Protein AF-0000000084995983 (afdb_homodimer)

Nearest PDB structures (foldseek):
  4rgh-assembly1_A  TM=9.251E-01  e=1.394E-15  Homo sapiens
  4z2z-assembly1_B  TM=8.831E-01  e=2.644E-15  Saccharomyces cerevisiae S288C
  5yq8-assembly2_D  TM=8.977E-01  e=4.695E-13  Leishmania major
  7d66-assembly2_I  TM=8.968E-01  e=2.781E-13  Toxoplasma gondii GT1
  8j0a-assembly1_B  TM=9.435E-01  e=1.650E-06  synthetic construct

pLDDT: mean 80.83, std 13.75, range [26.56, 97.81]

Organism: Candida dubliniensis (strain CD36 / ATCC MYA-646 / CBS 7987 / NCPF 3949 / NRRL Y-17841) (NCBI:txid573826)

Sequence (636 aa):
MQLTISLDHSGDIISVDVPESLSLEDFKAYLSAETGVDAGVQSLRFNGQELVENKPLSEFQIHDNDLLQMSKKQEPDERIEMIRQQVLADPNVREQVRSTQPSLFDALNDPARFRSLIMEQVSQEHQQTSSNQAELLRLQQDPDNPANQERILELIRQEAIEENMKLAWDISPESFTTVNMLYIKLKINGVDQVAMVDSGAAMTTISPSIAEEVGLARLIDKRYKGQAVGIGTQQIGGRIHSAPIEIGDTKIELPCSFYVVDTHVGILFGLDMLRRHRCTIDLERDVLVIGQHIEAKFLSESEIPRKSLGGNIFQRENMQLTISLDHSGDIISVDVPESLSLEDFKAYLSAETGVDAGVQSLRFNGQELVENKPLSEFQIHDNDLLQMSKKQEPDERIEMIRQQVLADPNVREQVRSTQPSLFDALNDPARFRSLIMEQVSQEHQQTSSNQAELLRLQQDPDNPANQERILELIRQEAIEENMKLAWDISPESFTTVNMLYIKLKINGVDQVAMVDSGAAMTTISPSIAEEVGLARLIDKRYKGQAVGIGTQQIGGRIHSAPIEIGDTKIELPCSFYVVDTHVGILFGLDMLRRHRCTIDLERDVLVIGQHIEAKFLSESEIPRKSLGGNIFQREN

Secondary structure (DSSP, 8-state):
-EEEEEETTT--EEEEE--TT-BHHHHHHHHHHHH---GGGEEEEETTEE--S--BGGGGT--TT-EEEEEE---HHHHHHHHHHHHHH-HHHHHHHHHH-HHHHHTTT-HHHHHHHHHHHHHHHHHHHHHHHHHHHHHTTSTT-HHHHHHHHHHHHHHHHHHHHHHHHHH-GGGGSPPPP-EEEEEETTEEEEEEE-TT-SS-EE-HHHHHHTT-GGG-BGGG-EEEESSSEEEEEEEEEEEEEEETT---EEEEEEEEE--SSSEEE-HHHHHHTT-EEETTTTEEEETTTEEEEPPPGGGS-GGG-----EE---/-EEEEEETTT--EEEEE--TT-BHHHHHHHHHHHH---GGGEEEEETTEE--S--BGGGGT--TT-EEEEEE---HHHHHHHHHHHHHH-HHHHHHHHHH-HHHHHTTT-HHHHHHHHHHHHHHHHHHHHHHHHHHHHHTTSTT-HHHHHHHHHHHHHHHHHHHHHHHHHH-GGGGSPPPP-EEEEEETTEEEEEEE-TT-SS-EE-HHHHHHTT-GGG-BGGG-EEEESSSEEEEEEEEEEEEEEETT---EEEEEEEEE--TTSEEE-HHHHHHTT-EEETTTTEEEETTTEEEEPPPGGGS-GGG-----EE---

Radius of gyration: 29.34 Å; Cα contacts (8 Å, |Δi|>4): 1192; chains: 2; bounding box: 55×96×78 Å

InterPro domains:
  IPR000626 Ubiquitin-like domain [PF00240] (5-74)
  IPR000626 Ubiquitin-like domain [PS50053] (1-77)
  IPR000626 Ubiquitin-like domain [SM00213] (3-73)
  IPR019103 Aspartic peptidase, DDI1-type [PF09668] (173-282)
  IPR019103 Aspartic peptidase, DDI1-type [cd05479] (166-290)
  IPR021109 Aspartic peptidase domain superfamily [G3DSA:2.40.70.10] (159-306)
  IPR021109 Aspartic peptidase domain superfamily [SSF50630] (174-283)
  IPR029071 Ubiquitin-like domain superfamily [SSF54236] (9-76)
  IPR033882 DNA damage inducible protein 1 ubiquitin-like domain [cd01796] (1-68)

Solvent-accessible surface area (backbone atoms only — not comparable to full-atom values): 32582 Å² total; per-residue (Å²): 71,44,33,35,35,39,29,47,82,75,51,44,73,47,75,45,80,44,64,52,74,40,32,40,61,57,45,34,47,52,45,18,73,74,69,67,48,55,45,87,29,52,39,42,24,48,90,87,38,73,66,76,71,78,41,35,40,48,78,72,72,56,53,71,69,34,57,33,38,37,26,68,53,53,55,69,63,55,42,43,50,50,48,42,48,46,34,69,71,26,68,61,30,34,50,48,32,37,71,79,32,45,73,51,42,75,18,53,87,33,66,69,52,29,44,50,48,50,48,45,49,49,48,46,48,48,48,47,49,49,51,50,47,52,47,45,56,60,37,57,73,48,57,84,40,66,69,38,44,54,51,48,50,51,51,50,35,51,50,50,27,51,52,32,42,51,49,21,52,65,56,42,54,68,76,68,49,73,57,82,67,46,29,34,53,28,27,35,78,83,37,82,45,58,30,36,48,18,48,59,32,57,57,23,31,29,11,62,69,54,31,48,74,46,67,45,52,70,36,49,33,57,85,55,40,27,27,40,33,61,89,30,80,42,61,28,63,9,30,33,49,51,42,60,29,23,51,42,91,44,92,49,69,42,84,39,52,29,35,29,29,83,52,67,50,42,21,38,43,8,31,42,54,37,50,62,44,27,22,27,46,29,46,69,78,43,29,39,30,41,53,94,80,43,69,31,60,48,49,51,78,88,70,48,61,75,78,46,60,68,58,64,43,71,46,60,76,126,70,44,33,35,35,38,29,45,83,75,50,43,75,47,77,46,80,45,64,51,74,38,32,40,61,56,45,35,46,52,45,16,73,73,69,66,48,56,44,88,29,52,38,41,24,48,92,87,38,71,66,77,71,78,41,34,39,50,78,73,71,56,53,71,70,36,59,33,38,36,28,69,53,55,55,69,62,55,43,43,49,49,46,41,49,47,34,70,69,27,69,62,30,34,50,48,32,37,71,77,32,46,72,51,41,74,18,53,88,33,65,68,53,28,44,49,48,50,47,47,48,49,49,46,47,48,49,47,49,50,51,50,48,53,49,47,55,59,38,57,73,48,58,85,40,70,69,37,42,53,49,48,50,49,50,51,36,49,50,49,28,52,51,32,41,51,49,22,52,65,54,42,54,69,77,71,49,72,58,82,67,44,28,35,52,27,27,35,79,84,37,82,45,59,31,35,47,18,48,59,31,59,58,24,31,28,12,61,68,54,31,49,74,46,68,44,53,68,36,50,34,56,86,55,38,28,26,40,32,62,87,31,80,41,61,28,62,10,30,33,48,50,42,61,30,22,52,43,92,43,92,46,69,40,83,39,50,29,35,28,29,80,52,66,50,40,23,38,43,7,31,42,55,37,49,62,45,28,22,26,46,28,46,70,78,43,29,38,31,41,54,94,79,44,70,31,59,50,48,52,77,87,68,48,60,76,77,47,61,66,57,64,44,71,45,60,74,128

Structure (mmCIF, N/CA/C/O backbone):
data_AF-0000000084995983-model_v1
#
loop_
_entity.id
_entity.type
_entity.pdbx_description
1 polymer 'DNA damage-inducible protein 1'
#
loop_
_atom_site.group_PDB
_atom_site.id
_atom_site.type_symbol
_atom_site.label_atom_id
_atom_site.label_alt_id
_atom_site.label_comp_id
_atom_site.label_asym_id
_atom_site.label_entity_id
_atom_site.label_seq_id
_atom_site.pdbx_PDB_ins_code
_atom_site.Cartn_x
_atom_site.Cartn_y
_atom_site.Cartn_z
_atom_site.occupancy
_atom_site.B_iso_or_equiv
_atom_site.auth_seq_id
_atom_site.auth_comp_id
_atom_site.auth_asym_id
_atom_site.auth_atom_id
_atom_site.pdbx_PDB_model_num
ATOM 1 N N . MET A 1 1 ? 7.914 35.375 -13.125 1 86.31 1 MET A N 1
ATOM 2 C CA . MET A 1 1 ? 8.367 34.188 -12.383 1 86.31 1 MET A CA 1
ATOM 3 C C . MET A 1 1 ? 7.305 33.094 -12.375 1 86.31 1 MET A C 1
ATOM 5 O O . MET A 1 1 ? 6.113 33.406 -12.273 1 86.31 1 MET A O 1
ATOM 9 N N . GLN A 1 2 ? 7.715 31.922 -12.562 1 88.31 2 GLN A N 1
ATOM 10 C CA . GLN A 1 2 ? 6.844 30.75 -12.547 1 88.31 2 GLN A CA 1
ATOM 11 C C . GLN A 1 2 ? 6.633 30.234 -11.133 1 88.31 2 GLN A C 1
ATOM 13 O O . GLN A 1 2 ? 7.598 29.938 -10.422 1 88.31 2 GLN A O 1
ATOM 18 N N . LEU A 1 3 ? 5.312 30.25 -10.727 1 88.31 3 LEU A N 1
ATOM 19 C CA . LEU A 1 3 ? 4.977 29.781 -9.383 1 88.31 3 LEU A CA 1
ATOM 20 C C . LEU A 1 3 ? 4.059 28.562 -9.453 1 88.31 3 LEU A C 1
ATOM 22 O O . LEU A 1 3 ? 3.252 28.438 -10.375 1 88.31 3 LEU A O 1
ATOM 26 N N . THR A 1 4 ? 4.289 27.688 -8.57 1 85.31 4 THR A N 1
ATOM 27 C CA . THR A 1 4 ? 3.4 26.547 -8.375 1 85.31 4 THR A CA 1
ATOM 28 C C . THR A 1 4 ? 2.494 26.766 -7.168 1 85.31 4 THR A C 1
ATOM 30 O O . THR A 1 4 ? 2.967 27.125 -6.086 1 85.31 4 THR A O 1
ATOM 33 N N . ILE A 1 5 ? 1.171 26.703 -7.387 1 86.56 5 ILE A N 1
ATOM 34 C CA . ILE A 1 5 ? 0.206 26.938 -6.32 1 86.56 5 ILE A CA 1
ATOM 35 C C . ILE A 1 5 ? -0.514 25.625 -5.984 1 86.56 5 ILE A C 1
ATOM 37 O O . ILE A 1 5 ? -1.137 25.016 -6.852 1 86.56 5 ILE A O 1
ATOM 41 N N . SER A 1 6 ? -0.335 25.25 -4.797 1 80.69 6 SER A N 1
ATOM 42 C CA . SER A 1 6 ? -1.109 24.109 -4.293 1 80.69 6 SER A CA 1
ATOM 43 C C . SER A 1 6 ? -2.443 24.578 -3.713 1 80.69 6 SER A C 1
ATOM 45 O O . SER A 1 6 ? -2.477 25.375 -2.781 1 80.69 6 SER A O 1
ATOM 47 N N . LEU A 1 7 ? -3.557 24.172 -4.348 1 76.5 7 LEU A N 1
ATOM 48 C CA . LEU A 1 7 ? -4.891 24.516 -3.873 1 76.5 7 LEU A CA 1
ATOM 49 C C . LEU A 1 7 ? -5.371 23.516 -2.826 1 76.5 7 LEU A C 1
ATOM 51 O O . LEU A 1 7 ? -5.734 22.391 -3.16 1 76.5 7 LEU A O 1
ATOM 55 N N . ASP A 1 8 ? -5.41 24.047 -1.713 1 69.69 8 ASP A N 1
ATOM 56 C CA . ASP A 1 8 ? -5.707 23.156 -0.595 1 69.69 8 ASP A CA 1
ATOM 57 C C . ASP A 1 8 ? -7.141 22.641 -0.676 1 69.69 8 ASP A C 1
ATOM 59 O O . ASP A 1 8 ? -7.414 21.5 -0.298 1 69.69 8 ASP A O 1
ATOM 63 N N . HIS A 1 9 ? -8.039 23.484 -1.154 1 61.5 9 HIS A N 1
ATOM 64 C CA . HIS A 1 9 ? -9.461 23.156 -1.149 1 61.5 9 HIS A CA 1
ATOM 65 C C . HIS A 1 9 ? -9.773 22.078 -2.174 1 61.5 9 HIS A C 1
ATOM 67 O O . HIS A 1 9 ? -10.727 21.312 -2.002 1 61.5 9 HIS A O 1
ATOM 73 N N . SER A 1 10 ? -9.023 22.047 -3.154 1 58.66 10 SER A N 1
ATOM 74 C CA . SER A 1 10 ? -9.312 21.078 -4.211 1 58.66 10 SER A CA 1
ATOM 75 C C . SER A 1 10 ? -8.211 20.047 -4.328 1 58.66 10 SER A C 1
ATOM 77 O O . SER A 1 10 ? -8.398 19 -4.953 1 58.66 10 SER A O 1
ATOM 79 N N . GLY A 1 11 ? -7.148 20.344 -3.629 1 61.09 11 GLY A N 1
ATOM 80 C CA . GLY A 1 11 ? -6.004 19.469 -3.787 1 61.09 11 GLY A CA 1
ATOM 81 C C . GLY A 1 11 ? -5.289 19.656 -5.113 1 61.09 11 GLY A C 1
ATOM 82 O O . GLY A 1 11 ? -4.312 18.953 -5.402 1 61.09 11 GLY A O 1
ATOM 83 N N . ASP A 1 12 ? -5.711 20.531 -5.875 1 67.19 12 ASP A N 1
ATOM 84 C CA . ASP A 1 12 ? -5.129 20.797 -7.188 1 67.19 12 ASP A CA 1
ATOM 85 C C . ASP A 1 12 ? -3.848 21.625 -7.062 1 67.19 12 ASP A C 1
ATOM 87 O O . ASP A 1 12 ? -3.643 22.312 -6.066 1 67.19 12 ASP A O 1
ATOM 91 N N . ILE A 1 13 ? -2.867 21.25 -8.016 1 75.94 13 ILE A N 1
ATOM 92 C CA . ILE A 1 13 ? -1.675 22.094 -8.133 1 75.94 13 ILE A CA 1
ATOM 93 C C . ILE A 1 13 ? -1.712 22.859 -9.453 1 75.94 13 ILE A C 1
ATOM 95 O O . ILE A 1 13 ? -1.955 22.266 -10.516 1 75.94 13 ILE A O 1
ATOM 99 N N . ILE A 1 14 ? -1.633 24.156 -9.477 1 81.62 14 ILE A N 1
ATOM 100 C CA . ILE A 1 14 ? -1.61 24.953 -10.695 1 81.62 14 ILE A CA 1
ATOM 101 C C . ILE A 1 14 ? -0.298 25.719 -10.789 1 81.62 14 ILE A C 1
ATOM 103 O O . ILE A 1 14 ? 0.34 26 -9.766 1 81.62 14 ILE A O 1
ATOM 107 N N . SER A 1 15 ? 0.2 25.859 -12 1 86.12 15 SER A N 1
ATOM 108 C CA . SER A 1 15 ? 1.368 26.688 -12.258 1 86.12 15 SER A CA 1
ATOM 109 C C . SER A 1 15 ? 0.964 28.031 -12.859 1 86.12 15 SER A C 1
ATOM 111 O O . SER A 1 15 ? 0.149 28.078 -13.781 1 86.12 15 SER A O 1
ATOM 113 N N . VAL A 1 16 ? 1.491 29.109 -12.32 1 88.06 16 VAL A N 1
ATOM 114 C CA . VAL A 1 16 ? 1.151 30.438 -12.82 1 88.06 16 VAL A CA 1
ATOM 115 C C . VAL A 1 16 ? 2.428 31.203 -13.133 1 88.06 16 VAL A C 1
ATOM 117 O O . VAL A 1 16 ? 3.49 30.922 -12.578 1 88.06 16 VAL A O 1
ATOM 120 N N . ASP A 1 17 ? 2.357 32.031 -14.188 1 90.94 17 ASP A N 1
ATOM 121 C CA . ASP A 1 17 ? 3.443 32.938 -14.547 1 90.94 17 ASP A CA 1
ATOM 122 C C . ASP A 1 17 ? 3.072 34.406 -14.242 1 90.94 17 ASP A C 1
ATOM 124 O O . ASP A 1 17 ? 2.164 34.938 -14.859 1 90.94 17 ASP A O 1
ATOM 128 N N . VAL A 1 18 ? 3.74 34.969 -13.211 1 91.94 18 VAL A N 1
ATOM 129 C CA . VAL A 1 18 ? 3.385 36.312 -12.781 1 91.94 18 VAL A CA 1
ATOM 130 C C . VAL A 1 18 ? 4.652 37.156 -12.57 1 91.94 18 VAL A C 1
ATOM 132 O O . VAL A 1 18 ? 5.723 36.594 -12.305 1 91.94 18 VAL A O 1
ATOM 135 N N . PRO A 1 19 ? 4.551 38.5 -12.812 1 90.38 19 PRO A N 1
ATOM 136 C CA . PRO A 1 19 ? 5.715 39.344 -12.523 1 90.38 19 PRO A CA 1
ATOM 137 C C . PRO A 1 19 ? 6.086 39.344 -11.047 1 90.38 19 PRO A C 1
ATOM 139 O O . PRO A 1 19 ? 5.203 39.312 -10.18 1 90.38 19 PRO A O 1
ATOM 142 N N . GLU A 1 20 ? 7.359 39.406 -10.75 1 90 20 GLU A N 1
ATOM 143 C CA . GLU A 1 20 ? 7.852 39.438 -9.375 1 90 20 GLU A CA 1
ATOM 144 C C . GLU A 1 20 ? 7.363 40.656 -8.633 1 90 20 GLU A C 1
ATOM 146 O O . GLU A 1 20 ? 7.262 40.656 -7.402 1 90 20 GLU A O 1
ATOM 151 N N . SER A 1 21 ? 7.102 41.688 -9.414 1 90.62 21 SER A N 1
ATOM 152 C CA . SER A 1 21 ? 6.699 42.969 -8.836 1 90.62 21 SER A CA 1
ATOM 153 C C . SER A 1 21 ? 5.203 43 -8.531 1 90.62 21 SER A C 1
ATOM 155 O O . SER A 1 21 ? 4.688 43.969 -8 1 90.62 21 SER A O 1
ATOM 157 N N . LEU A 1 22 ? 4.492 41.906 -8.812 1 91.56 22 LEU A N 1
ATOM 158 C CA . LEU A 1 22 ? 3.055 41.812 -8.57 1 91.56 22 LEU A CA 1
ATOM 159 C C . LEU A 1 22 ? 2.754 41.875 -7.078 1 91.56 22 LEU A C 1
ATOM 161 O O . LEU A 1 22 ? 3.402 41.219 -6.273 1 91.56 22 LEU A O 1
ATOM 165 N N . SER A 1 23 ? 1.854 42.812 -6.707 1 92.56 23 SER A N 1
ATOM 166 C CA . SER A 1 23 ? 1.474 42.906 -5.301 1 92.56 23 SER A CA 1
ATOM 167 C C . SER A 1 23 ? 0.675 41.688 -4.863 1 92.56 23 SER A C 1
ATOM 169 O O . SER A 1 23 ? 0.069 41 -5.695 1 92.56 23 SER A O 1
ATOM 171 N N . LEU A 1 24 ? 0.629 41.469 -3.586 1 93.38 24 LEU A N 1
ATOM 172 C CA . LEU A 1 24 ? -0.112 40.312 -3.057 1 93.38 24 LEU A CA 1
ATOM 173 C C . LEU A 1 24 ? -1.589 40.406 -3.424 1 93.38 24 LEU A C 1
ATOM 175 O O . LEU A 1 24 ? -2.197 39.438 -3.824 1 93.38 24 LEU A O 1
ATOM 179 N N . GLU A 1 25 ? -2.166 41.562 -3.305 1 90.88 25 GLU A N 1
ATOM 180 C CA . GLU A 1 25 ? -3.582 41.75 -3.613 1 90.88 25 GLU A CA 1
ATOM 181 C C . GLU A 1 25 ? -3.867 41.469 -5.086 1 90.88 25 GLU A C 1
ATOM 183 O O . GLU A 1 25 ? -4.871 40.844 -5.418 1 90.88 25 GLU A O 1
ATOM 188 N N . ASP A 1 26 ? -2.982 42 -5.871 1 92.44 26 ASP A N 1
ATOM 189 C CA . ASP A 1 26 ? -3.145 41.75 -7.301 1 92.44 26 ASP A CA 1
ATOM 190 C C . ASP A 1 26 ? -2.969 40.25 -7.621 1 92.44 26 ASP A C 1
ATOM 192 O O . ASP A 1 26 ? -3.648 39.719 -8.5 1 92.44 26 ASP A O 1
ATOM 196 N N . PHE A 1 27 ? -2.057 39.688 -6.93 1 93.94 27 PHE A N 1
ATOM 197 C CA . PHE A 1 27 ? -1.826 38.281 -7.117 1 93.94 27 PHE A CA 1
ATOM 198 C C . PHE A 1 27 ? -3.059 37.469 -6.719 1 93.94 27 PHE A C 1
ATOM 200 O O . PHE A 1 27 ? -3.477 36.562 -7.445 1 93.94 27 PHE A O 1
ATOM 207 N N . LYS A 1 28 ? -3.604 37.781 -5.617 1 92.44 28 LYS A N 1
ATOM 208 C CA . LYS A 1 28 ? -4.828 37.125 -5.168 1 92.44 28 LYS A CA 1
ATOM 209 C C . LYS A 1 28 ? -5.949 37.281 -6.188 1 92.44 28 LYS A C 1
ATOM 211 O O . LYS A 1 28 ? -6.723 36.375 -6.43 1 92.44 28 LYS A O 1
ATOM 216 N N . ALA A 1 29 ? -6.039 38.469 -6.766 1 90.75 29 ALA A N 1
ATOM 217 C CA . ALA A 1 29 ? -7.027 38.719 -7.812 1 90.75 29 ALA A CA 1
ATOM 218 C C . ALA A 1 29 ? -6.777 37.844 -9.031 1 90.75 29 ALA A C 1
ATOM 220 O O . ALA A 1 29 ? -7.719 37.312 -9.617 1 90.75 29 ALA A O 1
ATOM 221 N N . TYR A 1 30 ? -5.516 37.781 -9.336 1 92 30 TYR A N 1
ATOM 222 C CA . TYR A 1 30 ? -5.129 36.906 -10.438 1 92 30 TYR A CA 1
ATOM 223 C C . TYR A 1 30 ? -5.559 35.469 -10.164 1 92 30 TYR A C 1
ATOM 225 O O . TYR A 1 30 ? -6.141 34.812 -11.031 1 92 30 TYR A O 1
ATOM 233 N N . LEU A 1 31 ? -5.273 35 -8.977 1 91.81 31 LEU A N 1
ATOM 234 C CA . LEU A 1 31 ? -5.602 33.625 -8.594 1 91.81 31 LEU A CA 1
ATOM 235 C C . LEU A 1 31 ? -7.113 33.438 -8.578 1 91.81 31 LEU A C 1
ATOM 237 O O . LEU A 1 31 ? -7.594 32.344 -8.867 1 91.81 31 LEU A O 1
ATOM 241 N N . SER A 1 32 ? -7.828 34.406 -8.18 1 90.69 32 SER A N 1
ATOM 242 C CA . SER A 1 32 ? -9.289 34.344 -8.211 1 90.69 32 SER A CA 1
ATOM 243 C C . SER A 1 32 ? -9.797 34.031 -9.617 1 90.69 32 SER A C 1
ATOM 245 O O . SER A 1 32 ? -10.703 33.219 -9.773 1 90.69 32 SER A O 1
ATOM 247 N N . ALA A 1 33 ? -9.164 34.656 -10.531 1 88.75 33 ALA A N 1
ATOM 248 C CA . ALA A 1 33 ? -9.547 34.438 -11.922 1 88.75 33 ALA A CA 1
ATOM 249 C C . ALA A 1 33 ? -9.203 33.031 -12.383 1 88.75 33 ALA A C 1
ATOM 251 O O . ALA A 1 33 ? -9.945 32.438 -13.148 1 88.75 33 ALA A O 1
ATOM 252 N N . GLU A 1 34 ? -8.141 32.562 -11.828 1 87.12 34 GLU A N 1
ATOM 253 C CA . GLU A 1 34 ? -7.633 31.266 -12.273 1 87.12 34 GLU A CA 1
ATOM 254 C C . GLU A 1 34 ? -8.359 30.109 -11.578 1 87.12 34 GLU A C 1
ATOM 256 O O . GLU A 1 34 ? -8.578 29.047 -12.172 1 87.12 34 GLU A O 1
ATOM 261 N N . THR A 1 35 ? -8.711 30.312 -10.367 1 84.62 35 THR A N 1
ATOM 262 C CA . THR A 1 35 ? -9.188 29.188 -9.555 1 84.62 35 THR A CA 1
ATOM 263 C C . THR A 1 35 ? -10.68 29.344 -9.242 1 84.62 35 THR A C 1
ATOM 265 O O . THR A 1 35 ? -11.328 28.391 -8.812 1 84.62 35 THR A O 1
ATOM 268 N N . GLY A 1 36 ? -11.172 30.516 -9.359 1 82.19 36 GLY A N 1
ATOM 269 C CA . GLY A 1 36 ? -12.555 30.781 -9.008 1 82.19 36 GLY A CA 1
ATOM 270 C C . GLY A 1 36 ? -12.742 31.109 -7.535 1 82.19 36 GLY A C 1
ATOM 271 O O . GLY A 1 36 ? -13.859 31.359 -7.086 1 82.19 36 GLY A O 1
ATOM 272 N N . VAL A 1 37 ? -11.688 31.109 -6.801 1 84.81 37 VAL A N 1
ATOM 273 C CA . VAL A 1 37 ? -11.75 31.453 -5.387 1 84.81 37 VAL A CA 1
ATOM 274 C C . VAL A 1 37 ? -11.594 32.969 -5.211 1 84.81 37 VAL A C 1
ATOM 276 O O . VAL A 1 37 ? -10.586 33.531 -5.613 1 84.81 37 VAL A O 1
ATOM 279 N N . ASP A 1 38 ? -12.695 33.594 -4.562 1 85.88 38 ASP A N 1
ATOM 280 C CA . ASP A 1 38 ? -12.664 35.031 -4.359 1 85.88 38 ASP A CA 1
ATOM 281 C C . ASP A 1 38 ? -11.414 35.469 -3.602 1 85.88 38 ASP A C 1
ATOM 283 O O . ASP A 1 38 ? -10.992 34.781 -2.66 1 85.88 38 ASP A O 1
ATOM 287 N N . ALA A 1 39 ? -10.766 36.531 -4 1 86.56 39 ALA A N 1
ATOM 288 C CA . ALA A 1 39 ? -9.523 37.031 -3.418 1 86.56 39 ALA A CA 1
ATOM 289 C C . ALA A 1 39 ? -9.68 37.281 -1.92 1 86.56 39 ALA A C 1
ATOM 291 O O . ALA A 1 39 ? -8.734 37.094 -1.152 1 86.56 39 ALA A O 1
ATOM 292 N N . GLY A 1 40 ? -10.922 37.625 -1.582 1 81.25 40 GLY A N 1
ATOM 293 C CA . GLY A 1 40 ? -11.172 37.969 -0.188 1 81.25 40 GLY A CA 1
ATOM 294 C C . GLY A 1 40 ? -11.125 36.75 0.731 1 81.25 40 GLY A C 1
ATOM 295 O O . GLY A 1 40 ? -10.883 36.906 1.933 1 81.25 40 GLY A O 1
ATOM 296 N N . VAL A 1 41 ? -11.289 35.625 0.153 1 80.06 41 VAL A N 1
ATOM 297 C CA . VAL A 1 41 ? -11.352 34.438 1 1 80.06 41 VAL A CA 1
ATOM 298 C C . VAL A 1 41 ? -10.125 33.562 0.752 1 80.06 41 VAL A C 1
ATOM 300 O O . VAL A 1 41 ? -10.094 32.406 1.161 1 80.06 41 VAL A O 1
ATOM 303 N N . GLN A 1 42 ? -9.203 34.188 0.05 1 85.69 42 GLN A N 1
ATOM 304 C CA . GLN A 1 42 ? -7.965 33.438 -0.209 1 85.69 42 GLN A CA 1
ATOM 305 C C . GLN A 1 42 ? -6.973 33.625 0.939 1 85.69 42 GLN A C 1
ATOM 307 O O . GLN A 1 42 ? -6.848 34.719 1.499 1 85.69 42 GLN A O 1
ATOM 312 N N . SER A 1 43 ? -6.41 32.562 1.383 1 82.81 43 SER A N 1
ATOM 313 C CA . SER A 1 43 ? -5.223 32.594 2.23 1 82.81 43 SER A CA 1
ATOM 314 C C . SER A 1 43 ? -4.02 31.969 1.525 1 82.81 43 SER A C 1
ATOM 316 O O . SER A 1 43 ? -4.066 30.812 1.113 1 82.81 43 SER A O 1
ATOM 318 N N . LEU A 1 44 ? -2.963 32.781 1.321 1 87.62 44 LEU A N 1
ATOM 319 C CA . LEU A 1 44 ? -1.757 32.312 0.65 1 87.62 44 LEU A CA 1
ATOM 320 C C . LEU A 1 44 ? -0.621 32.125 1.647 1 87.62 44 LEU A C 1
ATOM 322 O O . LEU A 1 44 ? -0.415 32.938 2.535 1 87.62 44 LEU A O 1
ATOM 326 N N . ARG A 1 45 ? -0.041 31 1.522 1 83.12 45 ARG A N 1
ATOM 327 C CA . ARG A 1 45 ? 1.082 30.688 2.404 1 83.12 45 ARG A CA 1
ATOM 328 C C . ARG A 1 45 ? 2.322 30.312 1.602 1 83.12 45 ARG A C 1
ATOM 330 O O . ARG A 1 45 ? 2.223 29.656 0.567 1 83.12 45 ARG A O 1
ATOM 337 N N . PHE A 1 46 ? 3.389 30.812 2.082 1 83.88 46 PHE A N 1
ATOM 338 C CA . PHE A 1 46 ? 4.703 30.469 1.554 1 83.88 46 PHE A CA 1
ATOM 339 C C . PHE A 1 46 ? 5.625 29.969 2.664 1 83.88 46 PHE A C 1
ATOM 341 O O . PHE A 1 46 ? 5.824 30.672 3.664 1 83.88 46 PHE A O 1
ATOM 348 N N . ASN A 1 47 ? 6.117 28.812 2.475 1 69.88 47 ASN A N 1
ATOM 349 C CA . ASN A 1 47 ? 6.961 28.188 3.488 1 69.88 47 ASN A CA 1
ATOM 350 C C . ASN A 1 47 ? 6.273 28.172 4.852 1 69.88 47 ASN A C 1
ATOM 352 O O . ASN A 1 47 ? 6.867 28.562 5.855 1 69.88 47 ASN A O 1
ATOM 356 N N . GLY A 1 48 ? 4.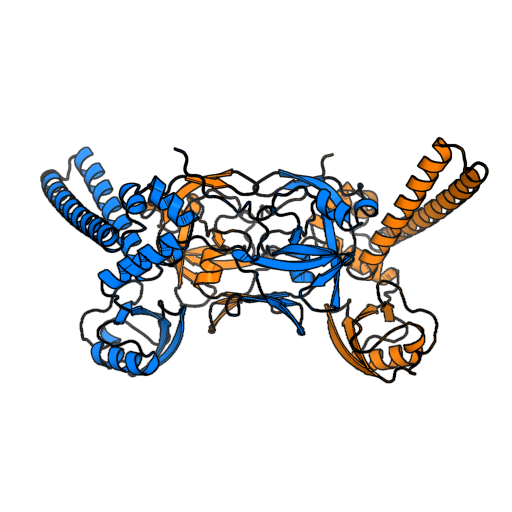973 27.922 4.824 1 64.75 48 GLY A N 1
ATO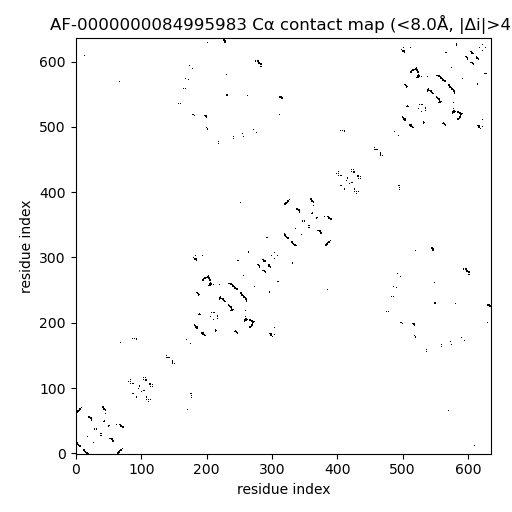M 357 C CA . GLY A 1 48 ? 4.195 27.766 6.043 1 64.75 48 GLY A CA 1
ATOM 358 C C . GLY A 1 48 ? 3.699 29.078 6.605 1 64.75 48 GLY A C 1
ATOM 359 O O . GLY A 1 48 ? 2.904 29.094 7.547 1 64.75 48 GLY A O 1
ATOM 360 N N . GLN A 1 49 ? 4.199 30.125 6.039 1 71.94 49 GLN A N 1
ATOM 361 C CA . GLN A 1 49 ? 3.814 31.438 6.562 1 71.94 49 GLN A CA 1
ATOM 362 C C . GLN A 1 49 ? 2.754 32.094 5.684 1 71.94 49 GLN A C 1
ATOM 364 O O . GLN A 1 49 ? 2.906 32.156 4.461 1 71.94 49 GLN A O 1
ATOM 369 N N . GLU A 1 50 ? 1.678 32.531 6.344 1 80.56 50 GLU A N 1
ATOM 370 C CA . GLU A 1 50 ? 0.626 33.219 5.609 1 80.56 50 GLU A CA 1
ATOM 371 C C . GLU A 1 50 ? 1.11 34.562 5.105 1 80.56 50 GLU A C 1
ATOM 373 O O . GLU A 1 50 ? 1.808 35.312 5.82 1 80.56 50 GLU A O 1
ATOM 378 N N . LEU A 1 51 ? 0.804 34.844 3.869 1 87.06 51 LEU A N 1
ATOM 379 C CA . LEU A 1 51 ? 1.119 36.125 3.271 1 87.06 51 LEU A CA 1
ATOM 380 C C . LEU A 1 51 ? 0.017 37.156 3.559 1 87.06 51 LEU A C 1
ATOM 382 O O . LEU A 1 51 ? -1.132 36.938 3.154 1 87.06 51 LEU A O 1
ATOM 386 N N . VAL A 1 52 ? 0.247 38.188 4.297 1 81.12 52 VAL A N 1
ATOM 387 C CA . VAL A 1 52 ? -0.812 39.094 4.73 1 81.12 52 VAL A CA 1
ATOM 388 C C . VAL A 1 52 ? -0.541 40.469 4.195 1 81.12 52 VAL A C 1
ATOM 390 O O . VAL A 1 52 ? -1.463 41.188 3.764 1 81.12 52 VAL A O 1
ATOM 393 N N . GLU A 1 53 ? 0.687 41.031 4.191 1 78.25 53 GLU A N 1
ATOM 394 C CA . GLU A 1 53 ? 0.971 42.406 3.777 1 78.25 53 GLU A CA 1
ATOM 395 C C . GLU A 1 53 ? 0.885 42.531 2.262 1 78.25 53 GLU A C 1
ATOM 397 O O . GLU A 1 53 ? 1.345 41.688 1.521 1 78.25 53 GLU A O 1
ATOM 402 N N . ASN A 1 54 ? 0.059 43.562 1.907 1 86.19 54 ASN A N 1
ATOM 403 C CA . ASN A 1 54 ? -0.041 43.812 0.473 1 86.19 54 ASN A CA 1
ATOM 404 C C . ASN A 1 54 ? 1.253 44.406 -0.086 1 86.19 54 ASN A C 1
ATOM 406 O O . ASN A 1 54 ? 1.329 45.594 -0.361 1 86.19 54 ASN A O 1
ATOM 410 N N . LYS A 1 55 ? 2.266 43.625 -0.23 1 88.81 55 LYS A N 1
ATOM 411 C CA . LYS A 1 55 ? 3.543 44 -0.834 1 88.81 55 LYS A CA 1
ATOM 412 C C . LYS A 1 55 ? 3.846 43.125 -2.051 1 88.81 55 LYS A C 1
ATOM 414 O O . LYS A 1 55 ? 3.156 42.156 -2.301 1 88.81 55 LYS A O 1
ATOM 419 N N . PRO A 1 56 ? 4.785 43.625 -2.859 1 91.19 56 PRO A N 1
ATOM 420 C CA . PRO A 1 56 ? 5.18 42.812 -4.02 1 91.19 56 PRO A CA 1
ATOM 421 C C . PRO A 1 56 ? 5.656 41.438 -3.633 1 91.19 56 PRO A C 1
ATOM 423 O O . PRO A 1 56 ? 6.242 41.25 -2.562 1 91.19 56 PRO A O 1
ATOM 426 N N . LEU A 1 57 ? 5.395 40.438 -4.449 1 91.94 57 LEU A N 1
ATOM 427 C CA . LEU A 1 57 ? 5.73 39.031 -4.199 1 91.94 57 LEU A CA 1
ATOM 428 C C . LEU A 1 57 ? 7.223 38.875 -3.941 1 91.94 57 LEU A C 1
ATOM 430 O O . LEU A 1 57 ? 7.629 38.031 -3.145 1 91.94 57 LEU A O 1
ATOM 434 N N . SER A 1 58 ? 8.094 39.719 -4.57 1 88.19 58 SER A N 1
ATOM 435 C CA . SER A 1 58 ? 9.539 39.656 -4.402 1 88.19 58 SER A CA 1
ATOM 436 C C . SER A 1 58 ? 9.945 39.969 -2.961 1 88.19 58 SER A C 1
ATOM 438 O O . SER A 1 58 ? 10.953 39.469 -2.475 1 88.19 58 SER A O 1
ATOM 440 N N . GLU A 1 59 ? 9.102 40.688 -2.262 1 90.12 59 GLU A N 1
ATOM 441 C CA . GLU A 1 59 ? 9.414 41.094 -0.892 1 90.12 59 GLU A CA 1
ATOM 442 C C . GLU A 1 59 ? 9.148 39.969 0.09 1 90.12 59 GLU A C 1
ATOM 444 O O . GLU A 1 59 ? 9.625 40 1.228 1 90.12 59 GLU A O 1
ATOM 449 N N . PHE A 1 60 ? 8.367 38.969 -0.356 1 89.62 60 PHE A N 1
ATOM 450 C CA . PHE A 1 60 ? 8.133 37.812 0.474 1 89.62 60 PHE A CA 1
ATOM 451 C C . PHE A 1 60 ? 9.219 36.75 0.259 1 89.62 60 PHE A C 1
ATOM 453 O O . PHE A 1 60 ? 9.117 35.625 0.762 1 89.62 60 PHE A O 1
ATOM 460 N N . GLN A 1 61 ? 10.281 37.094 -0.568 1 86.94 61 GLN A N 1
ATOM 461 C CA . GLN A 1 61 ? 11.375 36.188 -0.914 1 86.94 61 GLN A CA 1
ATOM 462 C C . GLN A 1 61 ? 10.867 35 -1.714 1 86.94 61 GLN A C 1
ATOM 464 O O . GLN A 1 61 ? 11.344 33.875 -1.535 1 86.94 61 GLN A O 1
ATOM 469 N N . ILE A 1 62 ? 9.758 35.25 -2.377 1 88.81 62 ILE A N 1
ATOM 470 C CA . ILE A 1 62 ? 9.227 34.25 -3.309 1 88.81 62 ILE A CA 1
ATOM 471 C C . ILE A 1 62 ? 10.008 34.312 -4.621 1 88.81 62 ILE A C 1
ATOM 473 O O . ILE A 1 62 ? 10.172 35.375 -5.203 1 88.81 62 ILE A O 1
ATOM 477 N N . HIS A 1 63 ? 10.539 33.156 -5.027 1 83.94 63 HIS A N 1
ATOM 478 C CA . HIS A 1 63 ? 11.359 33.125 -6.234 1 83.94 63 HIS A CA 1
ATOM 479 C C . HIS A 1 63 ? 10.734 32.219 -7.289 1 83.94 63 HIS A C 1
ATOM 481 O O . HIS A 1 63 ? 9.688 31.609 -7.051 1 83.94 63 HIS A O 1
ATOM 487 N N . ASP A 1 64 ? 11.414 32.219 -8.344 1 85.56 64 ASP A N 1
ATOM 488 C CA . ASP A 1 64 ? 10.992 31.375 -9.469 1 85.56 64 ASP A CA 1
ATOM 489 C C . ASP A 1 64 ? 10.945 29.906 -9.07 1 85.56 64 ASP A C 1
ATOM 491 O O . ASP A 1 64 ? 11.859 29.406 -8.414 1 85.56 64 ASP A O 1
ATOM 495 N N . ASN A 1 65 ? 9.781 29.328 -9.328 1 77.94 65 ASN A N 1
ATOM 496 C CA . ASN A 1 65 ? 9.555 27.891 -9.156 1 77.94 65 ASN A CA 1
ATOM 497 C C . ASN A 1 65 ? 9.203 27.547 -7.715 1 77.94 65 ASN A C 1
ATOM 499 O O . ASN A 1 65 ? 9.25 26.375 -7.316 1 77.94 65 ASN A O 1
ATOM 503 N N . ASP A 1 66 ? 8.891 28.672 -6.992 1 82 66 ASP A N 1
ATOM 504 C CA . ASP A 1 66 ? 8.492 28.406 -5.613 1 82 66 ASP A CA 1
ATOM 505 C C . ASP A 1 66 ? 7.059 27.875 -5.555 1 82 66 ASP A C 1
ATOM 507 O O . ASP A 1 66 ? 6.281 28.062 -6.496 1 82 66 ASP A O 1
ATOM 511 N N . LEU A 1 67 ? 6.766 27.172 -4.484 1 80.62 67 LEU A N 1
ATOM 512 C CA . LEU A 1 67 ? 5.441 26.609 -4.215 1 80.62 67 LEU A CA 1
ATOM 513 C C . LEU A 1 67 ? 4.715 27.438 -3.156 1 80.62 67 LEU A C 1
ATOM 515 O O . LEU A 1 67 ? 5.254 27.672 -2.074 1 80.62 67 LEU A O 1
ATOM 519 N N . LEU A 1 68 ? 3.535 27.984 -3.584 1 86.25 68 LEU A N 1
ATOM 520 C CA . LEU A 1 68 ? 2.643 28.656 -2.639 1 86.25 68 LEU A CA 1
ATOM 521 C C . LEU A 1 68 ? 1.416 27.781 -2.357 1 86.25 68 LEU A C 1
ATOM 523 O O . LEU A 1 68 ? 0.946 27.062 -3.236 1 86.25 68 LEU A O 1
ATOM 527 N N . GLN A 1 69 ? 1.02 27.828 -1.164 1 83.5 69 GLN A N 1
ATOM 528 C CA . GLN A 1 69 ? -0.211 27.141 -0.782 1 83.5 69 GLN A CA 1
ATOM 529 C C . GLN A 1 69 ? -1.376 28.125 -0.675 1 83.5 69 GLN A C 1
ATOM 531 O O . GLN A 1 69 ? -1.244 29.188 -0.068 1 83.5 69 GLN A O 1
ATOM 536 N N . MET A 1 70 ? -2.434 27.859 -1.374 1 84.31 70 MET A N 1
ATOM 537 C CA . MET A 1 70 ? -3.627 28.703 -1.306 1 84.31 70 MET A CA 1
ATOM 538 C C . MET A 1 70 ? -4.77 27.969 -0.613 1 84.31 70 MET A C 1
ATOM 540 O O . MET A 1 70 ? -5.094 26.828 -0.975 1 84.31 70 MET A O 1
ATOM 544 N N . SER A 1 71 ? -5.309 28.547 0.38 1 77.81 71 SER A N 1
ATOM 545 C CA . SER A 1 71 ? -6.48 28.016 1.062 1 77.81 71 SER A CA 1
ATOM 546 C C . SER A 1 71 ? -7.633 29.016 1.049 1 77.81 71 SER A C 1
ATOM 548 O O . SER A 1 71 ? -7.422 30.219 0.834 1 77.81 71 SER A O 1
ATOM 550 N N . LYS A 1 72 ? -8.883 28.562 0.889 1 69.25 72 LYS A N 1
ATOM 551 C CA . LYS A 1 72 ? -10.062 29.406 1.028 1 69.25 72 LYS A CA 1
ATOM 552 C C . LYS A 1 72 ? -10.359 29.688 2.496 1 69.25 72 LYS A C 1
ATOM 554 O O . LYS A 1 72 ? -10.484 28.766 3.305 1 69.25 72 LYS A O 1
ATOM 559 N N . LYS A 1 73 ? -10.172 30.984 2.773 1 61.75 73 LYS A N 1
ATOM 560 C CA . LYS A 1 73 ? -10.562 31.391 4.121 1 61.75 73 LYS A CA 1
ATOM 561 C C . LYS A 1 73 ? -12.039 31.094 4.379 1 61.75 73 LYS A C 1
ATOM 563 O O . LYS A 1 73 ? -12.906 31.562 3.643 1 61.75 73 LYS A O 1
ATOM 568 N N . GLN A 1 74 ? -12.375 30.062 4.727 1 55.56 74 GLN A N 1
ATOM 569 C CA . GLN A 1 74 ? -13.766 29.781 5.062 1 55.56 74 GLN A CA 1
ATOM 570 C C . GLN A 1 74 ? -14.195 30.531 6.316 1 55.56 74 GLN A C 1
ATOM 572 O O . GLN A 1 74 ? -13.383 30.766 7.211 1 55.56 74 GLN A O 1
ATOM 577 N N . GLU A 1 75 ? -15.391 31.266 6.062 1 56.53 75 GLU A N 1
ATOM 578 C CA . GLU A 1 75 ? -15.977 31.781 7.293 1 56.53 75 GLU A CA 1
ATOM 579 C C . GLU A 1 75 ? -15.914 30.75 8.414 1 56.53 75 GLU A C 1
ATOM 581 O O . GLU A 1 75 ? -16.094 29.547 8.172 1 56.53 75 GLU A O 1
ATOM 586 N N . PRO A 1 76 ? -15.391 31.219 9.484 1 57.03 76 PRO A N 1
ATOM 587 C CA . PRO A 1 76 ? -15.281 30.281 10.609 1 57.03 76 PRO A CA 1
ATOM 588 C C . PRO A 1 76 ? -16.484 29.359 10.727 1 57.03 76 PRO A C 1
ATOM 590 O O . PRO A 1 76 ? -16.328 28.156 10.984 1 57.03 76 PRO A O 1
ATOM 593 N N . ASP A 1 77 ? -17.562 29.953 10.359 1 61.19 77 ASP A N 1
ATOM 594 C CA . ASP A 1 77 ? -18.781 29.172 10.5 1 61.19 77 ASP A CA 1
ATOM 595 C C . ASP A 1 77 ? -18.859 28.078 9.453 1 61.19 77 ASP A C 1
ATOM 597 O O . ASP A 1 77 ? -19.281 26.953 9.75 1 61.19 77 ASP A O 1
ATOM 601 N N . GLU A 1 78 ? -18.547 28.453 8.328 1 64.25 78 GLU A N 1
ATOM 602 C CA . GLU A 1 78 ? -18.594 27.469 7.258 1 64.25 78 GLU A CA 1
ATOM 603 C C . GLU A 1 78 ? -17.562 26.359 7.492 1 64.25 78 GLU A C 1
ATOM 605 O O . GLU A 1 78 ? -17.844 25.188 7.215 1 64.25 78 GLU A O 1
ATOM 610 N N . ARG A 1 79 ? -16.594 26.797 7.973 1 65.62 79 ARG A N 1
ATOM 611 C CA . ARG A 1 79 ? -15.547 25.828 8.273 1 65.62 79 ARG A CA 1
ATOM 612 C C . ARG A 1 79 ? -15.992 24.859 9.367 1 65.62 79 ARG A C 1
ATOM 614 O O . ARG A 1 79 ? -15.758 23.656 9.273 1 65.62 79 ARG A O 1
ATOM 621 N N . ILE A 1 80 ? -16.547 25.469 10.336 1 70.56 80 ILE A N 1
ATOM 622 C CA . ILE A 1 80 ? -17.062 24.656 11.438 1 70.56 80 ILE A CA 1
ATOM 623 C C . ILE A 1 80 ? -18.078 23.656 10.922 1 70.56 80 ILE A C 1
ATOM 625 O O . ILE A 1 80 ? -18.047 22.484 11.305 1 70.56 80 ILE A O 1
ATOM 629 N N . GLU A 1 81 ? -18.875 24.219 10.086 1 75.12 81 GLU A N 1
ATOM 630 C CA . GLU A 1 81 ? -19.891 23.328 9.539 1 75.12 81 GLU A CA 1
ATOM 631 C C . GLU A 1 81 ? -19.25 22.219 8.695 1 75.12 81 GLU A C 1
ATOM 633 O O . GLU A 1 81 ? -19.703 21.078 8.734 1 75.12 81 GLU A O 1
ATOM 638 N N . MET A 1 82 ? -18.297 22.562 8.047 1 69.44 82 MET A N 1
ATOM 639 C CA . MET A 1 82 ? -17.578 21.578 7.25 1 69.44 82 MET A CA 1
ATOM 640 C C . MET A 1 82 ? -16.969 20.5 8.141 1 69.44 82 MET A C 1
ATOM 642 O O . MET A 1 82 ? -17.031 19.312 7.832 1 69.44 82 MET A O 1
ATOM 646 N N . ILE A 1 83 ? -16.438 20.969 9.156 1 71.94 83 ILE A N 1
ATOM 647 C CA . ILE A 1 83 ? -15.844 20.047 10.117 1 71.94 83 ILE A CA 1
ATOM 648 C C . ILE A 1 83 ? -16.922 19.125 10.695 1 71.94 83 ILE A C 1
ATOM 650 O O . ILE A 1 83 ? -16.734 17.906 10.766 1 71.94 83 ILE A O 1
ATOM 654 N N . ARG A 1 84 ? -17.953 19.828 11.125 1 79.06 84 ARG A N 1
ATOM 655 C CA . ARG A 1 84 ? -19.047 19.047 11.688 1 79.06 84 ARG A CA 1
ATOM 656 C C . ARG A 1 84 ? -19.5 17.953 10.719 1 79.06 84 ARG A C 1
ATOM 658 O O . ARG A 1 84 ? -19.672 16.797 11.117 1 79.06 84 ARG A O 1
ATOM 665 N N . GLN A 1 85 ? -19.594 18.328 9.5 1 77.38 85 GLN A N 1
ATOM 666 C CA . GLN A 1 85 ? -20.047 17.391 8.484 1 77.38 85 GLN A CA 1
ATOM 667 C C . GLN A 1 85 ? -19.031 16.281 8.266 1 77.38 85 GLN A C 1
ATOM 669 O O . GLN A 1 85 ? -19.406 15.117 8.055 1 77.38 85 GLN A O 1
ATOM 674 N N . GLN A 1 86 ? -17.938 16.688 8.406 1 71.81 86 GLN A N 1
ATOM 675 C CA . GLN A 1 86 ? -16.875 15.695 8.242 1 71.81 86 GLN A CA 1
ATOM 676 C C . GLN A 1 86 ? -16.891 14.68 9.383 1 71.81 86 GLN A C 1
ATOM 678 O O . GLN A 1 86 ? -16.734 13.477 9.156 1 71.81 86 GLN A O 1
ATOM 683 N N . VAL A 1 87 ? -17 15.203 10.562 1 74.62 87 VAL A N 1
ATOM 684 C CA . VAL A 1 87 ? -17.094 14.328 11.727 1 74.62 87 VAL A CA 1
ATOM 685 C C . VAL A 1 87 ? -18.312 13.406 11.594 1 74.62 87 VAL A C 1
ATOM 687 O O . VAL A 1 87 ? -18.219 12.203 11.852 1 74.62 87 VAL A O 1
ATOM 690 N N . LEU A 1 88 ? -19.344 13.984 11.094 1 78.62 88 LEU A N 1
ATOM 691 C CA . LEU A 1 88 ? -20.578 13.219 10.938 1 78.62 88 LEU A CA 1
ATOM 692 C C . LEU A 1 88 ? -20.406 12.133 9.883 1 78.62 88 LEU A C 1
ATOM 694 O O . LEU A 1 88 ? -20.969 11.047 10.016 1 78.62 88 LEU A O 1
ATOM 698 N N . ALA A 1 89 ? -19.609 12.461 9.016 1 71.62 89 ALA A N 1
ATOM 699 C CA . ALA A 1 89 ? -19.484 11.57 7.863 1 71.62 89 ALA A CA 1
ATOM 700 C C . ALA A 1 89 ? -18.5 10.438 8.141 1 71.62 89 ALA A C 1
ATOM 702 O O . ALA A 1 89 ? -18.578 9.375 7.523 1 71.62 89 ALA A O 1
ATOM 703 N N . ASP A 1 90 ? -17.672 10.68 9.156 1 65.56 90 ASP A N 1
ATOM 704 C CA . ASP A 1 90 ? -16.594 9.719 9.383 1 65.56 90 ASP A CA 1
ATOM 705 C C . ASP A 1 90 ? -16.719 9.07 10.758 1 65.56 90 ASP A C 1
ATOM 707 O O . ASP A 1 90 ? -16.438 9.711 11.781 1 65.56 90 ASP A O 1
ATOM 711 N N . PRO A 1 91 ? -17.125 7.859 10.844 1 69 91 PRO A N 1
ATOM 712 C CA . PRO A 1 91 ? -17.312 7.188 12.133 1 69 91 PRO A CA 1
ATOM 713 C C . PRO A 1 91 ? -16.031 7.164 12.977 1 69 91 PRO A C 1
ATOM 715 O O . PRO A 1 91 ? -16.109 7.266 14.203 1 69 91 PRO A O 1
ATOM 718 N N . ASN A 1 92 ? -14.984 7.102 12.383 1 59.94 92 ASN A N 1
ATOM 719 C CA . ASN A 1 92 ? -13.75 7.078 13.156 1 59.94 92 ASN A CA 1
ATOM 720 C C . ASN A 1 92 ? -13.469 8.43 13.805 1 59.94 92 ASN A C 1
ATOM 722 O O . ASN A 1 92 ? -13.07 8.492 14.969 1 59.94 92 ASN A O 1
ATOM 726 N N . VAL A 1 93 ? -13.625 9.398 12.977 1 64.44 93 VAL A N 1
ATOM 727 C CA . VAL A 1 93 ? -13.469 10.75 13.516 1 64.44 93 VAL A CA 1
ATOM 728 C C . VAL A 1 93 ? -14.5 10.984 14.617 1 64.44 93 VAL A C 1
ATOM 730 O O . VAL A 1 93 ? -14.188 11.594 15.641 1 64.44 93 VAL A O 1
ATOM 733 N N . ARG A 1 94 ? -15.586 10.406 14.367 1 73.06 94 ARG A N 1
ATOM 734 C CA . ARG A 1 94 ? -16.641 10.562 15.367 1 73.06 94 ARG A CA 1
ATOM 735 C C . ARG A 1 94 ? -16.234 9.922 16.688 1 73.06 94 ARG A C 1
ATOM 737 O O . ARG A 1 94 ? -16.438 10.5 17.766 1 73.06 94 ARG A O 1
ATOM 744 N N . GLU A 1 95 ? -15.656 8.867 16.562 1 66.75 95 GLU A N 1
ATOM 745 C CA . GLU A 1 95 ? -15.219 8.18 17.766 1 66.75 95 GLU A CA 1
ATOM 746 C C . GLU A 1 95 ? -14.102 8.945 18.469 1 66.75 95 GLU A C 1
ATOM 748 O O . GLU A 1 95 ? -14.062 9.023 19.703 1 66.75 95 GLU A O 1
ATOM 753 N N . GLN A 1 96 ? -13.211 9.477 17.672 1 62.34 96 GLN A N 1
ATOM 754 C CA . GLN A 1 96 ? -12.148 10.305 18.25 1 62.34 96 GLN A CA 1
ATOM 755 C C . GLN A 1 96 ? -12.734 11.523 18.953 1 62.34 96 GLN A C 1
ATOM 757 O O . GLN A 1 96 ? -12.305 11.859 20.062 1 62.34 96 GLN A O 1
ATOM 762 N N . VAL A 1 97 ? -13.586 12.102 18.281 1 68.44 97 VAL A N 1
ATOM 763 C CA . VAL A 1 97 ? -14.219 13.273 18.859 1 68.44 97 VAL A CA 1
ATOM 764 C C . VAL A 1 97 ? -14.977 12.883 20.125 1 68.44 97 VAL A C 1
ATOM 766 O O . VAL A 1 97 ? -14.961 13.609 21.125 1 68.44 97 VAL A O 1
ATOM 769 N N . ARG A 1 98 ? -15.492 11.703 19.984 1 73.69 98 ARG A N 1
ATOM 770 C CA . ARG A 1 98 ? -16.219 11.211 21.141 1 73.69 98 ARG A CA 1
ATOM 771 C C . ARG A 1 98 ? -15.281 11.062 22.344 1 73.69 98 ARG A C 1
ATOM 773 O O . ARG A 1 98 ? -15.633 11.461 23.453 1 73.69 98 ARG A O 1
ATOM 780 N N . SER A 1 99 ? -14.188 10.633 22.078 1 64.69 99 SER A N 1
ATOM 781 C CA . SER A 1 99 ? -13.242 10.344 23.141 1 64.69 99 SER A CA 1
ATOM 782 C C . SER A 1 99 ? -12.531 11.609 23.609 1 64.69 99 SER A C 1
ATOM 784 O O . SER A 1 99 ? -12.32 11.805 24.812 1 64.69 99 SER A O 1
ATOM 786 N N . THR A 1 100 ? -12.172 12.445 22.734 1 62.72 100 THR A N 1
ATOM 787 C CA . THR A 1 100 ? -11.344 13.594 23.062 1 62.72 100 THR A CA 1
ATOM 788 C C . THR A 1 100 ? -12.211 14.805 23.406 1 62.72 100 THR A C 1
ATOM 790 O O . THR A 1 100 ? -11.82 15.641 24.219 1 62.72 100 THR A O 1
ATOM 793 N N . GLN A 1 101 ? -13.297 14.797 22.672 1 65.75 101 GLN A N 1
ATOM 794 C CA . GLN A 1 101 ? -14.195 15.93 22.859 1 65.75 101 GLN A CA 1
ATOM 795 C C . GLN A 1 101 ? -15.648 15.484 22.938 1 65.75 101 GLN A C 1
ATOM 797 O O . GLN A 1 101 ? -16.438 15.766 22.031 1 65.75 101 GLN A O 1
ATOM 802 N N . PRO A 1 102 ? -15.906 14.812 24.094 1 73 102 PRO A N 1
ATOM 803 C CA . PRO A 1 102 ? -17.266 14.273 24.219 1 73 102 PRO A CA 1
ATOM 804 C C . PRO A 1 102 ? -18.344 15.328 24.016 1 73 102 PRO A C 1
ATOM 806 O O . PRO A 1 102 ? -19.391 15.047 23.406 1 73 102 PRO A O 1
ATOM 809 N N . SER A 1 103 ? -18.094 16.531 24.5 1 74.5 103 SER A N 1
ATOM 810 C CA . SER A 1 103 ? -19.078 17.594 24.344 1 74.5 103 SER A CA 1
ATOM 811 C C . SER A 1 103 ? -19.312 17.922 22.875 1 74.5 103 SER A C 1
ATOM 813 O O . SER A 1 103 ? -20.453 18.156 22.469 1 74.5 103 SER A O 1
ATOM 815 N N . LEU A 1 104 ? -18.266 17.844 22.094 1 76.12 104 LEU A N 1
ATOM 816 C CA . LEU A 1 104 ? -18.375 18.109 20.672 1 76.12 104 LEU A CA 1
ATOM 817 C C . LEU A 1 104 ? -19.109 16.984 19.953 1 76.12 104 LEU A C 1
ATOM 819 O O . LEU A 1 104 ? -19.906 17.219 19.047 1 76.12 104 LEU A O 1
ATOM 823 N N . PHE A 1 105 ? -18.812 15.844 20.422 1 80.5 105 PHE A N 1
ATOM 824 C CA . PHE A 1 105 ? -19.469 14.68 19.844 1 80.5 105 PHE A CA 1
ATOM 825 C C . PHE A 1 105 ? -20.984 14.773 20.031 1 80.5 105 PHE A C 1
ATOM 827 O O . PHE A 1 105 ? -21.75 14.531 19.094 1 80.5 105 PHE A O 1
ATOM 834 N N . ASP A 1 106 ? -21.375 15.117 21.25 1 80.25 106 ASP A N 1
ATOM 835 C CA . ASP A 1 106 ? -22.797 15.211 21.578 1 80.25 106 ASP A CA 1
ATOM 836 C C . ASP A 1 106 ? -23.484 16.281 20.719 1 80.25 106 ASP A C 1
ATOM 838 O O . ASP A 1 106 ? -24.688 16.203 20.5 1 80.25 106 ASP A O 1
ATOM 842 N N . ALA A 1 107 ? -22.703 17.172 20.172 1 80.88 107 ALA A N 1
ATOM 843 C CA . ALA A 1 107 ? -23.281 18.297 19.453 1 80.88 107 ALA A CA 1
ATOM 844 C C . ALA A 1 107 ? -23.219 18.062 17.938 1 80.88 107 ALA A C 1
ATOM 846 O O . ALA A 1 107 ? -23.609 18.938 17.156 1 80.88 107 ALA A O 1
ATOM 847 N N . LEU A 1 108 ? -22.844 16.875 17.547 1 85.56 108 LEU A N 1
ATOM 848 C CA . LEU A 1 108 ? -22.594 16.609 16.141 1 85.56 108 LEU A CA 1
ATOM 849 C C . LEU A 1 108 ? -23.859 16.766 15.312 1 85.56 108 LEU A C 1
ATOM 851 O O . LEU A 1 108 ? -23.797 17.203 14.164 1 85.56 108 LEU A O 1
ATOM 855 N N . ASN A 1 109 ? -24.984 16.438 15.906 1 84.69 109 ASN A N 1
ATOM 856 C CA . ASN A 1 109 ? -26.234 16.5 15.156 1 84.69 109 ASN A CA 1
ATOM 857 C C . ASN A 1 109 ? -26.938 17.844 15.336 1 84.69 109 ASN A C 1
ATOM 859 O O . ASN A 1 109 ? -28.078 18.016 14.898 1 84.69 109 ASN A O 1
ATOM 863 N N . ASP A 1 110 ? -26.375 18.75 15.992 1 84.88 110 ASP A N 1
ATOM 864 C CA . ASP A 1 110 ? -26.875 20.094 16.203 1 84.88 110 ASP A CA 1
ATOM 865 C C . ASP A 1 110 ? -25.875 21.141 15.719 1 84.88 110 ASP A C 1
ATOM 867 O O . ASP A 1 110 ? -25 21.562 16.469 1 84.88 110 ASP A O 1
ATOM 871 N N . PRO A 1 111 ? -26.078 21.547 14.5 1 82.44 111 PRO A N 1
ATOM 872 C CA . PRO A 1 111 ? -25.094 22.453 13.906 1 82.44 111 PRO A CA 1
ATOM 873 C C . PRO A 1 111 ? -24.859 23.688 14.766 1 82.44 111 PRO A C 1
ATOM 875 O O . PRO A 1 111 ? -23.719 24.141 14.906 1 82.44 111 PRO A O 1
ATOM 878 N N . ALA A 1 112 ? -25.906 24.219 15.234 1 80.06 112 ALA A N 1
ATOM 879 C CA . ALA A 1 112 ? -25.766 25.422 16.047 1 80.06 112 ALA A CA 1
ATOM 880 C C . ALA A 1 112 ? -24.984 25.156 17.312 1 80.06 112 ALA A C 1
ATOM 882 O O . ALA A 1 112 ? -24.094 25.922 17.688 1 80.06 112 ALA A O 1
ATOM 883 N N . ARG A 1 113 ? -25.328 24.062 17.922 1 81.88 113 ARG A N 1
ATOM 884 C CA . ARG A 1 113 ? -24.609 23.703 19.156 1 81.88 113 ARG A CA 1
ATOM 885 C C . ARG A 1 113 ? -23.172 23.344 18.859 1 81.88 113 ARG A C 1
ATOM 887 O O . ARG A 1 113 ? -22.266 23.688 19.625 1 81.88 113 ARG A O 1
ATOM 894 N N . PHE A 1 114 ? -22.984 22.625 17.875 1 85.19 114 PHE A N 1
ATOM 895 C CA . PHE A 1 114 ? -21.641 22.25 17.469 1 85.19 114 PHE A CA 1
ATOM 896 C C . PHE A 1 114 ? -20.781 23.484 17.234 1 85.19 114 PHE A C 1
ATOM 898 O O . PHE A 1 114 ? -19.656 23.578 17.766 1 85.19 114 PHE A O 1
ATOM 905 N N . ARG A 1 115 ? -21.312 24.375 16.562 1 76.88 115 ARG A N 1
ATOM 906 C CA . ARG A 1 115 ? -20.625 25.625 16.297 1 76.88 115 ARG A CA 1
ATOM 907 C C . ARG A 1 115 ? -20.297 26.359 17.594 1 76.88 115 ARG A C 1
ATOM 909 O O . ARG A 1 115 ? -19.188 26.844 17.766 1 76.88 115 ARG A O 1
ATOM 916 N N . SER A 1 116 ? -21.297 26.453 18.406 1 73.5 116 SER A N 1
ATOM 917 C CA . SER A 1 116 ? -21.109 27.141 19.672 1 73.5 116 SER A CA 1
ATOM 918 C C . SER A 1 116 ? -20 26.5 20.5 1 73.5 116 SER A C 1
ATOM 920 O O . SER A 1 116 ? -19.188 27.203 21.109 1 73.5 116 SER A O 1
ATOM 922 N N . LEU A 1 117 ? -19.969 25.203 20.453 1 75.06 117 LEU A N 1
ATOM 923 C CA . LEU A 1 117 ? -18.953 24.484 21.219 1 75.06 117 LEU A CA 1
ATOM 924 C C . LEU A 1 117 ? -17.562 24.719 20.641 1 75.06 117 LEU A C 1
ATOM 926 O O . LEU A 1 117 ? -16.594 24.922 21.375 1 75.06 117 LEU A O 1
ATOM 930 N N . ILE A 1 118 ? -17.547 24.703 19.422 1 72.06 118 ILE A N 1
ATOM 931 C CA . ILE A 1 118 ? -16.266 24.938 18.75 1 72.06 118 ILE A CA 1
ATOM 932 C C . ILE A 1 118 ? -15.781 26.359 19.031 1 72.06 118 ILE A C 1
ATOM 934 O O . ILE A 1 118 ? -14.602 26.562 19.344 1 72.06 118 ILE A O 1
ATOM 938 N N . MET A 1 119 ? -16.734 27.188 18.922 1 66.56 119 MET A N 1
ATOM 939 C CA . MET A 1 119 ? -16.391 28.578 19.203 1 66.56 119 MET A CA 1
ATOM 940 C C . MET A 1 119 ? -15.938 28.75 20.641 1 66.56 119 MET A C 1
ATOM 942 O O . MET A 1 119 ? -15.023 29.531 20.922 1 66.56 119 MET A O 1
ATOM 946 N N . GLU A 1 120 ? -16.672 28.109 21.469 1 67.12 120 GLU A N 1
ATOM 947 C CA . GLU A 1 120 ? -16.281 28.141 22.875 1 67.12 120 GLU A CA 1
ATOM 948 C C . GLU A 1 120 ? -14.867 27.578 23.062 1 67.12 120 GLU A C 1
ATOM 950 O O . GLU A 1 120 ? -14.07 28.141 23.812 1 67.12 120 GLU A O 1
ATOM 955 N N . GLN A 1 121 ? -14.672 26.578 22.375 1 66.12 121 GLN A N 1
ATOM 956 C CA . GLN A 1 121 ? -13.352 25.953 22.484 1 66.12 121 GLN A CA 1
ATOM 957 C C . GLN A 1 121 ? -12.266 26.875 21.938 1 66.12 121 GLN A C 1
ATOM 959 O O . GLN A 1 121 ? -11.188 26.984 22.516 1 66.12 121 GLN A O 1
ATOM 964 N N . VAL A 1 122 ? -12.703 27.453 20.922 1 60.81 122 VAL A N 1
ATOM 965 C CA . VAL A 1 122 ? -11.773 28.406 20.344 1 60.81 122 VAL A CA 1
ATOM 966 C C . VAL A 1 122 ? -11.508 29.547 21.328 1 60.81 122 VAL A C 1
ATOM 968 O O . VAL A 1 122 ? -10.367 29.969 21.5 1 60.81 122 VAL A O 1
ATOM 971 N N . SER A 1 123 ? -12.648 29.953 21.844 1 60.25 123 SER A N 1
ATOM 972 C CA . SER A 1 123 ? -12.539 31.016 22.844 1 60.25 123 SER A CA 1
ATOM 973 C C . SER A 1 123 ? -11.711 30.562 24.047 1 60.25 123 SER A C 1
ATOM 975 O O . SER A 1 123 ? -10.883 31.328 24.547 1 60.25 123 SER A O 1
ATOM 977 N N . GLN A 1 124 ? -11.992 29.375 24.484 1 61.44 124 GLN A N 1
ATOM 978 C CA . GLN A 1 124 ? -11.227 28.844 25.594 1 61.44 124 GLN A CA 1
ATOM 979 C C . GLN A 1 124 ? -9.742 28.734 25.25 1 61.44 124 GLN A C 1
ATOM 981 O O . GLN A 1 124 ? -8.883 29.031 26.078 1 61.44 124 GLN A O 1
ATOM 986 N N . GLU A 1 125 ? -9.586 28.359 24.109 1 62.09 125 GLU A N 1
ATOM 987 C CA . GLU A 1 125 ? -8.203 28.281 23.656 1 62.09 125 GLU A CA 1
ATOM 988 C C . GLU A 1 125 ? -7.539 29.656 23.672 1 62.09 125 GLU A C 1
ATOM 990 O O . GLU A 1 125 ? -6.375 29.781 24.062 1 62.09 125 GLU A O 1
ATOM 995 N N . HIS A 1 126 ? -8.359 30.516 23.25 1 57.22 126 HIS A N 1
ATOM 996 C CA . HIS A 1 126 ? -7.852 31.875 23.328 1 57.22 126 HIS A CA 1
ATOM 997 C C . HIS A 1 126 ? -7.574 32.281 24.766 1 57.22 126 HIS A C 1
ATOM 999 O O . HIS A 1 126 ? -6.555 32.906 25.047 1 57.22 126 HIS A O 1
ATOM 1005 N N . GLN A 1 127 ? -8.562 31.953 25.562 1 58.78 127 GLN A N 1
ATOM 1006 C CA . GLN A 1 127 ? -8.367 32.281 26.984 1 58.78 127 GLN A CA 1
ATOM 1007 C C . GLN A 1 127 ? -7.164 31.516 27.547 1 58.78 127 GLN A C 1
ATOM 1009 O O . GLN A 1 127 ? -6.395 32.094 28.328 1 58.78 127 GLN A O 1
ATOM 1014 N N . GLN A 1 128 ? -7.062 30.312 27.188 1 63.94 128 GLN A N 1
ATOM 1015 C CA . GLN A 1 128 ? -5.91 29.547 27.641 1 63.94 128 GLN A CA 1
ATOM 1016 C C . GLN A 1 128 ? -4.605 3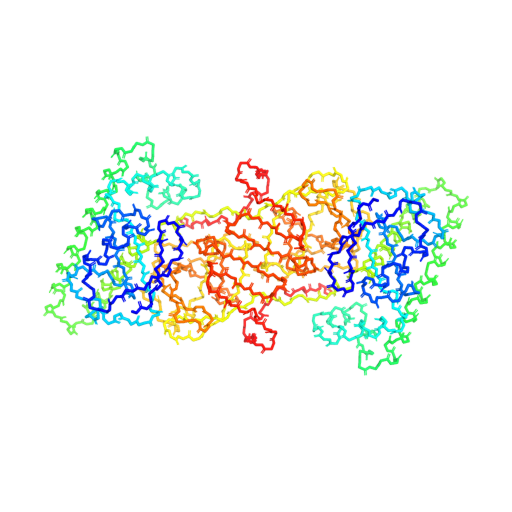0.172 27.156 1 63.94 128 GLN A C 1
ATOM 1018 O O . GLN A 1 128 ? -3.629 30.25 27.891 1 63.94 128 GLN A O 1
ATOM 1023 N N . THR A 1 129 ? -4.727 30.562 25.984 1 65.69 129 THR A N 1
ATOM 1024 C CA . THR A 1 129 ? -3.539 31.219 25.438 1 65.69 129 THR A CA 1
ATOM 1025 C C . THR A 1 129 ? -3.219 32.5 26.219 1 65.69 129 THR A C 1
ATOM 1027 O O . THR A 1 129 ? -2.053 32.781 26.484 1 65.69 129 THR A O 1
ATOM 1030 N N . SER A 1 130 ? -4.285 33.156 26.531 1 64.56 130 SER A N 1
ATOM 1031 C CA . SER A 1 130 ? -4.086 34.375 27.312 1 64.56 130 SER A CA 1
ATOM 1032 C C . SER A 1 130 ? -3.561 34.031 28.719 1 64.56 130 SER A C 1
ATOM 1034 O O . SER A 1 130 ? -2.684 34.75 29.234 1 64.56 130 SER A O 1
ATOM 1036 N N . SER A 1 131 ? -4.121 33 29.312 1 73.19 131 SER A N 1
ATOM 1037 C CA . SER A 1 131 ? -3.654 32.594 30.625 1 73.19 131 SER A CA 1
ATOM 1038 C C . SER A 1 131 ? -2.199 32.125 30.578 1 73.19 131 SER A C 1
ATOM 1040 O O . SER A 1 131 ? -1.412 32.438 31.469 1 73.19 131 SER A O 1
ATOM 1042 N N . ASN A 1 132 ? -1.915 31.469 29.562 1 75.81 132 ASN A N 1
ATOM 1043 C CA . ASN A 1 132 ? -0.533 31.031 29.391 1 75.81 132 ASN A CA 1
ATOM 1044 C C . ASN A 1 132 ? 0.413 32.219 29.234 1 75.81 132 ASN A C 1
ATOM 1046 O O . ASN A 1 132 ? 1.526 32.219 29.766 1 75.81 132 ASN A O 1
ATOM 1050 N N . GLN A 1 133 ? -0.113 33.188 28.625 1 74 133 GLN A N 1
ATOM 1051 C CA . GLN A 1 133 ? 0.705 34.375 28.438 1 74 133 GLN A CA 1
ATOM 1052 C C . GLN A 1 133 ? 0.935 35.094 29.766 1 74 133 GLN A C 1
ATOM 1054 O O . GLN A 1 133 ? 2.041 35.562 30.047 1 74 133 GLN A O 1
ATOM 1059 N N . ALA A 1 134 ? -0.147 35.125 30.531 1 76.5 134 ALA A N 1
ATOM 1060 C CA . ALA A 1 134 ? -0.017 35.719 31.844 1 76.5 134 ALA A CA 1
ATOM 1061 C C . ALA A 1 134 ? 0.948 34.938 32.719 1 76.5 134 ALA A C 1
ATOM 1063 O O . ALA A 1 134 ? 1.764 35.5 33.438 1 76.5 134 ALA A O 1
ATOM 1064 N N . GLU A 1 135 ? 0.838 33.625 32.562 1 81.94 135 GLU A N 1
ATOM 1065 C CA . GLU A 1 135 ? 1.741 32.781 33.312 1 81.94 135 GLU A CA 1
ATOM 1066 C C . GLU A 1 135 ? 3.184 32.938 32.844 1 81.94 135 GLU A C 1
ATOM 1068 O O . GLU A 1 135 ? 4.105 33 33.688 1 81.94 135 GLU A O 1
ATOM 1073 N N . LEU A 1 136 ? 3.314 33.062 31.656 1 80.75 136 LEU A N 1
ATOM 1074 C CA . LEU A 1 136 ? 4.648 33.25 31.094 1 80.75 136 LEU A CA 1
ATOM 1075 C C . LEU A 1 136 ? 5.281 34.531 31.609 1 80.75 136 LEU A C 1
ATOM 1077 O O . LEU A 1 136 ? 6.461 34.562 31.969 1 80.75 136 LEU A O 1
ATOM 1081 N N . LEU A 1 137 ? 4.496 35.562 31.719 1 78 137 LEU A N 1
ATOM 1082 C CA . LEU A 1 137 ? 4.988 36.844 32.188 1 78 137 LEU A CA 1
ATOM 1083 C C . LEU A 1 137 ? 5.383 36.781 33.656 1 78 137 LEU A C 1
ATOM 1085 O O . LEU A 1 137 ? 6.395 37.344 34.062 1 78 137 LEU A O 1
ATOM 1089 N N . ARG A 1 138 ? 4.609 36.031 34.406 1 83.56 138 ARG A N 1
ATOM 1090 C CA . ARG A 1 138 ? 4.914 35.812 35.844 1 83.56 138 ARG A CA 1
ATOM 1091 C C . ARG A 1 138 ? 6.211 35.031 36 1 83.56 138 ARG A C 1
ATOM 1093 O O . ARG A 1 138 ? 7.055 35.406 36.844 1 83.56 138 ARG A O 1
ATOM 1100 N N . LEU A 1 139 ? 6.336 34.062 35.188 1 84.38 139 LEU A N 1
ATOM 1101 C CA . LEU A 1 139 ? 7.504 33.188 35.312 1 84.38 139 LEU A CA 1
ATOM 1102 C C . LEU A 1 139 ? 8.766 33.938 34.844 1 84.38 139 LEU A C 1
ATOM 1104 O O . LEU A 1 139 ? 9.859 33.656 35.344 1 84.38 139 LEU A O 1
ATOM 1108 N N . GLN A 1 140 ? 8.562 34.844 34 1 81.69 140 GLN A N 1
ATOM 1109 C CA . GLN A 1 140 ? 9.688 35.594 33.438 1 81.69 140 GLN A CA 1
ATOM 1110 C C . GLN A 1 140 ? 10.219 36.625 34.438 1 81.69 140 GLN A C 1
ATOM 1112 O O . GLN A 1 140 ? 11.305 37.156 34.25 1 81.69 140 GLN A O 1
ATOM 1117 N N . GLN A 1 141 ? 9.547 36.781 35.5 1 82.69 141 GLN A N 1
ATOM 1118 C CA . GLN A 1 141 ? 10.023 37.688 36.531 1 82.69 141 GLN A CA 1
ATOM 1119 C C . GLN A 1 141 ? 11.242 37.094 37.25 1 82.69 141 GLN A C 1
ATOM 1121 O O . GLN A 1 141 ? 12.07 37.812 37.781 1 82.69 141 GLN A O 1
ATOM 1126 N N . ASP A 1 142 ? 11.367 35.719 37.344 1 86.75 142 ASP A N 1
ATOM 1127 C CA . ASP A 1 142 ? 12.523 35 37.875 1 86.75 142 ASP A CA 1
ATOM 1128 C C . ASP A 1 142 ? 12.984 33.938 36.906 1 86.75 142 ASP A C 1
ATOM 1130 O O . ASP A 1 142 ? 12.883 32.75 37.188 1 86.75 142 ASP A O 1
ATOM 1134 N N . PRO A 1 143 ? 13.594 34.406 35.844 1 79.81 143 PRO A N 1
ATOM 1135 C CA . PRO A 1 143 ? 13.891 33.469 34.75 1 79.81 143 PRO A CA 1
ATOM 1136 C C . PRO A 1 143 ? 15.031 32.531 35.062 1 79.81 143 PRO A C 1
ATOM 1138 O O . PRO A 1 143 ? 15.148 31.453 34.469 1 79.81 143 PRO A O 1
ATOM 1141 N N . ASP A 1 144 ? 15.812 32.844 36.125 1 86.12 144 ASP A N 1
ATOM 1142 C CA . ASP A 1 144 ? 16.969 32.031 36.438 1 86.12 144 ASP A CA 1
ATOM 1143 C C . ASP A 1 144 ? 16.594 30.859 37.344 1 86.12 144 ASP A C 1
ATOM 1145 O O . ASP A 1 144 ? 17.406 29.969 37.625 1 86.12 144 ASP A O 1
ATOM 1149 N N . ASN A 1 145 ? 15.344 30.828 37.844 1 89 145 ASN A N 1
ATOM 1150 C CA . ASN A 1 145 ? 14.805 29.703 38.594 1 89 145 ASN A CA 1
ATOM 1151 C C . ASN A 1 145 ? 14.586 28.484 37.688 1 89 145 ASN A C 1
ATOM 1153 O O . ASN A 1 145 ? 13.883 28.562 36.688 1 89 145 ASN A O 1
ATOM 1157 N N . PRO A 1 146 ? 15.266 27.312 38 1 88.88 146 PRO A N 1
ATOM 1158 C CA . PRO A 1 146 ? 15.164 26.109 37.156 1 88.88 146 PRO A CA 1
ATOM 1159 C C . PRO A 1 146 ? 13.719 25.641 36.969 1 88.88 146 PRO A C 1
ATOM 1161 O O . PRO A 1 146 ? 13.344 25.203 35.875 1 88.88 146 PRO A O 1
ATOM 1164 N N . ALA A 1 147 ? 13.016 25.703 37.969 1 89.44 147 ALA A N 1
ATOM 1165 C CA . ALA A 1 147 ? 11.609 25.312 37.875 1 89.44 147 ALA A CA 1
ATOM 1166 C C . ALA A 1 147 ? 10.844 26.234 36.938 1 89.44 147 ALA A C 1
ATOM 1168 O O . ALA A 1 147 ? 9.977 25.781 36.188 1 89.44 147 ALA A O 1
ATOM 1169 N N . ASN A 1 148 ? 11.141 27.578 37.031 1 87.62 148 ASN A N 1
ATOM 1170 C CA . ASN A 1 148 ? 10.523 28.531 36.094 1 87.62 148 ASN A CA 1
ATOM 1171 C C . ASN A 1 148 ? 10.93 28.266 34.656 1 87.62 148 ASN A C 1
ATOM 1173 O O . ASN A 1 148 ? 10.094 28.344 33.75 1 87.62 148 ASN A O 1
ATOM 1177 N N . GLN A 1 149 ? 12.141 27.891 34.375 1 87.75 149 GLN A N 1
ATOM 1178 C CA . GLN A 1 149 ? 12.633 27.609 33.031 1 87.75 149 GLN A CA 1
ATOM 1179 C C . GLN A 1 149 ? 11.922 26.406 32.438 1 87.75 149 GLN A C 1
ATOM 1181 O O . GLN A 1 149 ? 11.508 26.453 31.266 1 87.75 149 GLN A O 1
ATOM 1186 N N . GLU A 1 150 ? 11.875 25.406 33.281 1 88.81 150 GLU A N 1
ATOM 1187 C CA . GLU A 1 150 ? 11.195 24.203 32.812 1 88.81 150 GLU A CA 1
ATOM 1188 C C . GLU A 1 150 ? 9.75 24.5 32.438 1 88.81 150 GLU A C 1
ATOM 1190 O O . GLU A 1 150 ? 9.266 24.031 31.406 1 88.81 150 GLU A O 1
ATOM 1195 N N . ARG A 1 151 ? 9.117 25.266 33.281 1 88.44 151 ARG A N 1
ATOM 1196 C CA . ARG A 1 151 ? 7.719 25.594 33.031 1 88.44 151 ARG A CA 1
ATOM 1197 C C . ARG A 1 151 ? 7.586 26.5 31.812 1 88.44 151 ARG A C 1
ATOM 1199 O O . ARG A 1 151 ? 6.633 26.375 31.031 1 88.44 151 ARG A O 1
ATOM 1206 N N . ILE A 1 152 ? 8.414 27.438 31.609 1 86.94 152 ILE A N 1
ATOM 1207 C CA . ILE A 1 152 ? 8.422 28.312 30.453 1 86.94 152 ILE A CA 1
ATOM 1208 C C . ILE A 1 152 ? 8.57 27.484 29.172 1 86.94 152 ILE A C 1
ATOM 1210 O O . ILE A 1 152 ? 7.836 27.672 28.203 1 86.94 152 ILE A O 1
ATOM 1214 N N . LEU A 1 153 ? 9.484 26.484 29.234 1 85.88 153 LEU A N 1
ATOM 1215 C CA . LEU A 1 153 ? 9.703 25.625 28.094 1 85.88 153 LEU A CA 1
ATOM 1216 C C . LEU A 1 153 ? 8.453 24.812 27.766 1 85.88 153 LEU A C 1
ATOM 1218 O O . LEU A 1 153 ? 8.125 24.609 26.594 1 85.88 153 LEU A O 1
ATOM 1222 N N . GLU A 1 154 ? 7.867 24.406 28.75 1 86.56 154 GLU A N 1
ATOM 1223 C CA . GLU A 1 154 ? 6.633 23.641 28.562 1 86.56 154 GLU A CA 1
ATOM 1224 C C . GLU A 1 154 ? 5.555 24.5 27.906 1 86.56 154 GLU A C 1
ATOM 1226 O O . GLU A 1 154 ? 4.832 24.016 27.031 1 86.56 154 GLU A O 1
ATOM 1231 N N . LEU A 1 155 ? 5.445 25.703 28.344 1 85.5 155 LEU A N 1
ATOM 1232 C CA . LEU A 1 155 ? 4.449 26.609 27.797 1 85.5 155 LEU A CA 1
ATOM 1233 C C . LEU A 1 155 ? 4.762 26.938 26.328 1 85.5 155 LEU A C 1
ATOM 1235 O O . LEU A 1 155 ? 3.857 27.016 25.5 1 85.5 155 LEU A O 1
ATOM 1239 N N . ILE A 1 156 ? 5.965 27.094 26.031 1 86.62 156 ILE A N 1
ATOM 1240 C CA . ILE A 1 156 ? 6.391 27.359 24.672 1 86.62 156 ILE A CA 1
ATOM 1241 C C . ILE A 1 156 ? 6.051 26.172 23.781 1 86.62 156 ILE A C 1
ATOM 1243 O O . ILE A 1 156 ? 5.547 26.344 22.672 1 86.62 156 ILE A O 1
ATOM 1247 N N . ARG A 1 157 ? 6.363 25.047 24.297 1 87 157 ARG A N 1
ATOM 1248 C CA . ARG A 1 157 ? 6.062 23.828 23.562 1 87 157 ARG A CA 1
ATOM 1249 C C . ARG A 1 157 ? 4.566 23.703 23.297 1 87 157 ARG A C 1
ATOM 1251 O O . ARG A 1 157 ? 4.156 23.359 22.188 1 87 157 ARG A O 1
ATOM 1258 N N . GLN A 1 158 ? 3.83 23.984 24.25 1 86.12 158 GLN A N 1
ATOM 1259 C CA . GLN A 1 158 ? 2.379 23.906 24.109 1 86.12 158 GLN A CA 1
ATOM 1260 C C . GLN A 1 158 ? 1.871 24.875 23.062 1 86.12 158 GLN A C 1
ATOM 1262 O O . GLN A 1 158 ? 0.996 24.531 22.266 1 86.12 158 GLN A O 1
ATOM 1267 N N . GLU A 1 159 ? 2.391 25.984 23.109 1 81.94 159 GLU A N 1
ATOM 1268 C CA . GLU A 1 159 ? 1.999 26.984 22.125 1 81.94 159 GLU A CA 1
ATOM 1269 C C . GLU A 1 159 ? 2.385 26.547 20.703 1 81.94 159 GLU A C 1
ATOM 1271 O O . GLU A 1 159 ? 1.625 26.75 19.766 1 81.94 159 GLU A O 1
ATOM 1276 N N . ALA A 1 160 ? 3.535 26.016 20.609 1 87.31 160 ALA A N 1
ATOM 1277 C CA . ALA A 1 160 ? 3.996 25.531 19.297 1 87.31 160 ALA A CA 1
ATOM 1278 C C . ALA A 1 160 ? 3.086 24.422 18.766 1 87.31 160 ALA A C 1
ATOM 1280 O O . ALA A 1 160 ? 2.768 24.391 17.578 1 87.31 160 ALA A O 1
ATOM 1281 N N . ILE A 1 161 ? 2.688 23.547 19.594 1 89.12 161 ILE A N 1
ATOM 1282 C CA . ILE A 1 161 ? 1.813 22.438 19.219 1 89.12 161 ILE A CA 1
ATOM 1283 C C . ILE A 1 161 ? 0.454 22.969 18.781 1 89.12 161 ILE A C 1
ATOM 1285 O O . ILE A 1 161 ? -0.085 22.547 17.75 1 89.12 161 ILE A O 1
ATOM 1289 N N . GLU A 1 162 ? -0.04 23.922 19.531 1 81.19 162 GLU A N 1
ATOM 1290 C CA . GLU A 1 162 ? -1.328 24.516 19.188 1 81.19 162 GLU A CA 1
ATOM 1291 C C . GLU A 1 162 ? -1.269 25.219 17.828 1 81.19 162 GLU A C 1
ATOM 1293 O O . GLU A 1 162 ? -2.188 25.094 17.031 1 81.19 162 GLU A O 1
ATOM 1298 N N . GLU A 1 163 ? -0.246 25.906 17.656 1 80.5 163 GLU A N 1
ATOM 1299 C CA . GLU A 1 163 ? -0.06 26.578 16.391 1 80.5 163 GLU A CA 1
ATOM 1300 C C . GLU A 1 163 ? 0.044 25.578 15.234 1 80.5 163 GLU A C 1
ATOM 1302 O O . GLU A 1 163 ? -0.484 25.828 14.148 1 80.5 163 GLU A O 1
ATOM 1307 N N . ASN A 1 164 ? 0.722 24.562 15.508 1 87 164 ASN A N 1
ATOM 1308 C CA . ASN A 1 164 ? 0.869 23.516 14.5 1 87 164 ASN A CA 1
ATOM 1309 C C . ASN A 1 164 ? -0.474 22.875 14.156 1 87 164 ASN A C 1
ATOM 1311 O O . ASN A 1 164 ? -0.756 22.609 12.984 1 87 164 ASN A O 1
ATOM 1315 N N . MET A 1 165 ? -1.176 22.594 15.148 1 79.38 165 MET A N 1
ATOM 1316 C CA . MET A 1 165 ? -2.504 22.016 14.938 1 79.38 165 MET A CA 1
ATOM 1317 C C . MET A 1 165 ? -3.383 22.969 14.125 1 79.38 165 MET A C 1
ATOM 1319 O O . MET A 1 165 ? -4.07 22.547 13.195 1 79.38 165 MET A O 1
ATOM 1323 N N . LYS A 1 166 ? -3.365 24.234 14.508 1 72.69 166 LYS A N 1
ATOM 1324 C CA . LYS A 1 166 ? -4.137 25.234 13.789 1 72.69 166 LYS A CA 1
ATOM 1325 C C . LYS A 1 166 ? -3.725 25.297 12.32 1 72.69 166 LYS A C 1
ATOM 1327 O O . LYS A 1 166 ? -4.574 25.406 11.43 1 72.69 166 LYS A O 1
ATOM 1332 N N . LEU A 1 167 ? -2.48 25.281 12.156 1 71.94 167 LEU A N 1
ATOM 1333 C CA . LEU A 1 167 ? -1.961 25.281 10.797 1 71.94 167 LEU A CA 1
ATOM 1334 C C . LEU A 1 167 ? -2.512 24.094 10.008 1 71.94 167 LEU A C 1
ATOM 1336 O O . LEU A 1 167 ? -2.957 24.25 8.867 1 71.94 167 LEU A O 1
ATOM 1340 N N . ALA A 1 168 ? -2.436 22.922 10.555 1 79.12 168 ALA A N 1
ATOM 1341 C CA . ALA A 1 168 ? -2.936 21.719 9.914 1 79.12 168 ALA A CA 1
ATOM 1342 C C . ALA A 1 168 ? -4.422 21.844 9.586 1 79.12 168 ALA A C 1
ATOM 1344 O O . ALA A 1 168 ? -4.867 21.422 8.516 1 79.12 168 ALA A O 1
ATOM 1345 N N . TRP A 1 169 ? -5.102 22.375 10.5 1 67.75 169 TRP A N 1
ATOM 1346 C CA . TRP A 1 169 ? -6.535 22.562 10.312 1 67.75 169 TRP A CA 1
ATOM 1347 C C . TRP A 1 169 ? -6.809 23.5 9.133 1 67.75 169 TRP A C 1
ATOM 1349 O O . TRP A 1 169 ? -7.77 23.312 8.391 1 67.75 169 TRP A O 1
ATOM 1359 N N . ASP A 1 170 ? -5.984 24.453 9.039 1 66.81 170 ASP A N 1
ATOM 1360 C CA . ASP A 1 170 ? -6.176 25.453 8.008 1 66.81 170 ASP A CA 1
ATOM 1361 C C . ASP A 1 170 ? -5.824 24.906 6.625 1 66.81 170 ASP A C 1
ATOM 1363 O O . ASP A 1 170 ? -6.555 25.125 5.66 1 66.81 170 ASP A O 1
ATOM 1367 N N . ILE A 1 171 ? -4.828 24.141 6.551 1 67.38 171 ILE A N 1
ATOM 1368 C CA . ILE A 1 171 ? -4.285 23.812 5.234 1 67.38 171 ILE A CA 1
ATOM 1369 C C . ILE A 1 171 ? -4.773 22.438 4.809 1 67.38 171 ILE A C 1
ATOM 1371 O O . ILE A 1 171 ? -4.879 22.156 3.613 1 67.38 171 ILE A O 1
ATOM 1375 N N . SER A 1 172 ? -4.977 21.516 5.797 1 71.69 172 SER A N 1
ATOM 1376 C CA . SER A 1 172 ? -5.293 20.141 5.461 1 71.69 172 SER A CA 1
ATOM 1377 C C . SER A 1 172 ? -6.293 19.547 6.445 1 71.69 172 SER A C 1
ATOM 1379 O O . SER A 1 172 ? -5.98 18.578 7.145 1 71.69 172 SER A O 1
ATOM 1381 N N . PRO A 1 173 ? -7.441 20.109 6.449 1 64.12 173 PRO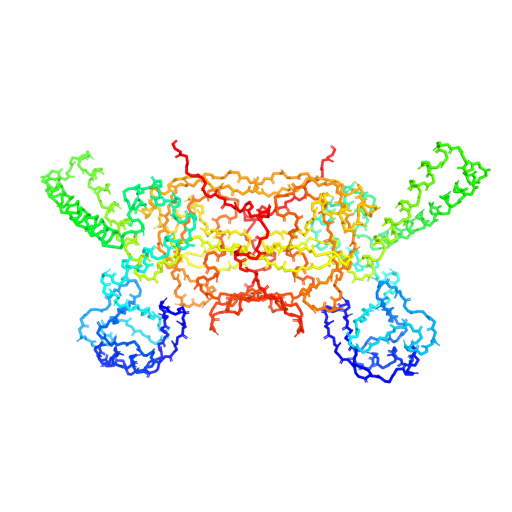 A N 1
ATOM 1382 C CA . PRO A 1 173 ? -8.414 19.609 7.422 1 64.12 173 PRO A CA 1
ATOM 1383 C C . PRO A 1 173 ? -8.719 18.125 7.254 1 64.12 173 PRO A C 1
ATOM 1385 O O . PRO A 1 173 ? -9.07 17.453 8.227 1 64.12 173 PRO A O 1
ATOM 1388 N N . GLU A 1 174 ? -8.477 17.562 6.035 1 66.88 174 GLU A N 1
ATOM 1389 C CA . GLU A 1 174 ? -8.758 16.156 5.762 1 66.88 174 GLU A CA 1
ATOM 1390 C C . GLU A 1 174 ? -7.816 15.25 6.551 1 66.88 174 GLU A C 1
ATOM 1392 O O . GLU A 1 174 ? -8.094 14.062 6.719 1 66.88 174 GLU A O 1
ATOM 1397 N N . SER A 1 175 ? -6.684 15.82 6.992 1 71.06 175 SER A N 1
ATOM 1398 C CA . SER A 1 175 ? -5.707 15.031 7.738 1 71.06 175 SER A CA 1
ATOM 1399 C C . SER A 1 175 ? -6.273 14.57 9.078 1 71.06 175 SER A C 1
ATOM 1401 O O . SER A 1 175 ? -5.711 13.68 9.719 1 71.06 175 SER A O 1
ATOM 1403 N N . PHE A 1 176 ? -7.383 15.125 9.414 1 62.59 176 PHE A N 1
ATOM 1404 C CA . PHE A 1 176 ? -7.973 14.789 10.703 1 62.59 176 PHE A CA 1
ATOM 1405 C C . PHE A 1 176 ? -9.062 13.742 10.539 1 62.59 176 PHE A C 1
ATOM 1407 O O . PHE A 1 176 ? -9.719 13.359 11.516 1 62.59 176 PHE A O 1
ATOM 1414 N N . THR A 1 177 ? -9.219 13.25 9.32 1 63.94 177 THR A N 1
ATOM 1415 C CA . THR A 1 177 ? -10.266 12.273 9.055 1 63.94 177 THR A CA 1
ATOM 1416 C C . THR A 1 177 ? -9.664 10.898 8.766 1 63.94 177 THR A C 1
ATOM 1418 O O . THR A 1 177 ? -8.453 10.781 8.555 1 63.94 177 THR A O 1
ATOM 1421 N N . THR A 1 178 ? -10.508 9.898 8.883 1 67.81 178 THR A N 1
ATOM 1422 C CA . THR A 1 178 ? -10.102 8.539 8.539 1 67.81 178 THR A CA 1
ATOM 1423 C C . THR A 1 178 ? -10.164 8.32 7.031 1 67.81 178 THR A C 1
ATOM 1425 O O . THR A 1 178 ? -10.914 9 6.328 1 67.81 178 THR A O 1
ATOM 1428 N N . VAL A 1 179 ? -9.281 7.516 6.605 1 79.62 179 VAL A N 1
ATOM 1429 C CA . VAL A 1 179 ? -9.266 7.238 5.176 1 79.62 179 VAL A CA 1
ATOM 1430 C C . VAL A 1 179 ? -9.891 5.871 4.906 1 79.62 179 VAL A C 1
ATOM 1432 O O . VAL A 1 179 ? -9.773 4.957 5.723 1 79.62 179 VAL A O 1
ATOM 1435 N N . ASN A 1 180 ? -10.656 5.82 3.789 1 80.25 180 ASN A N 1
ATOM 1436 C CA . ASN A 1 180 ? -11.141 4.531 3.307 1 80.25 180 ASN A CA 1
ATOM 1437 C C . ASN A 1 180 ? -10.039 3.734 2.623 1 80.25 180 ASN A C 1
ATOM 1439 O O . ASN A 1 180 ? -9.367 4.238 1.716 1 80.25 180 ASN A O 1
ATOM 1443 N N . MET A 1 181 ? -9.922 2.555 3.146 1 90.12 181 MET A N 1
ATOM 1444 C CA . MET A 1 181 ? -8.914 1.689 2.537 1 90.12 181 MET A CA 1
ATOM 1445 C C . MET A 1 181 ? -9.281 1.355 1.097 1 90.12 181 MET A C 1
ATOM 1447 O O . MET A 1 181 ? -10.422 1.567 0.678 1 90.12 181 MET A O 1
ATOM 1451 N N . LEU A 1 182 ? -8.234 0.883 0.372 1 95.38 182 LEU A N 1
ATOM 1452 C CA . LEU A 1 182 ? -8.445 0.623 -1.049 1 95.38 182 LEU A CA 1
ATOM 1453 C C . LEU A 1 182 ? -8.891 -0.818 -1.277 1 95.38 182 LEU A C 1
ATOM 1455 O O . LEU A 1 182 ? -8.109 -1.751 -1.079 1 95.38 182 LEU A O 1
ATOM 1459 N N . TYR A 1 183 ? -10.125 -0.944 -1.702 1 94.62 183 TYR A N 1
ATOM 1460 C CA . TYR A 1 183 ? -10.672 -2.258 -2.027 1 94.62 183 TYR A CA 1
ATOM 1461 C C . TYR A 1 183 ? -11.133 -2.311 -3.479 1 94.62 183 TYR A C 1
ATOM 1463 O O . TYR A 1 183 ? -11.633 -1.319 -4.012 1 94.62 183 TYR A O 1
ATOM 1471 N N . ILE A 1 184 ? -10.984 -3.443 -4.07 1 95.25 184 ILE A N 1
ATOM 1472 C CA . ILE A 1 184 ? -11.508 -3.664 -5.414 1 95.25 184 ILE A CA 1
ATOM 1473 C C . ILE A 1 184 ? -12.344 -4.941 -5.441 1 95.25 184 ILE A C 1
ATOM 1475 O O . ILE A 1 184 ? -12.133 -5.848 -4.633 1 95.25 184 ILE A O 1
ATOM 1479 N N . LYS A 1 185 ? -13.203 -4.949 -6.418 1 93.81 185 LYS A N 1
ATOM 1480 C CA . LYS A 1 185 ? -13.953 -6.168 -6.699 1 93.81 185 LYS A CA 1
ATOM 1481 C C . LYS A 1 185 ? -13.188 -7.082 -7.648 1 93.81 185 LYS A C 1
ATOM 1483 O O . LYS A 1 185 ? -12.539 -6.609 -8.586 1 93.81 185 LYS A O 1
ATOM 1488 N N . LEU A 1 186 ? -13.289 -8.398 -7.301 1 93.81 186 LEU A N 1
ATOM 1489 C CA . LEU A 1 186 ? -12.727 -9.383 -8.219 1 93.81 186 LEU A CA 1
ATOM 1490 C C . LEU A 1 186 ? -13.516 -10.695 -8.156 1 93.81 186 LEU A C 1
ATOM 1492 O O . LEU A 1 186 ? -14.422 -10.836 -7.336 1 93.81 186 LEU A O 1
ATOM 1496 N N . LYS A 1 187 ? -13.234 -11.539 -9.141 1 94.56 187 LYS A N 1
ATOM 1497 C CA . LYS A 1 187 ? -13.836 -12.867 -9.195 1 94.56 187 LYS A CA 1
ATOM 1498 C C . LYS A 1 187 ? -12.766 -13.961 -9.242 1 94.56 187 LYS A C 1
ATOM 1500 O O . LYS A 1 187 ? -11.773 -13.82 -9.953 1 94.56 187 LYS A O 1
ATOM 1505 N N . ILE A 1 188 ? -12.953 -14.914 -8.406 1 95.88 188 ILE A N 1
ATOM 1506 C CA . ILE A 1 188 ? -12.141 -16.125 -8.438 1 95.88 188 ILE A CA 1
ATOM 1507 C C . ILE A 1 188 ? -13.023 -17.344 -8.648 1 95.88 188 ILE A C 1
ATOM 1509 O O . ILE A 1 188 ? -13.906 -17.625 -7.836 1 95.88 188 ILE A O 1
ATOM 1513 N N . ASN A 1 189 ? -12.766 -18.016 -9.727 1 92.88 189 ASN A N 1
ATOM 1514 C CA . ASN A 1 189 ? -13.609 -19.156 -10.094 1 92.88 189 ASN A CA 1
ATOM 1515 C C . ASN A 1 189 ? -15.086 -18.766 -10.133 1 92.88 189 ASN A C 1
ATOM 1517 O O . ASN A 1 189 ? -15.93 -19.469 -9.586 1 92.88 189 ASN A O 1
ATOM 1521 N N . GLY A 1 190 ? -15.281 -17.641 -10.617 1 91.12 190 GLY A N 1
ATOM 1522 C CA . GLY A 1 190 ? -16.641 -17.172 -10.836 1 91.12 190 GLY A CA 1
ATOM 1523 C C . GLY A 1 190 ? -17.297 -16.641 -9.578 1 91.12 190 GLY A C 1
ATOM 1524 O O . GLY A 1 190 ? -18.438 -16.156 -9.617 1 91.12 190 GLY A O 1
ATOM 1525 N N . VAL A 1 191 ? -16.656 -16.656 -8.484 1 95.06 191 VAL A N 1
ATOM 1526 C CA . VAL A 1 191 ? -17.219 -16.188 -7.219 1 95.06 191 VAL A CA 1
ATOM 1527 C C . VAL A 1 191 ? -16.734 -14.773 -6.922 1 95.06 191 VAL A C 1
ATOM 1529 O O . VAL A 1 191 ? -15.523 -14.516 -6.926 1 95.06 191 VAL A O 1
ATOM 1532 N N . ASP A 1 192 ? -17.688 -13.906 -6.59 1 94.19 192 ASP A N 1
ATOM 1533 C CA . ASP A 1 192 ? -17.359 -12.516 -6.297 1 94.19 192 ASP A CA 1
ATOM 1534 C C . ASP A 1 192 ? -16.609 -12.406 -4.969 1 94.19 192 ASP A C 1
ATOM 1536 O O . ASP A 1 192 ? -17.016 -13.008 -3.973 1 94.19 192 ASP A O 1
ATOM 1540 N N . GLN A 1 193 ? -15.555 -11.68 -5.035 1 94.69 193 GLN A N 1
ATOM 1541 C CA . GLN A 1 193 ? -14.75 -11.391 -3.85 1 94.69 193 GLN A CA 1
ATOM 1542 C C . GLN A 1 193 ? -14.305 -9.938 -3.83 1 94.69 193 GLN A C 1
ATOM 1544 O O . GLN A 1 193 ? -14.492 -9.211 -4.809 1 94.69 193 GLN A O 1
ATOM 1549 N N . VAL A 1 194 ? -13.805 -9.516 -2.676 1 94.44 194 VAL A N 1
ATOM 1550 C CA . VAL A 1 194 ? -13.227 -8.188 -2.498 1 94.44 194 VAL A CA 1
ATOM 1551 C C . VAL A 1 194 ? -11.789 -8.312 -1.994 1 94.44 194 VAL A C 1
ATOM 1553 O O . VAL A 1 194 ? -11.5 -9.148 -1.133 1 94.44 194 VAL A O 1
ATOM 1556 N N . ALA A 1 195 ? -10.922 -7.555 -2.594 1 95.81 195 ALA A N 1
ATOM 1557 C CA . ALA A 1 195 ? -9.516 -7.586 -2.188 1 95.81 195 ALA A CA 1
ATOM 1558 C C . ALA A 1 195 ? -9.039 -6.199 -1.766 1 95.81 195 ALA A C 1
ATOM 1560 O O . ALA A 1 195 ? -9.398 -5.195 -2.389 1 95.81 195 ALA A O 1
ATOM 1561 N N . MET A 1 196 ? -8.289 -6.16 -0.729 1 95.06 196 MET A N 1
ATOM 1562 C CA . MET A 1 196 ? -7.617 -4.922 -0.341 1 95.06 196 MET A CA 1
ATOM 1563 C C . MET A 1 196 ? -6.312 -4.742 -1.11 1 95.06 196 MET A C 1
ATOM 1565 O O . MET A 1 196 ? -5.527 -5.684 -1.236 1 95.06 196 MET A O 1
ATOM 1569 N N . VAL A 1 197 ? -6.066 -3.611 -1.681 1 96.75 197 VAL A N 1
ATOM 1570 C CA . VAL A 1 197 ? -4.84 -3.299 -2.406 1 96.75 197 VAL A CA 1
ATOM 1571 C C . VAL A 1 197 ? -3.803 -2.719 -1.443 1 96.75 197 VAL A C 1
ATOM 1573 O O . VAL A 1 197 ? -4.051 -1.698 -0.797 1 96.75 197 VAL A O 1
ATOM 1576 N N . ASP A 1 198 ? -2.672 -3.379 -1.276 1 95.19 198 ASP A N 1
ATOM 1577 C CA . ASP A 1 198 ? -1.686 -3.053 -0.251 1 95.19 198 ASP A CA 1
ATOM 1578 C C . ASP A 1 198 ? -0.271 -3.062 -0.827 1 95.19 198 ASP A C 1
ATOM 1580 O O . ASP A 1 198 ? 0.37 -4.113 -0.896 1 95.19 198 ASP A O 1
ATOM 1584 N N . SER A 1 199 ? 0.231 -1.863 -1.166 1 96.25 199 SER A N 1
ATOM 1585 C CA . SER A 1 199 ? 1.59 -1.753 -1.685 1 96.25 199 SER A CA 1
ATOM 1586 C C . SER A 1 199 ? 2.621 -2.01 -0.59 1 96.25 199 SER A C 1
ATOM 1588 O O . SER A 1 199 ? 3.809 -2.182 -0.876 1 96.25 199 SER A O 1
ATOM 1590 N N . GLY A 1 200 ? 2.184 -2.061 0.659 1 92 200 GLY A N 1
ATOM 1591 C CA . GLY A 1 200 ? 3.09 -2.307 1.77 1 92 200 GLY A CA 1
ATOM 1592 C C . GLY A 1 200 ? 3.203 -3.775 2.131 1 92 200 GLY A C 1
ATOM 1593 O O . GLY A 1 200 ? 4.047 -4.156 2.945 1 92 200 GLY A O 1
ATOM 1594 N N . ALA A 1 201 ? 2.42 -4.539 1.541 1 90.19 201 ALA A N 1
ATOM 1595 C CA . ALA A 1 201 ? 2.492 -5.984 1.732 1 90.19 201 ALA A CA 1
ATOM 1596 C C . ALA A 1 201 ? 3.307 -6.645 0.623 1 90.19 201 ALA A C 1
ATOM 1598 O O . ALA A 1 201 ? 2.951 -6.555 -0.555 1 90.19 201 ALA A O 1
ATOM 1599 N N . ALA A 1 202 ? 4.289 -7.344 0.98 1 88.38 202 ALA A N 1
ATOM 1600 C CA . ALA A 1 202 ? 5.168 -7.969 -0 1 88.38 202 ALA A CA 1
ATOM 1601 C C . ALA A 1 202 ? 4.445 -9.086 -0.753 1 88.38 202 ALA A C 1
ATOM 1603 O O . ALA A 1 202 ? 4.715 -9.32 -1.934 1 88.38 202 ALA A O 1
ATOM 1604 N N . MET A 1 203 ? 3.445 -9.648 -0.029 1 88.12 203 MET A N 1
ATOM 1605 C CA . MET A 1 203 ? 2.846 -10.859 -0.573 1 88.12 203 MET A CA 1
ATOM 1606 C C . MET A 1 203 ? 1.335 -10.711 -0.706 1 88.12 203 MET A C 1
ATOM 1608 O O . MET A 1 203 ? 0.688 -10.109 0.155 1 88.12 203 MET A O 1
ATOM 1612 N N . THR A 1 204 ? 0.866 -11.297 -1.768 1 93.56 204 THR A N 1
ATOM 1613 C CA . THR A 1 204 ? -0.576 -11.438 -1.938 1 93.56 204 THR A CA 1
ATOM 1614 C C . THR A 1 204 ? -1.101 -12.641 -1.158 1 93.56 204 THR A C 1
ATOM 1616 O O . THR A 1 204 ? -0.516 -13.719 -1.211 1 93.56 204 THR A O 1
ATOM 1619 N N . THR A 1 205 ? -2.203 -12.406 -0.418 1 95.12 205 THR A N 1
ATOM 1620 C CA . THR A 1 205 ? -2.668 -13.461 0.475 1 95.12 205 THR A CA 1
ATOM 1621 C C . THR A 1 205 ? -4.16 -13.703 0.288 1 95.12 205 THR A C 1
ATOM 1623 O O . THR A 1 205 ? -4.883 -12.836 -0.203 1 95.12 205 THR A O 1
ATOM 1626 N N . ILE A 1 206 ? -4.551 -14.898 0.644 1 96.75 206 ILE A N 1
ATOM 1627 C CA . ILE A 1 206 ? -5.949 -15.32 0.67 1 96.75 206 ILE A CA 1
ATOM 1628 C C . ILE A 1 206 ? -6.227 -16.094 1.953 1 96.75 206 ILE A C 1
ATOM 1630 O O . ILE A 1 206 ? -5.398 -16.891 2.398 1 96.75 206 ILE A O 1
ATOM 1634 N N . SER A 1 207 ? -7.355 -15.812 2.555 1 95.69 207 SER A N 1
ATOM 1635 C CA . SER A 1 207 ? -7.707 -16.547 3.762 1 95.69 207 SER A CA 1
ATOM 1636 C C . SER A 1 207 ? -8.094 -18 3.434 1 95.69 207 SER A C 1
ATOM 1638 O O . SER A 1 207 ? -8.57 -18.281 2.334 1 95.69 207 SER A O 1
ATOM 1640 N N . PRO A 1 208 ? -7.918 -18.891 4.441 1 95.88 208 PRO A N 1
ATOM 1641 C CA . PRO A 1 208 ? -8.344 -20.281 4.219 1 95.88 208 PRO A CA 1
ATOM 1642 C C . PRO A 1 208 ? -9.828 -20.391 3.879 1 95.88 208 PRO A C 1
ATOM 1644 O O . PRO A 1 208 ? -10.211 -21.188 3.014 1 95.88 208 PRO A O 1
ATOM 1647 N N . SER A 1 209 ? -10.617 -19.625 4.562 1 95.88 209 SER A N 1
ATOM 1648 C CA . SER A 1 209 ? -12.055 -19.672 4.34 1 95.88 209 SER A CA 1
ATOM 1649 C C . SER A 1 209 ? -12.414 -19.266 2.912 1 95.88 209 SER A C 1
ATOM 1651 O O . SER A 1 209 ? -13.242 -19.922 2.266 1 95.88 209 SER A O 1
ATOM 1653 N N . ILE A 1 210 ? -11.812 -18.281 2.393 1 96.94 210 ILE A N 1
ATOM 1654 C CA . ILE A 1 210 ? -12.094 -17.828 1.03 1 96.94 210 ILE A CA 1
ATOM 1655 C C . ILE A 1 210 ? -11.531 -18.844 0.033 1 96.94 210 ILE A C 1
ATOM 1657 O O . ILE A 1 210 ? -12.164 -19.141 -0.98 1 96.94 210 ILE A O 1
ATOM 1661 N N . ALA A 1 211 ? -10.32 -19.328 0.29 1 97.56 211 ALA A N 1
ATOM 1662 C CA . ALA A 1 211 ? -9.75 -20.359 -0.581 1 97.56 211 ALA A CA 1
ATOM 1663 C C . ALA A 1 211 ? -10.711 -21.531 -0.748 1 97.56 211 ALA A C 1
ATOM 1665 O O . ALA A 1 211 ? -10.852 -22.078 -1.845 1 97.56 211 ALA A O 1
ATOM 1666 N N . GLU A 1 212 ? -11.312 -21.906 0.321 1 96.56 212 GLU A N 1
ATOM 1667 C CA . GLU A 1 212 ? -12.305 -22.984 0.28 1 96.56 212 GLU A CA 1
ATOM 1668 C C . GLU A 1 212 ? -13.547 -22.562 -0.504 1 96.56 212 GLU A C 1
ATOM 1670 O O . GLU A 1 212 ? -14.047 -23.312 -1.338 1 96.56 212 GLU A O 1
ATOM 1675 N N . GLU A 1 213 ? -14.016 -21.375 -0.219 1 96.31 213 GLU A N 1
ATOM 1676 C CA . GLU A 1 213 ? -15.219 -20.859 -0.853 1 96.31 213 GLU A CA 1
ATOM 1677 C C . GLU A 1 213 ? -15.07 -20.812 -2.369 1 96.31 213 GLU A C 1
ATOM 1679 O O . GLU A 1 213 ? -16.016 -21.078 -3.105 1 96.31 213 GLU A O 1
ATOM 1684 N N . VAL A 1 214 ? -13.859 -20.531 -2.826 1 97 214 VAL A N 1
ATOM 1685 C CA . VAL A 1 214 ? -13.664 -20.328 -4.258 1 97 214 VAL A CA 1
ATOM 1686 C C . VAL A 1 214 ? -13.102 -21.594 -4.887 1 97 214 VAL A C 1
ATOM 1688 O O . VAL A 1 214 ? -12.734 -21.609 -6.066 1 97 214 VAL A O 1
ATOM 1691 N N . GLY A 1 215 ? -12.883 -22.641 -4.113 1 95.56 215 GLY A N 1
ATOM 1692 C CA . GLY A 1 215 ? -12.492 -23.938 -4.648 1 95.56 215 GLY A CA 1
ATOM 1693 C C . GLY A 1 215 ? -11 -24.047 -4.902 1 95.56 215 GLY A C 1
ATOM 1694 O O . GLY A 1 215 ? -10.57 -24.766 -5.816 1 95.56 215 GLY A O 1
ATOM 1695 N N . LEU A 1 216 ? -10.227 -23.344 -4.152 1 96.56 216 LEU A N 1
ATOM 1696 C CA . LEU A 1 216 ? -8.789 -23.359 -4.387 1 96.56 216 LEU A CA 1
ATOM 1697 C C . LEU A 1 216 ? -8.07 -24.109 -3.273 1 96.56 216 LEU A C 1
ATOM 1699 O O . LEU A 1 216 ? -6.855 -24.328 -3.348 1 96.56 216 LEU A O 1
ATOM 1703 N N . ALA A 1 217 ? -8.781 -24.594 -2.287 1 95.5 217 ALA A N 1
ATOM 1704 C CA . ALA A 1 217 ? -8.156 -25.234 -1.129 1 95.5 217 ALA A CA 1
ATOM 1705 C C . ALA A 1 217 ? -7.344 -26.453 -1.544 1 95.5 217 ALA A C 1
ATOM 1707 O O . ALA A 1 217 ? -6.312 -26.766 -0.941 1 95.5 217 ALA A O 1
ATOM 1708 N N . ARG A 1 218 ? -7.762 -27.172 -2.547 1 92.44 218 ARG A N 1
ATOM 1709 C CA . ARG A 1 218 ? -7.102 -28.406 -2.994 1 92.44 218 ARG A CA 1
ATOM 1710 C C . ARG A 1 218 ? -5.742 -28.094 -3.611 1 92.44 218 ARG A C 1
ATOM 1712 O O . ARG A 1 218 ? -4.926 -29 -3.807 1 92.44 218 ARG A O 1
ATOM 1719 N N . LEU A 1 219 ? -5.52 -26.859 -3.918 1 93.5 219 LEU A N 1
ATOM 1720 C CA . LEU A 1 219 ? -4.281 -26.469 -4.586 1 93.5 219 LEU A CA 1
ATOM 1721 C C . LEU A 1 219 ? -3.27 -25.938 -3.58 1 93.5 219 LEU A C 1
ATOM 1723 O O . LEU A 1 219 ? -2.172 -25.516 -3.959 1 93.5 219 LEU A O 1
ATOM 1727 N N . ILE A 1 220 ? -3.605 -25.906 -2.299 1 94.75 220 ILE A N 1
ATOM 1728 C CA . ILE A 1 220 ? -2.711 -25.359 -1.284 1 94.75 220 ILE A CA 1
ATOM 1729 C C . ILE A 1 220 ? -1.493 -26.281 -1.125 1 94.75 220 ILE A C 1
ATOM 1731 O O . ILE A 1 220 ? -1.623 -27.438 -0.722 1 94.75 220 ILE A O 1
ATOM 1735 N N . ASP A 1 221 ? -0.393 -25.766 -1.458 1 89.88 221 ASP A N 1
ATOM 1736 C CA . ASP A 1 221 ? 0.884 -26.438 -1.271 1 89.88 221 ASP A CA 1
ATOM 1737 C C . ASP A 1 221 ? 1.424 -26.219 0.14 1 89.88 221 ASP A C 1
ATOM 1739 O O . ASP A 1 221 ? 2.041 -25.188 0.419 1 89.88 221 ASP A O 1
ATOM 1743 N N . LYS A 1 222 ? 1.347 -27.188 0.925 1 87.31 222 LYS A N 1
ATOM 1744 C CA . LYS A 1 222 ? 1.684 -27.094 2.342 1 87.31 222 LYS A CA 1
ATOM 1745 C C . LYS A 1 222 ? 3.195 -27.078 2.547 1 87.31 222 LYS A C 1
ATOM 1747 O O . LYS A 1 222 ? 3.676 -26.766 3.641 1 87.31 222 LYS A O 1
ATOM 1752 N N . ARG A 1 223 ? 3.947 -27.312 1.56 1 76.81 223 ARG A N 1
ATOM 1753 C CA . ARG A 1 223 ? 5.398 -27.203 1.648 1 76.81 223 ARG A CA 1
ATOM 1754 C C . ARG A 1 223 ? 5.828 -25.75 1.892 1 76.81 223 ARG A C 1
ATOM 1756 O O . ARG A 1 223 ? 6.945 -25.5 2.346 1 76.81 223 ARG A O 1
ATOM 1763 N N . TYR A 1 224 ? 4.969 -24.906 1.63 1 81.31 224 TYR A N 1
ATOM 1764 C CA . TYR A 1 224 ? 5.277 -23.484 1.775 1 81.31 224 TYR A CA 1
ATOM 1765 C C . TYR A 1 224 ? 4.723 -22.938 3.086 1 81.31 224 TYR A C 1
ATOM 1767 O O . TYR A 1 224 ? 4.574 -21.719 3.244 1 81.31 224 TYR A O 1
ATOM 1775 N N . LYS A 1 225 ? 4.434 -23.797 3.953 1 82.38 225 LYS A N 1
ATOM 1776 C CA . LYS A 1 225 ? 4.055 -23.344 5.293 1 82.38 225 LYS A CA 1
ATOM 1777 C C . LYS A 1 225 ? 5.203 -22.594 5.965 1 82.38 225 LYS A C 1
ATOM 1779 O O . LYS A 1 225 ? 6.371 -22.953 5.797 1 82.38 225 LYS A O 1
ATOM 1784 N N . GLY A 1 226 ? 4.785 -21.531 6.668 1 78.25 226 GLY A N 1
ATOM 1785 C CA . GLY A 1 226 ? 5.773 -20.719 7.363 1 78.25 226 GLY A CA 1
ATOM 1786 C C . GLY A 1 226 ? 5.164 -19.578 8.148 1 78.25 226 GLY A C 1
ATOM 1787 O O . GLY A 1 226 ? 4.074 -19.719 8.711 1 78.25 226 GLY A O 1
ATOM 1788 N N . GLN A 1 227 ? 6.07 -18.641 8.461 1 73.31 227 GLN A N 1
ATOM 1789 C CA . GLN A 1 227 ? 5.641 -17.469 9.203 1 73.31 227 GLN A CA 1
ATOM 1790 C C . GLN A 1 227 ? 5.945 -16.188 8.422 1 73.31 227 GLN A C 1
ATOM 1792 O O . GLN A 1 227 ? 7.012 -16.062 7.816 1 73.31 227 GLN A O 1
ATOM 1797 N N . ALA A 1 228 ? 4.926 -15.492 8.242 1 69.12 228 ALA A N 1
ATOM 1798 C CA . ALA A 1 228 ? 5.098 -14.148 7.691 1 69.12 228 ALA A CA 1
ATOM 1799 C C . ALA A 1 228 ? 5.332 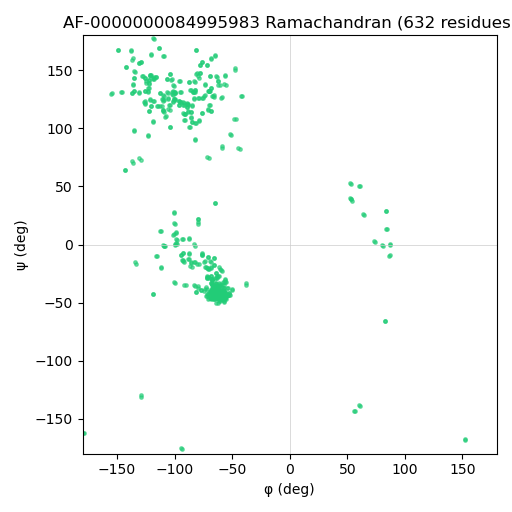-13.125 8.797 1 69.12 228 ALA A C 1
ATOM 1801 O O . ALA A 1 228 ? 4.602 -13.102 9.797 1 69.12 228 ALA A O 1
ATOM 1802 N N . VAL A 1 229 ? 6.551 -12.43 8.719 1 61.97 229 VAL A N 1
ATOM 1803 C CA . VAL A 1 229 ? 6.898 -11.453 9.742 1 61.97 229 VAL A CA 1
ATOM 1804 C C . VAL A 1 229 ? 6.707 -10.039 9.195 1 61.97 229 VAL A C 1
ATOM 1806 O O . VAL A 1 229 ? 7.203 -9.711 8.117 1 61.97 229 VAL A O 1
ATOM 1809 N N . GLY A 1 230 ? 5.84 -9.336 9.727 1 58.81 230 GLY A N 1
ATOM 1810 C CA . GLY A 1 230 ? 5.664 -7.902 9.578 1 58.81 230 GLY A CA 1
ATOM 1811 C C . GLY A 1 230 ? 5.562 -7.176 10.906 1 58.81 230 GLY A C 1
ATOM 1812 O O . GLY A 1 230 ? 6.449 -7.301 11.758 1 58.81 230 GLY A O 1
ATOM 1813 N N . ILE A 1 231 ? 4.594 -6.312 11.102 1 55.88 231 ILE A N 1
ATOM 1814 C CA . ILE A 1 231 ? 4.316 -5.73 12.406 1 55.88 231 ILE A CA 1
ATOM 1815 C C . ILE A 1 231 ? 3.887 -6.828 13.383 1 55.88 231 ILE A C 1
ATOM 1817 O O . ILE A 1 231 ? 4.199 -6.77 14.57 1 55.88 231 ILE A O 1
ATOM 1821 N N . GLY A 1 232 ? 3.299 -7.891 12.742 1 63.09 232 GLY A N 1
ATOM 1822 C CA . GLY A 1 232 ? 2.93 -9.102 13.461 1 63.09 232 GLY A CA 1
ATOM 1823 C C . GLY A 1 232 ? 3.279 -10.375 12.719 1 63.09 232 GLY A C 1
ATOM 1824 O O . GLY A 1 232 ? 3.719 -10.32 11.57 1 63.09 232 GLY A O 1
ATOM 1825 N N . THR A 1 233 ? 3.336 -11.336 13.57 1 68.69 233 THR A N 1
ATOM 1826 C CA . THR A 1 233 ? 3.643 -12.625 12.969 1 68.69 233 THR A CA 1
ATOM 1827 C C . THR A 1 233 ? 2.363 -13.375 12.609 1 68.69 233 THR A C 1
ATOM 1829 O O . THR A 1 233 ? 1.416 -13.414 13.398 1 68.69 233 THR A O 1
ATOM 1832 N N . GLN A 1 234 ? 2.271 -13.695 11.328 1 78.88 234 GLN A N 1
ATOM 1833 C CA . GLN A 1 234 ? 1.143 -14.5 10.875 1 78.88 234 GLN A CA 1
ATOM 1834 C C . GLN A 1 234 ? 1.609 -15.852 10.336 1 78.88 234 GLN A C 1
ATOM 1836 O O . GLN A 1 234 ? 2.686 -15.953 9.742 1 78.88 234 GLN A O 1
ATOM 1841 N N . GLN A 1 235 ? 0.781 -16.828 10.602 1 86.62 235 GLN A N 1
ATOM 1842 C CA . GLN A 1 235 ? 1.097 -18.172 10.117 1 86.62 235 GLN A CA 1
ATOM 1843 C C . GLN A 1 235 ? 0.667 -18.344 8.664 1 86.62 235 GLN A C 1
ATOM 1845 O O . GLN A 1 235 ? -0.454 -17.984 8.297 1 86.62 235 GLN A O 1
ATOM 1850 N N . ILE A 1 236 ? 1.596 -18.859 7.902 1 90.06 236 ILE A N 1
ATOM 1851 C CA . ILE A 1 236 ? 1.315 -19.172 6.508 1 90.06 236 ILE A CA 1
ATOM 1852 C C . ILE A 1 236 ? 0.926 -20.641 6.387 1 90.06 236 ILE A C 1
ATOM 1854 O O . ILE A 1 236 ? 1.692 -21.531 6.773 1 90.06 236 ILE A O 1
ATOM 1858 N N . GLY A 1 237 ? -0.212 -20.906 5.863 1 92.69 237 GLY A N 1
ATOM 1859 C CA . GLY A 1 237 ? -0.715 -22.266 5.734 1 92.69 237 GLY A CA 1
ATOM 1860 C C . GLY A 1 237 ? -0.245 -22.969 4.473 1 92.69 237 GLY A C 1
ATOM 1861 O O . GLY A 1 237 ? -0.365 -24.188 4.348 1 92.69 237 GLY A O 1
ATOM 1862 N N . GLY A 1 238 ? 0.237 -22.234 3.562 1 92.88 238 GLY A N 1
ATOM 1863 C CA . GLY A 1 238 ? 0.685 -22.734 2.277 1 92.88 238 GLY A CA 1
ATOM 1864 C C . GLY A 1 238 ? 0.597 -21.719 1.161 1 92.88 238 GLY A C 1
ATOM 1865 O O . GLY A 1 238 ? 0.49 -20.516 1.42 1 92.88 238 GLY A O 1
ATOM 1866 N N . ARG A 1 239 ? 0.758 -22.281 -0.021 1 91.94 239 ARG A N 1
ATOM 1867 C CA . ARG A 1 239 ? 0.783 -21.391 -1.174 1 91.94 239 ARG A CA 1
ATOM 1868 C C . ARG A 1 239 ? -0.025 -21.953 -2.332 1 91.94 239 ARG A C 1
ATOM 1870 O O . ARG A 1 239 ? 0.012 -23.172 -2.582 1 91.94 239 ARG A O 1
ATOM 1877 N N . ILE A 1 240 ? -0.88 -21.156 -2.873 1 95.5 240 ILE A N 1
ATOM 1878 C CA . ILE A 1 240 ? -1.486 -21.438 -4.172 1 95.5 240 ILE A CA 1
ATOM 1879 C C . ILE A 1 240 ? -0.657 -20.781 -5.273 1 95.5 240 ILE A C 1
ATOM 1881 O O . ILE A 1 240 ? -0.562 -19.547 -5.344 1 95.5 240 ILE A O 1
ATOM 1885 N N . HIS A 1 241 ? -0.162 -21.531 -6.152 1 88.12 241 HIS A N 1
ATOM 1886 C CA . HIS A 1 241 ? 0.875 -21.031 -7.043 1 88.12 241 HIS A CA 1
ATOM 1887 C C . HIS A 1 241 ? 0.275 -20.203 -8.18 1 88.12 241 HIS A C 1
ATOM 1889 O O . HIS A 1 241 ? 0.887 -19.234 -8.641 1 88.12 241 HIS A O 1
ATOM 1895 N N . SER A 1 242 ? -0.828 -20.609 -8.602 1 90.19 242 SER A N 1
ATOM 1896 C CA . SER A 1 242 ? -1.458 -19.875 -9.688 1 90.19 242 SER A CA 1
ATOM 1897 C C . SER A 1 242 ? -2.969 -20.062 -9.695 1 90.19 242 SER A C 1
ATOM 1899 O O . SER A 1 242 ? -3.453 -21.188 -9.562 1 90.19 242 SER A O 1
ATOM 1901 N N . ALA A 1 243 ? -3.627 -19 -9.75 1 93.06 243 ALA A N 1
ATOM 1902 C CA . ALA A 1 243 ? -5.078 -18.984 -9.922 1 93.06 243 ALA A CA 1
ATOM 1903 C C . ALA A 1 243 ? -5.523 -17.781 -10.75 1 93.06 243 ALA A C 1
ATOM 1905 O O . ALA A 1 243 ? -5.031 -16.672 -10.547 1 93.06 243 ALA A O 1
ATOM 1906 N N . PRO A 1 244 ? -6.344 -18.094 -11.711 1 89.5 244 PRO A N 1
ATOM 1907 C CA . PRO A 1 244 ? -6.871 -16.969 -12.484 1 89.5 244 PRO A CA 1
ATOM 1908 C C . PRO A 1 244 ? -7.848 -16.109 -11.688 1 89.5 244 PRO A C 1
ATOM 1910 O O . PRO A 1 244 ? -8.711 -16.641 -10.984 1 89.5 244 PRO A O 1
ATOM 1913 N N . ILE A 1 245 ? -7.602 -14.828 -11.766 1 92.56 245 ILE A N 1
ATOM 1914 C CA . ILE A 1 245 ? -8.555 -13.906 -11.156 1 92.56 245 ILE A CA 1
ATOM 1915 C C . ILE A 1 245 ? -9.086 -12.945 -12.219 1 92.56 245 ILE A C 1
ATOM 1917 O O . ILE A 1 245 ? -8.359 -12.578 -13.148 1 92.56 245 ILE A O 1
ATOM 1921 N N . GLU A 1 246 ? -10.328 -12.602 -12.047 1 89.88 246 GLU A N 1
ATOM 1922 C CA . GLU A 1 246 ? -10.945 -11.57 -12.875 1 89.88 246 GLU A CA 1
ATOM 1923 C C . GLU A 1 246 ? -11.117 -10.266 -12.102 1 89.88 246 GLU A C 1
ATOM 1925 O O . GLU A 1 246 ? -11.633 -10.273 -10.977 1 89.88 246 GLU A O 1
ATOM 1930 N N . ILE A 1 247 ? -10.609 -9.234 -12.648 1 87.44 247 ILE A N 1
ATOM 1931 C CA . ILE A 1 247 ? -10.711 -7.961 -11.945 1 87.44 247 ILE A CA 1
ATOM 1932 C C . ILE A 1 247 ? -11.836 -7.125 -12.547 1 87.44 247 ILE A C 1
ATOM 1934 O O . ILE A 1 247 ? -11.922 -6.973 -13.766 1 87.44 247 ILE A O 1
ATOM 1938 N N . GLY A 1 248 ? -12.586 -6.531 -11.617 1 76.06 248 GLY A N 1
ATOM 1939 C CA . GLY A 1 248 ? -13.711 -5.707 -12.047 1 76.06 248 GLY A CA 1
ATOM 1940 C C . GLY A 1 248 ? -14.695 -6.453 -12.93 1 76.06 248 GLY A C 1
ATOM 1941 O O . GLY A 1 248 ? -15.047 -7.598 -12.641 1 76.06 248 GLY A O 1
ATOM 1942 N N . ASP A 1 249 ? -15.164 -5.684 -13.844 1 73.94 249 ASP A N 1
ATOM 1943 C CA . ASP A 1 249 ? -16.156 -6.242 -14.742 1 73.94 249 ASP A CA 1
ATOM 1944 C C . ASP A 1 249 ? -15.539 -6.633 -16.078 1 73.94 249 ASP A C 1
ATOM 1946 O O . ASP A 1 249 ? -16.25 -6.805 -17.078 1 73.94 249 ASP A O 1
ATOM 1950 N N . THR A 1 250 ? -14.258 -6.906 -15.742 1 72.25 250 THR A N 1
ATOM 1951 C CA . THR A 1 250 ? -13.617 -7.289 -17 1 72.25 250 THR A CA 1
ATOM 1952 C C . THR A 1 250 ? -13.609 -8.805 -17.156 1 72.25 250 THR A C 1
ATOM 1954 O O . THR A 1 250 ? -13.68 -9.539 -16.172 1 72.25 250 THR A O 1
ATOM 1957 N N . LYS A 1 251 ? -13.82 -9.398 -18.297 1 72.19 251 LYS A N 1
ATOM 1958 C CA . LYS A 1 251 ? -13.727 -10.828 -18.562 1 72.19 251 LYS A CA 1
ATOM 1959 C C . LYS A 1 251 ? -12.273 -11.266 -18.75 1 72.19 251 LYS A C 1
ATOM 1961 O O . LYS A 1 251 ? -12.008 -12.398 -19.156 1 72.19 251 LYS A O 1
ATOM 1966 N N . ILE A 1 252 ? -11.43 -10.359 -18.266 1 75.06 252 ILE A N 1
ATOM 1967 C CA . ILE A 1 252 ? -10.016 -10.688 -18.422 1 75.06 252 ILE A CA 1
ATOM 1968 C C . ILE A 1 252 ? -9.492 -11.375 -17.172 1 75.06 252 ILE A C 1
ATOM 1970 O O . ILE A 1 252 ? -9.695 -10.891 -16.062 1 75.06 252 ILE A O 1
ATOM 1974 N N . GLU A 1 253 ? -8.781 -12.531 -17.375 1 81.62 253 GLU A N 1
ATOM 1975 C CA . GLU A 1 253 ? -8.211 -13.289 -16.266 1 81.62 253 GLU A CA 1
ATOM 1976 C C . GLU A 1 253 ? -6.723 -13 -16.094 1 81.62 253 GLU A C 1
ATOM 1978 O O . GLU A 1 253 ? -5.98 -12.961 -17.078 1 81.62 253 GLU A O 1
ATOM 1983 N N . LEU A 1 254 ? -6.34 -12.711 -14.898 1 84.19 254 LEU A N 1
ATOM 1984 C CA . LEU A 1 254 ? -4.945 -12.492 -14.531 1 84.19 254 LEU A CA 1
ATOM 1985 C C . LEU A 1 254 ? -4.441 -13.602 -13.609 1 84.19 254 LEU A C 1
ATOM 1987 O O . LEU A 1 254 ? -5.109 -13.953 -12.633 1 84.19 254 LEU A O 1
ATOM 1991 N N . PRO A 1 255 ? -3.264 -14.141 -14 1 87.44 255 PRO A N 1
ATOM 1992 C CA . PRO A 1 255 ? -2.707 -15.133 -13.078 1 87.44 255 PRO A CA 1
ATOM 1993 C C . PRO A 1 255 ? -2.209 -14.516 -11.773 1 87.44 255 PRO A C 1
ATOM 1995 O O . PRO A 1 255 ? -1.503 -13.5 -11.797 1 87.44 255 PRO A O 1
ATOM 1998 N N . CYS A 1 256 ? -2.613 -15.141 -10.68 1 93.12 256 CYS A N 1
ATOM 1999 C CA . CYS A 1 256 ? -2.207 -14.656 -9.367 1 93.12 256 CYS A CA 1
ATOM 2000 C C . CYS A 1 256 ? -1.77 -15.82 -8.477 1 93.12 256 CYS A C 1
ATOM 2002 O O . CYS A 1 256 ? -2.303 -16.922 -8.586 1 93.12 256 CYS A O 1
ATOM 2004 N N . SER A 1 257 ? -0.784 -15.555 -7.699 1 92.44 257 SER A N 1
ATOM 2005 C CA . SER A 1 257 ? -0.376 -16.469 -6.645 1 92.44 257 SER A CA 1
ATOM 2006 C C . SER A 1 257 ? -0.825 -15.977 -5.273 1 92.44 257 SER A C 1
ATOM 2008 O O . SER A 1 257 ? -0.897 -14.766 -5.039 1 92.44 257 SER A O 1
ATOM 2010 N N . PHE A 1 258 ? -1.143 -16.938 -4.379 1 96.19 258 PHE A N 1
ATOM 2011 C CA . PHE A 1 258 ? -1.615 -16.578 -3.047 1 96.19 258 PHE A CA 1
ATOM 2012 C C . PHE A 1 258 ? -0.853 -17.344 -1.976 1 96.19 258 PHE A C 1
ATOM 2014 O O . PHE A 1 258 ? -0.676 -18.562 -2.086 1 96.19 258 PHE A O 1
ATOM 2021 N N . TYR A 1 259 ? -0.374 -16.656 -1.015 1 93.25 259 TYR A N 1
ATOM 2022 C CA . TYR A 1 259 ? -0.095 -17.312 0.258 1 93.25 259 TYR A CA 1
ATOM 2023 C C . TYR A 1 259 ? -1.356 -17.422 1.106 1 93.25 259 TYR A C 1
ATOM 2025 O O . TYR A 1 259 ? -2.162 -16.484 1.149 1 93.25 259 TYR A O 1
ATOM 2033 N N . VAL A 1 260 ? -1.49 -18.516 1.736 1 95.81 260 VAL A N 1
ATOM 2034 C CA . VAL A 1 260 ? -2.691 -18.734 2.533 1 95.81 260 VAL A CA 1
ATOM 2035 C C . VAL A 1 260 ? -2.457 -18.266 3.967 1 95.81 260 VAL A C 1
ATOM 2037 O O . VAL A 1 260 ? -1.734 -18.906 4.727 1 95.81 260 VAL A O 1
ATOM 2040 N N . VAL A 1 261 ? -3.059 -17.172 4.305 1 92.38 261 VAL A N 1
ATOM 2041 C CA . VAL A 1 261 ? -2.916 -16.547 5.613 1 92.38 261 VAL A CA 1
ATOM 2042 C C . VAL A 1 261 ? -4.285 -16.125 6.141 1 92.38 261 VAL A C 1
ATOM 2044 O O . VAL A 1 261 ? -5.094 -15.555 5.402 1 92.38 261 VAL A O 1
ATOM 2047 N N . ASP A 1 262 ? -4.52 -16.469 7.371 1 88.75 262 ASP A N 1
ATOM 2048 C CA . ASP A 1 262 ? -5.785 -16.078 7.988 1 88.75 262 ASP A CA 1
ATOM 2049 C C . ASP A 1 262 ? -5.723 -14.641 8.5 1 88.75 262 ASP A C 1
ATOM 2051 O O . ASP A 1 262 ? -5.242 -14.398 9.609 1 88.75 262 ASP A O 1
ATOM 2055 N N . THR A 1 263 ? -6.105 -13.75 7.609 1 77.5 263 THR A N 1
ATOM 2056 C CA . THR A 1 263 ? -6.113 -12.344 7.988 1 77.5 263 THR A CA 1
ATOM 2057 C C . THR A 1 263 ? -7.543 -11.797 8.031 1 77.5 263 THR A C 1
ATOM 2059 O O . THR A 1 263 ? -8.477 -12.461 7.566 1 77.5 263 THR A O 1
ATOM 2062 N N . HIS A 1 264 ? -7.672 -10.594 8.586 1 77.62 264 HIS A N 1
ATOM 2063 C CA . HIS A 1 264 ? -8.977 -9.961 8.719 1 77.62 264 HIS A CA 1
ATOM 2064 C C . HIS A 1 264 ? -9.5 -9.469 7.375 1 77.62 264 HIS A C 1
ATOM 2066 O O . HIS A 1 264 ? -10.703 -9.266 7.203 1 77.62 264 HIS A O 1
ATOM 2072 N N . VAL A 1 265 ? -8.719 -9.281 6.395 1 84.38 265 VAL A N 1
ATOM 2073 C CA . VAL A 1 265 ? -9.141 -8.672 5.141 1 84.38 265 VAL A CA 1
ATOM 2074 C C . VAL A 1 265 ? -9.547 -9.758 4.148 1 84.38 265 VAL A C 1
ATOM 2076 O O . VAL A 1 265 ? -10.195 -9.477 3.135 1 84.38 265 VAL A O 1
ATOM 2079 N N . GLY A 1 266 ? -9.258 -10.992 4.363 1 91.38 266 GLY A N 1
ATOM 2080 C CA . GLY A 1 266 ? -9.633 -12.086 3.486 1 91.38 266 GLY A CA 1
ATOM 2081 C C . GLY A 1 266 ? -8.672 -12.266 2.322 1 91.38 266 GLY A C 1
ATOM 2082 O O . GLY A 1 266 ? -8.016 -13.305 2.205 1 91.38 266 GLY A O 1
ATOM 2083 N N . ILE A 1 267 ? -8.664 -11.172 1.391 1 95.75 267 ILE A N 1
ATOM 2084 C CA . ILE A 1 267 ? -7.727 -11.156 0.276 1 95.75 267 ILE A CA 1
ATOM 2085 C C . ILE A 1 267 ? -6.922 -9.859 0.292 1 95.75 267 ILE A C 1
ATOM 2087 O O . ILE A 1 267 ? -7.496 -8.766 0.295 1 95.75 267 ILE A O 1
ATOM 2091 N N . LEU A 1 268 ? -5.66 -10.062 0.382 1 94.81 268 LEU A N 1
ATOM 2092 C CA . LEU A 1 268 ? -4.727 -8.945 0.309 1 94.81 268 LEU A CA 1
ATOM 2093 C C . LEU A 1 268 ? -3.943 -8.977 -0.998 1 94.81 268 LEU A C 1
ATOM 2095 O O . LEU A 1 268 ? -3.236 -9.945 -1.281 1 94.81 268 LEU A O 1
ATOM 2099 N N . PHE A 1 269 ? -4.145 -8.016 -1.837 1 95.31 269 PHE A N 1
ATOM 2100 C CA . PHE A 1 269 ? -3.406 -7.859 -3.086 1 95.31 269 PHE A CA 1
ATOM 2101 C C . PHE A 1 269 ? -2.117 -7.078 -2.863 1 95.31 269 PHE A C 1
ATOM 2103 O O . PHE A 1 269 ? -2.137 -5.848 -2.787 1 95.31 269 PHE A O 1
ATOM 2110 N N . GLY A 1 270 ? -1.063 -7.777 -2.797 1 95.12 270 GLY A N 1
ATOM 2111 C CA . GLY A 1 270 ? 0.203 -7.215 -2.354 1 95.12 270 GLY A CA 1
ATOM 2112 C C . GLY A 1 270 ? 1.076 -6.734 -3.496 1 95.12 270 GLY A C 1
ATOM 2113 O O . GLY A 1 270 ? 0.646 -6.727 -4.652 1 95.12 270 GLY A O 1
ATOM 2114 N N . LEU A 1 271 ? 2.268 -6.316 -3.061 1 94.62 271 LEU A N 1
ATOM 2115 C CA . LEU A 1 271 ? 3.197 -5.688 -3.992 1 94.62 271 LEU A CA 1
ATOM 2116 C C . LEU A 1 271 ? 3.701 -6.691 -5.023 1 94.62 271 LEU A C 1
ATOM 2118 O O . LEU A 1 271 ? 3.969 -6.328 -6.172 1 94.62 271 LEU A O 1
ATOM 2122 N N . ASP A 1 272 ? 3.803 -7.957 -4.695 1 89.81 272 ASP A N 1
ATOM 2123 C CA . ASP A 1 272 ? 4.25 -8.977 -5.641 1 89.81 272 ASP A CA 1
ATOM 2124 C C . ASP A 1 272 ? 3.35 -9.016 -6.875 1 89.81 272 ASP A C 1
ATOM 2126 O O . ASP A 1 272 ? 3.836 -8.922 -8.008 1 89.81 272 ASP A O 1
ATOM 2130 N N . MET A 1 273 ? 2.084 -9 -6.652 1 92.81 273 MET A N 1
ATOM 2131 C CA . MET A 1 273 ? 1.146 -9.039 -7.77 1 92.81 273 MET A CA 1
ATOM 2132 C C . MET A 1 273 ? 1.04 -7.676 -8.438 1 92.81 273 MET A C 1
ATOM 2134 O O . MET A 1 273 ? 0.893 -7.59 -9.664 1 92.81 273 MET A O 1
ATOM 2138 N N . LEU A 1 274 ? 1.053 -6.645 -7.641 1 95.25 274 LEU A N 1
ATOM 2139 C CA . LEU A 1 274 ? 1.002 -5.301 -8.203 1 95.25 274 LEU A CA 1
ATOM 2140 C C . LEU A 1 274 ? 2.15 -5.078 -9.188 1 95.25 274 LEU A C 1
ATOM 2142 O O . LEU A 1 274 ? 1.945 -4.543 -10.273 1 95.25 274 LEU A O 1
ATOM 2146 N N . ARG A 1 275 ? 3.338 -5.484 -8.781 1 91.62 275 ARG A N 1
ATOM 2147 C CA . ARG A 1 275 ? 4.504 -5.34 -9.648 1 91.62 275 ARG A CA 1
ATOM 2148 C C . ARG A 1 275 ? 4.41 -6.273 -10.852 1 91.62 275 ARG A C 1
ATOM 2150 O O . ARG A 1 275 ? 4.699 -5.871 -11.984 1 91.62 275 ARG A O 1
ATOM 2157 N N . ARG A 1 276 ? 4.062 -7.457 -10.578 1 85.69 276 ARG A N 1
ATOM 2158 C CA . ARG A 1 276 ? 3.975 -8.453 -11.633 1 85.69 276 ARG A CA 1
ATOM 2159 C C . ARG A 1 276 ? 3.09 -7.969 -12.773 1 85.69 276 ARG A C 1
ATOM 2161 O O . ARG A 1 276 ? 3.418 -8.156 -13.953 1 85.69 276 ARG A O 1
ATOM 2168 N N . HIS A 1 277 ? 2.01 -7.391 -12.469 1 89.06 277 HIS A N 1
ATOM 2169 C CA . HIS A 1 277 ? 1.031 -6.988 -13.469 1 89.06 277 HIS A CA 1
ATOM 2170 C C . HIS A 1 277 ? 1.167 -5.508 -13.812 1 89.06 277 HIS A C 1
ATOM 2172 O O . HIS A 1 277 ? 0.269 -4.922 -14.422 1 89.06 277 HIS A O 1
ATOM 2178 N N . ARG A 1 278 ? 2.205 -4.883 -13.359 1 90.62 278 ARG A N 1
ATOM 2179 C CA . ARG A 1 278 ? 2.533 -3.498 -13.68 1 90.62 278 ARG A CA 1
ATOM 2180 C C . ARG A 1 278 ? 1.356 -2.574 -13.383 1 90.62 278 ARG A C 1
ATOM 2182 O O . ARG A 1 278 ? 0.948 -1.789 -14.242 1 90.62 278 ARG A O 1
ATOM 2189 N N . CYS A 1 279 ? 0.904 -2.715 -12.211 1 95.19 279 CYS A N 1
ATOM 2190 C CA . CYS A 1 279 ? -0.282 -1.961 -11.82 1 95.19 279 CYS A CA 1
ATOM 2191 C C . CYS A 1 279 ? 0.072 -0.514 -11.5 1 95.19 279 CYS A C 1
ATOM 2193 O O . CYS A 1 279 ? 1.217 -0.211 -11.156 1 95.19 279 CYS A O 1
ATOM 2195 N N . THR A 1 280 ? -0.941 0.326 -11.664 1 96.69 280 THR A N 1
ATOM 2196 C CA . THR A 1 280 ? -0.899 1.712 -11.211 1 96.69 280 THR A CA 1
ATOM 2197 C C . THR A 1 280 ? -2.039 1.998 -10.234 1 96.69 280 THR A C 1
ATOM 2199 O O . THR A 1 280 ? -3.213 1.845 -10.586 1 96.69 280 THR A O 1
ATOM 2202 N N . ILE A 1 281 ? -1.647 2.289 -8.984 1 97.81 281 ILE A N 1
ATOM 2203 C CA . ILE A 1 281 ? -2.631 2.797 -8.031 1 97.81 281 ILE A CA 1
ATOM 2204 C C . ILE A 1 281 ? -2.826 4.297 -8.25 1 97.81 281 ILE A C 1
ATOM 2206 O O . ILE A 1 281 ? -1.967 5.098 -7.879 1 97.81 281 ILE A O 1
ATOM 2210 N N . ASP A 1 282 ? -3.908 4.641 -8.844 1 96.62 282 ASP A N 1
ATOM 2211 C CA . ASP A 1 282 ? -4.191 6.023 -9.203 1 96.62 282 ASP A CA 1
ATOM 2212 C C . ASP A 1 282 ? -5.215 6.645 -8.258 1 96.62 282 ASP A C 1
ATOM 2214 O O . ASP A 1 282 ? -6.422 6.496 -8.461 1 96.62 282 ASP A O 1
ATOM 2218 N N . LEU A 1 283 ? -4.738 7.43 -7.324 1 95.88 283 LEU A N 1
ATOM 2219 C CA . LEU A 1 283 ? -5.629 7.961 -6.293 1 95.88 283 LEU A CA 1
ATOM 2220 C C . LEU A 1 283 ? -6.27 9.266 -6.75 1 95.88 283 LEU A C 1
ATOM 2222 O O . LEU A 1 283 ? -7.219 9.742 -6.125 1 95.88 283 LEU A O 1
ATOM 2226 N N . GLU A 1 284 ? -5.762 9.828 -7.812 1 91.5 284 GLU A N 1
ATOM 2227 C CA . GLU A 1 284 ? -6.457 10.953 -8.43 1 91.5 284 GLU A CA 1
ATOM 2228 C C . GLU A 1 284 ? -7.762 10.5 -9.078 1 91.5 284 GLU A C 1
ATOM 2230 O O . GLU A 1 284 ? -8.797 11.148 -8.906 1 91.5 284 GLU A O 1
ATOM 2235 N N . ARG A 1 285 ? -7.703 9.445 -9.758 1 94.19 285 ARG A N 1
ATOM 2236 C CA . ARG A 1 285 ? -8.867 8.922 -10.453 1 94.19 285 ARG A CA 1
ATOM 2237 C C . ARG A 1 285 ? -9.594 7.879 -9.602 1 94.19 285 ARG A C 1
ATOM 2239 O O . ARG A 1 285 ? -10.68 7.418 -9.969 1 94.19 285 ARG A O 1
ATOM 2246 N N . ASP A 1 286 ? -8.992 7.516 -8.555 1 95.25 286 ASP A N 1
ATOM 2247 C CA . ASP A 1 286 ? -9.539 6.535 -7.621 1 95.25 286 ASP A CA 1
ATOM 2248 C C . ASP A 1 286 ? -9.758 5.188 -8.305 1 95.25 286 ASP A C 1
ATOM 2250 O O . ASP A 1 286 ? -10.852 4.621 -8.234 1 95.25 286 ASP A O 1
ATOM 2254 N N . VAL A 1 287 ? -8.68 4.723 -9.008 1 96.19 287 VAL A N 1
ATOM 2255 C CA . VAL A 1 287 ? -8.766 3.467 -9.742 1 96.19 287 VAL A CA 1
ATOM 2256 C C . VAL A 1 287 ? -7.434 2.719 -9.633 1 96.19 287 VAL A C 1
ATOM 2258 O O . VAL A 1 287 ? -6.387 3.328 -9.406 1 96.19 287 VAL A O 1
ATOM 2261 N N . LEU A 1 288 ? -7.535 1.447 -9.734 1 96.44 288 LEU A N 1
ATOM 2262 C CA . LEU A 1 288 ? -6.387 0.59 -10 1 96.44 288 LEU A CA 1
ATOM 2263 C C . LEU A 1 288 ? -6.285 0.272 -11.492 1 96.44 288 LEU A C 1
ATOM 2265 O O . LEU A 1 288 ? -7.223 -0.269 -12.078 1 96.44 288 LEU A O 1
ATOM 2269 N N . VAL A 1 289 ? -5.203 0.655 -12.047 1 94.81 289 VAL A N 1
ATOM 2270 C CA . VAL A 1 289 ? -4.965 0.341 -13.453 1 94.81 289 VAL A CA 1
ATOM 2271 C C . VAL A 1 289 ? -4.043 -0.872 -13.562 1 94.81 289 VAL A C 1
ATOM 2273 O O . VAL A 1 289 ? -2.977 -0.906 -12.945 1 94.81 289 VAL A O 1
ATOM 2276 N N . ILE A 1 290 ? -4.453 -1.837 -14.227 1 90.94 290 ILE A N 1
ATOM 2277 C CA . ILE A 1 290 ? -3.664 -3.047 -14.438 1 90.94 290 ILE A CA 1
ATOM 2278 C C . ILE A 1 290 ? -3.211 -3.123 -15.891 1 90.94 290 ILE A C 1
ATOM 2280 O O . ILE A 1 290 ? -4.031 -3.279 -16.797 1 90.94 290 ILE A O 1
ATOM 2284 N N . GLY A 1 291 ? -1.926 -3.049 -16 1 78.31 291 GLY A N 1
ATOM 2285 C CA . GLY A 1 291 ? -1.429 -2.943 -17.359 1 78.31 291 GLY A CA 1
ATOM 2286 C C . GLY A 1 291 ? -1.928 -1.707 -18.078 1 78.31 291 GLY A C 1
ATOM 2287 O O . GLY A 1 291 ? -1.919 -0.608 -17.516 1 78.31 291 GLY A O 1
ATOM 2288 N N . GLN A 1 292 ? -2.293 -1.743 -19.312 1 70.38 292 GLN A N 1
ATOM 2289 C CA . GLN A 1 292 ? -2.701 -0.572 -20.078 1 70.38 292 GLN A CA 1
ATOM 2290 C C . GLN A 1 292 ? -4.203 -0.59 -20.359 1 70.38 292 GLN A C 1
ATOM 2292 O O . GLN A 1 292 ? -4.781 0.432 -20.734 1 70.38 292 GLN A O 1
ATOM 2297 N N . HIS A 1 293 ? -4.879 -1.659 -19.891 1 73.88 293 HIS A N 1
ATOM 2298 C CA . HIS A 1 293 ? -6.207 -1.771 -20.469 1 73.88 293 HIS A CA 1
ATOM 2299 C C . HIS A 1 293 ? -7.258 -2.062 -19.406 1 73.88 293 HIS A C 1
ATOM 2301 O O . HIS A 1 293 ? -8.461 -1.991 -19.688 1 73.88 293 HIS A O 1
ATOM 2307 N N . ILE A 1 294 ? -6.879 -2.459 -18.25 1 86 294 ILE A N 1
ATOM 2308 C CA . ILE A 1 294 ? -7.859 -2.844 -17.234 1 86 294 ILE A CA 1
ATOM 2309 C C . ILE A 1 294 ? -7.875 -1.808 -16.125 1 86 294 ILE A C 1
ATOM 2311 O O . ILE A 1 294 ? -6.824 -1.396 -15.625 1 86 294 ILE A O 1
ATOM 2315 N N . GLU A 1 295 ? -9.094 -1.382 -15.867 1 91.75 295 GLU A N 1
ATOM 2316 C CA . GLU A 1 295 ? -9.266 -0.458 -14.75 1 91.75 295 GLU A CA 1
ATOM 2317 C C . GLU A 1 295 ? -10.305 -0.971 -13.766 1 91.75 295 GLU A C 1
ATOM 2319 O O . GLU A 1 295 ? -11.359 -1.464 -14.164 1 91.75 295 GLU A O 1
ATOM 2324 N N . ALA A 1 296 ? -9.945 -0.942 -12.547 1 93.81 296 ALA A N 1
ATOM 2325 C CA . ALA A 1 296 ? -10.867 -1.262 -11.461 1 93.81 296 ALA A CA 1
ATOM 2326 C C . ALA A 1 296 ? -11.062 -0.065 -10.539 1 93.81 296 ALA A C 1
ATOM 2328 O O . ALA A 1 296 ? -10.094 0.455 -9.977 1 93.81 296 ALA A O 1
ATOM 2329 N N . LYS A 1 297 ? -12.289 0.339 -10.375 1 94.56 297 LYS A N 1
ATOM 2330 C CA . LYS A 1 297 ? -12.586 1.425 -9.445 1 94.56 297 LYS A CA 1
ATOM 2331 C C . LYS A 1 297 ? -12.469 0.954 -7.996 1 94.56 297 LYS A C 1
ATOM 2333 O O . LYS A 1 297 ? -12.883 -0.159 -7.664 1 94.56 297 LYS A O 1
ATOM 2338 N N . PHE A 1 298 ? -11.875 1.773 -7.16 1 95.5 298 PHE A N 1
ATOM 2339 C CA . PHE A 1 298 ? -11.867 1.462 -5.738 1 95.5 298 PHE A CA 1
ATOM 2340 C C . PHE A 1 298 ? -13.266 1.592 -5.145 1 95.5 298 PHE A C 1
ATOM 2342 O O . PHE A 1 298 ? -14.016 2.508 -5.496 1 95.5 298 PHE A O 1
ATOM 2349 N N . LEU A 1 299 ? -13.562 0.762 -4.227 1 92.62 299 LEU A N 1
ATOM 2350 C CA . LEU A 1 299 ? -14.898 0.691 -3.635 1 92.62 299 LEU A CA 1
ATOM 2351 C C . LEU A 1 299 ? -15.102 1.814 -2.625 1 92.62 299 LEU A C 1
ATOM 2353 O O . LEU A 1 299 ? -14.172 2.186 -1.903 1 92.62 299 LEU A O 1
ATOM 2357 N N . SER A 1 300 ? -16.328 2.203 -2.59 1 85.81 300 SER A N 1
ATOM 2358 C CA . SER A 1 300 ? -16.719 3.115 -1.523 1 85.81 300 SER A CA 1
ATOM 2359 C C . SER A 1 300 ? -17 2.363 -0.225 1 85.81 300 SER A C 1
ATOM 2361 O O . SER A 1 300 ? -17.078 1.133 -0.219 1 85.81 300 SER A O 1
ATOM 2363 N N . GLU A 1 301 ? -17.094 3.092 0.81 1 77.31 301 GLU A N 1
ATOM 2364 C CA . GLU A 1 301 ? -17.344 2.488 2.115 1 77.31 301 GLU A CA 1
ATOM 2365 C C . GLU A 1 301 ? -18.625 1.654 2.105 1 77.31 301 GLU A C 1
ATOM 2367 O O . GLU A 1 301 ? -18.688 0.603 2.744 1 77.31 301 GLU A O 1
ATOM 2372 N N . SER A 1 302 ? -19.531 2.123 1.434 1 76.19 302 SER A N 1
ATOM 2373 C CA . SER A 1 302 ? -20.828 1.451 1.391 1 76.19 302 SER A CA 1
ATOM 2374 C C . SER A 1 302 ? -20.75 0.15 0.598 1 76.19 302 SER A C 1
ATOM 2376 O O . SER A 1 302 ? -21.578 -0.746 0.782 1 76.19 302 SER A O 1
ATOM 2378 N N . GLU A 1 303 ? -19.781 0 -0.218 1 82.31 303 GLU A N 1
ATOM 2379 C CA . GLU A 1 303 ? -19.656 -1.156 -1.1 1 82.31 303 GLU A CA 1
ATOM 2380 C C . GLU A 1 303 ? -18.812 -2.254 -0.45 1 82.31 303 GLU A C 1
ATOM 2382 O O . GLU A 1 303 ? -18.797 -3.391 -0.924 1 82.31 303 GLU A O 1
ATOM 2387 N N . ILE A 1 304 ? -18.141 -1.866 0.575 1 78.69 304 ILE A N 1
ATOM 2388 C CA . ILE A 1 304 ? -17.266 -2.832 1.233 1 78.69 304 ILE A CA 1
ATOM 2389 C C . ILE A 1 304 ? -18.078 -3.686 2.205 1 78.69 304 ILE A C 1
ATOM 2391 O O . ILE A 1 304 ? -18.797 -3.154 3.049 1 78.69 304 ILE A O 1
ATOM 2395 N N . PRO A 1 305 ? -17.875 -5.008 1.916 1 68.25 305 PRO A N 1
ATOM 2396 C CA . PRO A 1 305 ? -18.625 -5.863 2.846 1 68.25 305 PRO A CA 1
ATOM 2397 C C . PRO A 1 305 ? -18.172 -5.68 4.297 1 68.25 305 PRO A C 1
ATOM 2399 O O . PRO A 1 305 ? -17 -5.414 4.559 1 68.25 305 PRO A O 1
ATOM 2402 N N . ARG A 1 306 ? -19.047 -5.613 5.184 1 57.41 306 ARG A N 1
ATOM 2403 C CA . ARG A 1 306 ? -18.859 -5.336 6.605 1 57.41 306 ARG A CA 1
ATOM 2404 C C . ARG A 1 306 ? -17.766 -6.234 7.191 1 57.41 306 ARG A C 1
ATOM 2406 O O . ARG A 1 306 ? -17.016 -5.812 8.07 1 57.41 306 ARG A O 1
ATOM 2413 N N . LYS A 1 307 ? -17.688 -7.508 6.793 1 50.66 307 LYS A N 1
ATOM 2414 C CA . LYS A 1 307 ? -16.719 -8.43 7.379 1 50.66 307 LYS A CA 1
ATOM 2415 C C . LYS A 1 307 ? -15.289 -7.984 7.09 1 50.66 307 LYS A C 1
ATOM 2417 O O . LYS A 1 307 ? -14.359 -8.352 7.812 1 50.66 307 LYS A O 1
ATOM 2422 N N . SER A 1 308 ? -15.078 -7.352 6.066 1 48.81 308 SER A N 1
ATOM 2423 C CA . SER A 1 308 ? -13.734 -7.008 5.609 1 48.81 308 SER A CA 1
ATOM 2424 C C . SER A 1 308 ? -13.211 -5.758 6.305 1 48.81 308 SER A C 1
ATOM 2426 O O . SER A 1 308 ? -12.031 -5.418 6.188 1 48.81 308 SER A O 1
ATOM 2428 N N . LEU A 1 309 ? -14.039 -5.035 6.926 1 44.09 309 LEU A N 1
ATOM 2429 C CA . LEU A 1 309 ? -13.711 -3.689 7.391 1 44.09 309 LEU A CA 1
ATOM 2430 C C . LEU A 1 309 ? -12.914 -3.742 8.688 1 44.09 309 LEU A C 1
ATOM 2432 O O . LEU A 1 309 ? -13.055 -2.867 9.547 1 44.09 309 LEU A O 1
ATOM 2436 N N . GLY A 1 310 ? -12.266 -4.828 8.992 1 42.78 310 GLY A N 1
ATOM 2437 C CA . GLY A 1 310 ? -11.477 -4.711 10.211 1 42.78 310 GLY A CA 1
ATOM 2438 C C . GLY A 1 310 ? -10.344 -3.707 10.094 1 42.78 310 GLY A C 1
ATOM 2439 O O . GLY A 1 310 ? -9.195 -4.086 9.859 1 42.78 310 GLY A O 1
ATOM 2440 N N . GLY A 1 311 ? -10.555 -2.729 9.438 1 39.97 311 GLY A N 1
ATOM 2441 C CA . GLY A 1 311 ? -9.5 -1.739 9.258 1 39.97 311 GLY A CA 1
ATOM 2442 C C . GLY A 1 311 ? -8.812 -1.357 10.555 1 39.97 311 GLY A C 1
ATOM 2443 O O . GLY A 1 311 ? -9.305 -1.679 11.641 1 39.97 311 GLY A O 1
ATOM 2444 N N . ASN A 1 312 ? -7.578 -0.972 10.414 1 40.09 312 ASN A N 1
ATOM 2445 C CA . ASN A 1 312 ? -6.684 -0.431 11.43 1 40.09 312 ASN A CA 1
ATOM 2446 C C . ASN A 1 312 ? -7.387 0.613 12.297 1 40.09 312 ASN A C 1
ATOM 2448 O O . ASN A 1 312 ? -7.785 1.668 11.797 1 40.09 312 ASN A O 1
ATOM 2452 N N . ILE A 1 313 ? -8.094 0.056 13.273 1 39.03 313 ILE A N 1
ATOM 2453 C CA . ILE A 1 313 ? -8.797 0.933 14.203 1 39.03 313 ILE A CA 1
ATOM 2454 C C . ILE A 1 313 ? -7.82 1.482 15.234 1 39.03 313 ILE A C 1
ATOM 2456 O O . ILE A 1 313 ? -7.059 0.725 15.844 1 39.03 313 ILE A O 1
ATOM 2460 N N . PHE A 1 314 ? -7.5 2.732 15.078 1 37.75 314 PHE A N 1
ATOM 2461 C CA . PHE A 1 314 ? -6.941 3.494 16.188 1 37.75 314 PHE A CA 1
ATOM 2462 C C . PHE A 1 314 ? -7.809 3.355 17.438 1 37.75 314 PHE A C 1
ATOM 2464 O O . PHE A 1 314 ? -9.016 3.596 17.375 1 37.75 314 PHE A O 1
ATOM 2471 N N . GLN A 1 315 ? -7.371 2.328 18.297 1 33.97 315 GLN A N 1
ATOM 2472 C CA . GLN A 1 315 ? -8.039 2.336 19.594 1 33.97 315 GLN A CA 1
ATOM 2473 C C . GLN A 1 315 ? -7.25 3.152 20.609 1 33.97 315 GLN A C 1
ATOM 2475 O O . GLN A 1 315 ? -6.055 2.928 20.797 1 33.97 315 GLN A O 1
ATOM 2480 N N . ARG A 1 316 ? -7.715 4.273 21.109 1 33.22 316 ARG A N 1
ATOM 2481 C CA . ARG A 1 316 ? -7.082 5.047 22.172 1 33.22 316 ARG A CA 1
ATOM 2482 C C . ARG A 1 316 ? -7.188 4.324 23.516 1 33.22 316 ARG A C 1
ATOM 2484 O O . ARG A 1 316 ? -8.188 3.654 23.797 1 33.22 316 ARG A O 1
ATOM 2491 N N . GLU A 1 317 ? -6.094 3.93 24.141 1 27.7 317 GLU A N 1
ATOM 2492 C CA . GLU A 1 317 ? -6.129 3.463 25.516 1 27.7 317 GLU A CA 1
ATOM 2493 C C . GLU A 1 317 ? -6.906 4.43 26.406 1 27.7 317 GLU A C 1
ATOM 2495 O O . GLU A 1 317 ? -6.684 5.641 26.359 1 27.7 317 GLU A O 1
ATOM 2500 N N . ASN A 1 318 ? -8.117 3.969 26.812 1 26.56 318 ASN A N 1
ATOM 2501 C CA . ASN A 1 318 ? -8.703 4.641 27.969 1 26.56 318 ASN A CA 1
ATOM 2502 C C . ASN A 1 318 ? -7.75 4.648 29.156 1 26.56 318 ASN A C 1
ATOM 2504 O O . ASN A 1 318 ? -7.109 3.637 29.453 1 26.56 318 ASN A O 1
ATOM 2508 N N . MET B 1 1 ? -11.43 -11.578 -35.281 1 86.44 1 MET B N 1
ATOM 2509 C CA . MET B 1 1 ? -11.719 -11.508 -33.844 1 86.44 1 MET B CA 1
ATOM 2510 C C . MET B 1 1 ? -10.602 -10.773 -33.094 1 86.44 1 MET B C 1
ATOM 2512 O O . MET B 1 1 ? -9.43 -10.93 -33.438 1 86.44 1 MET B O 1
ATOM 2516 N N . GLN B 1 2 ? -10.969 -9.961 -32.219 1 88.5 2 GLN B N 1
ATOM 2517 C CA . GLN B 1 2 ? -10.047 -9.203 -31.391 1 88.5 2 GLN B CA 1
ATOM 2518 C C . GLN B 1 2 ? -9.617 -10.016 -30.172 1 88.5 2 GLN B C 1
ATOM 2520 O O . GLN B 1 2 ? -10.461 -10.477 -29.406 1 88.5 2 GLN B O 1
ATOM 2525 N N . LEU B 1 3 ? -8.258 -10.234 -30.109 1 88.31 3 LEU B N 1
ATOM 2526 C CA . LEU B 1 3 ? -7.715 -11 -28.984 1 88.31 3 LEU B CA 1
ATOM 2527 C C . LEU B 1 3 ? -6.75 -10.148 -28.172 1 88.31 3 LEU B C 1
ATOM 2529 O O . LEU B 1 3 ? -6.07 -9.273 -28.703 1 88.31 3 LEU B O 1
ATOM 2533 N N . THR B 1 4 ? -6.816 -10.352 -26.922 1 85.31 4 THR B N 1
ATOM 2534 C CA . THR B 1 4 ? -5.848 -9.758 -26 1 85.31 4 THR B CA 1
ATOM 2535 C C . THR B 1 4 ? -4.801 -10.781 -25.578 1 85.31 4 THR B C 1
ATOM 2537 O O . THR B 1 4 ? -5.141 -11.891 -25.172 1 85.31 4 THR B O 1
ATOM 2540 N N . ILE B 1 5 ? -3.514 -10.445 -25.812 1 86.69 5 ILE B N 1
ATOM 2541 C CA . ILE B 1 5 ? -2.428 -11.359 -25.484 1 86.69 5 ILE B CA 1
ATOM 2542 C C . ILE B 1 5 ? -1.601 -10.789 -24.344 1 86.69 5 ILE B C 1
ATOM 2544 O O . ILE B 1 5 ? -1.064 -9.688 -24.438 1 86.69 5 ILE B O 1
ATOM 2548 N N . SER B 1 6 ? -1.595 -11.531 -23.312 1 80.69 6 SER B N 1
ATOM 2549 C CA . SER B 1 6 ? -0.703 -11.195 -22.203 1 80.69 6 SER B CA 1
ATOM 2550 C C . SER B 1 6 ? 0.672 -11.828 -22.391 1 80.69 6 SER B C 1
ATOM 2552 O O . SER B 1 6 ? 0.79 -13.047 -22.5 1 80.69 6 SER B O 1
ATOM 2554 N N . LEU B 1 7 ? 1.699 -10.984 -22.578 1 76.5 7 LEU B N 1
ATOM 2555 C CA . LEU B 1 7 ? 3.068 -11.461 -22.734 1 76.5 7 LEU B CA 1
ATOM 2556 C C . LEU B 1 7 ? 3.734 -11.664 -21.391 1 76.5 7 LEU B C 1
ATOM 2558 O O . LEU B 1 7 ? 4.109 -10.695 -20.719 1 76.5 7 LEU B O 1
ATOM 2562 N N . ASP B 1 8 ? 3.881 -12.867 -21.172 1 69.81 8 ASP B N 1
ATOM 2563 C CA . ASP B 1 8 ? 4.371 -13.211 -19.844 1 69.81 8 ASP B CA 1
ATOM 2564 C C . ASP B 1 8 ? 5.805 -12.727 -19.641 1 69.81 8 ASP B C 1
ATOM 2566 O O . ASP B 1 8 ? 6.191 -12.336 -18.547 1 69.81 8 ASP B O 1
ATOM 2570 N N . HIS B 1 9 ? 6.598 -12.781 -20.719 1 61.69 9 HIS B N 1
ATOM 2571 C CA . HIS B 1 9 ? 8.023 -12.484 -20.625 1 61.69 9 HIS B CA 1
ATOM 2572 C C . HIS B 1 9 ? 8.258 -10.992 -20.406 1 61.69 9 HIS B C 1
ATOM 2574 O O . HIS B 1 9 ? 9.266 -10.609 -19.812 1 61.69 9 HIS B O 1
ATOM 2580 N N . SER B 1 10 ? 7.375 -10.25 -20.859 1 58.84 10 SER B N 1
ATOM 2581 C CA . SER B 1 10 ? 7.574 -8.812 -20.734 1 58.84 10 SER B CA 1
ATOM 2582 C C . SER B 1 10 ? 6.516 -8.18 -19.844 1 58.84 10 SER B C 1
ATOM 2584 O O . SER B 1 10 ? 6.672 -7.039 -19.391 1 58.84 10 SER B O 1
ATOM 2586 N N . GLY B 1 11 ? 5.555 -9 -19.547 1 61.31 11 GLY B N 1
ATOM 2587 C CA . GLY B 1 11 ? 4.445 -8.438 -18.797 1 61.31 11 GLY B CA 1
ATOM 2588 C C . GLY B 1 11 ? 3.549 -7.547 -19.625 1 61.31 11 GLY B C 1
ATOM 2589 O O . GLY B 1 11 ? 2.584 -6.969 -19.125 1 61.31 11 GLY B O 1
ATOM 2590 N N . ASP B 1 12 ? 3.814 -7.434 -20.828 1 67.31 12 ASP B N 1
ATOM 2591 C CA . ASP B 1 12 ? 3.047 -6.586 -21.734 1 67.31 12 ASP B CA 1
ATOM 2592 C C . ASP B 1 12 ? 1.752 -7.273 -22.172 1 67.31 12 ASP B C 1
ATOM 2594 O O . ASP B 1 12 ? 1.647 -8.5 -22.109 1 67.31 12 ASP B O 1
ATOM 2598 N N . ILE B 1 13 ? 0.681 -6.371 -22.328 1 75.88 13 ILE B N 1
ATOM 2599 C CA . ILE B 1 13 ? -0.559 -6.867 -22.922 1 75.88 13 ILE B CA 1
ATOM 2600 C C . ILE B 1 13 ? -0.743 -6.273 -24.312 1 75.88 13 ILE B C 1
ATOM 2602 O O . ILE B 1 13 ? -0.61 -5.062 -24.5 1 75.88 13 ILE B O 1
ATOM 2606 N N . ILE B 1 14 ? -0.895 -7.047 -25.359 1 81.88 14 ILE B N 1
ATOM 2607 C CA . ILE B 1 14 ? -1.125 -6.551 -26.703 1 81.88 14 ILE B CA 1
ATOM 2608 C C . ILE B 1 14 ? -2.477 -7.047 -27.219 1 81.88 14 ILE B C 1
ATOM 2610 O O . ILE B 1 14 ? -2.982 -8.07 -26.75 1 81.88 14 ILE B O 1
ATOM 2614 N N . SER B 1 15 ? -3.145 -6.199 -27.969 1 86.06 15 SER B N 1
ATOM 2615 C CA . SER B 1 15 ? -4.379 -6.582 -28.641 1 86.06 15 SER B CA 1
ATOM 2616 C C . SER B 1 15 ? -4.133 -6.871 -30.125 1 86.06 15 SER B C 1
ATOM 2618 O O . SER B 1 15 ? -3.453 -6.105 -30.812 1 86.06 15 SER B O 1
ATOM 2620 N N . VAL B 1 16 ? -4.641 -7.988 -30.594 1 88.25 16 VAL B N 1
ATOM 2621 C CA . VAL B 1 16 ? -4.438 -8.359 -31.984 1 88.25 16 VAL B CA 1
ATOM 2622 C C . VAL B 1 16 ? -5.785 -8.68 -32.625 1 88.25 16 VAL B C 1
ATOM 2624 O O . VAL B 1 16 ? -6.742 -9.031 -31.953 1 88.25 16 VAL B O 1
ATOM 2627 N N . ASP B 1 17 ? -5.895 -8.32 -33.938 1 91.19 17 ASP B N 1
ATOM 2628 C CA . ASP B 1 17 ? -7.062 -8.664 -34.75 1 91.19 17 ASP B CA 1
ATOM 2629 C C . ASP B 1 17 ? -6.727 -9.742 -35.75 1 91.19 17 ASP B C 1
ATOM 2631 O O . ASP B 1 17 ? -5.934 -9.516 -36.688 1 91.19 17 ASP B O 1
ATOM 2635 N N . VAL B 1 18 ? -7.285 -10.969 -35.531 1 92 18 VAL B N 1
ATOM 2636 C CA . VAL B 1 18 ? -6.949 -12.094 -36.406 1 92 18 VAL B CA 1
ATOM 2637 C C . VAL B 1 18 ? -8.219 -12.852 -36.781 1 92 18 VAL B C 1
ATOM 2639 O O . VAL B 1 18 ? -9.211 -12.82 -36.062 1 92 18 VAL B O 1
ATOM 2642 N N . PRO B 1 19 ? -8.219 -13.461 -38.031 1 90.5 19 PRO B N 1
ATOM 2643 C CA . PRO B 1 19 ? -9.383 -14.281 -38.375 1 90.5 19 PRO B CA 1
ATOM 2644 C C . PRO B 1 19 ? -9.547 -15.5 -37.469 1 90.5 19 PRO B C 1
ATOM 2646 O O . PRO B 1 19 ? -8.555 -16.094 -37.031 1 90.5 19 PRO B O 1
ATOM 2649 N N . GLU B 1 20 ? -10.766 -15.859 -37.188 1 90.12 20 GLU B N 1
ATOM 2650 C CA . GLU B 1 20 ? -11.07 -17.016 -36.344 1 90.12 20 GLU B CA 1
ATOM 2651 C C . GLU B 1 20 ? -10.547 -18.312 -36.938 1 90.12 20 GLU B C 1
ATOM 2653 O O . GLU B 1 20 ? -10.281 -19.281 -36.219 1 90.12 20 GLU B O 1
ATOM 2658 N N . SER B 1 21 ? -10.445 -18.281 -38.25 1 90.69 21 SER B N 1
ATOM 2659 C CA . SER B 1 21 ? -10.031 -19.469 -39 1 90.69 21 SER B CA 1
ATOM 2660 C C . SER B 1 21 ? -8.516 -19.609 -39 1 90.69 21 SER B C 1
ATOM 2662 O O . SER B 1 21 ? -7.98 -20.578 -39.562 1 90.69 21 SER B O 1
ATOM 2664 N N . LEU B 1 22 ? -7.793 -18.672 -38.375 1 91.81 22 LEU B N 1
ATOM 2665 C CA . LEU B 1 22 ? -6.336 -18.719 -38.344 1 91.81 22 LEU B CA 1
ATOM 2666 C C . LEU B 1 22 ? -5.84 -19.922 -37.562 1 91.81 22 LEU B C 1
ATOM 2668 O O . LEU B 1 22 ? -6.336 -20.219 -36.469 1 91.81 22 LEU B O 1
ATOM 2672 N N . SER B 1 23 ? -4.945 -20.688 -38.188 1 92.56 23 SER B N 1
ATOM 2673 C CA . SER B 1 23 ? -4.379 -21.828 -37.5 1 92.56 23 SER B CA 1
ATOM 2674 C C . SER B 1 23 ? -3.465 -21.391 -36.344 1 92.56 23 SER B C 1
ATOM 2676 O O . SER B 1 23 ? -2.939 -20.266 -36.375 1 92.56 23 SER B O 1
ATOM 2678 N N . LEU B 1 24 ? -3.24 -22.281 -35.438 1 93.38 24 LEU B N 1
ATOM 2679 C CA . LEU B 1 24 ? -2.375 -21.953 -34.312 1 93.38 24 LEU B CA 1
ATOM 2680 C C . LEU B 1 24 ? -0.969 -21.609 -34.781 1 93.38 24 LEU B C 1
ATOM 2682 O O . LEU B 1 24 ? -0.369 -20.641 -34.281 1 93.38 24 LEU B O 1
ATOM 2686 N N . GLU B 1 25 ? -0.455 -22.359 -35.688 1 90.88 25 GLU B N 1
ATOM 2687 C CA . GLU B 1 25 ? 0.893 -22.109 -36.188 1 90.88 25 GLU B CA 1
ATOM 2688 C C . GLU B 1 25 ? 0.987 -20.734 -36.875 1 90.88 25 GLU B C 1
ATOM 2690 O O . GLU B 1 25 ? 1.967 -20.016 -36.688 1 90.88 25 GLU B O 1
ATOM 2695 N N . ASP B 1 26 ? -0.012 -20.484 -37.625 1 92.5 26 ASP B N 1
ATOM 2696 C CA . ASP B 1 26 ? -0.037 -19.188 -38.281 1 92.5 26 ASP B CA 1
ATOM 2697 C C . ASP B 1 26 ? -0.175 -18.062 -37.281 1 92.5 26 ASP B C 1
ATOM 2699 O O . ASP B 1 26 ? 0.408 -16.984 -37.438 1 92.5 26 ASP B O 1
ATOM 2703 N N . PHE B 1 27 ? -0.959 -18.344 -36.312 1 93.94 27 PHE B N 1
ATOM 2704 C CA . PHE B 1 27 ? -1.137 -17.359 -35.25 1 93.94 27 PHE B CA 1
ATOM 2705 C C . PHE B 1 27 ? 0.178 -17.094 -34.531 1 93.94 27 PHE B C 1
ATOM 2707 O O . PHE B 1 27 ? 0.545 -15.945 -34.281 1 93.94 27 PHE B O 1
ATOM 2714 N N . LYS B 1 28 ? 0.86 -18.125 -34.219 1 92.5 28 LYS B N 1
ATOM 2715 C CA . LYS B 1 28 ? 2.168 -18 -33.562 1 92.5 28 LYS B CA 1
ATOM 2716 C C . LYS B 1 28 ? 3.131 -17.188 -34.438 1 92.5 28 LYS B C 1
ATOM 2718 O O . LYS B 1 28 ? 3.912 -16.391 -33.938 1 92.5 28 LYS B O 1
ATOM 2723 N N . ALA B 1 29 ? 3.08 -17.438 -35.719 1 90.75 29 ALA B N 1
ATOM 2724 C CA . ALA B 1 29 ? 3.898 -16.672 -36.688 1 90.75 29 ALA B CA 1
ATOM 2725 C C . ALA B 1 29 ? 3.533 -15.195 -36.656 1 90.75 29 ALA B C 1
ATOM 2727 O O . ALA B 1 29 ? 4.414 -14.328 -36.688 1 90.75 29 ALA B O 1
ATOM 2728 N N . TYR B 1 30 ? 2.248 -15.008 -36.625 1 92.06 30 TYR B N 1
ATOM 2729 C CA . TYR B 1 30 ? 1.761 -13.633 -36.531 1 92.06 30 TYR B CA 1
ATOM 2730 C C . TYR B 1 30 ? 2.297 -12.953 -35.281 1 92.06 30 TYR B C 1
ATOM 2732 O O . TYR B 1 30 ? 2.789 -11.828 -35.344 1 92.06 30 TYR B O 1
ATOM 2740 N N . LEU B 1 31 ? 2.205 -13.656 -34.188 1 91.81 31 LEU B N 1
ATOM 2741 C CA . LEU B 1 31 ? 2.652 -13.117 -32.906 1 91.81 31 LEU B CA 1
ATOM 2742 C C . LEU B 1 31 ? 4.16 -12.883 -32.906 1 91.81 31 LEU B C 1
ATOM 2744 O O . LEU B 1 31 ? 4.652 -11.953 -32.25 1 91.81 31 LEU B O 1
ATOM 2748 N N . SER B 1 32 ? 4.867 -13.727 -33.562 1 90.62 32 SER B N 1
ATOM 2749 C CA . SER B 1 32 ? 6.309 -13.547 -33.688 1 90.62 32 SER B CA 1
ATOM 2750 C C . SER B 1 32 ? 6.641 -12.203 -34.312 1 90.62 32 SER B C 1
ATOM 2752 O O . SER B 1 32 ? 7.559 -11.508 -33.875 1 90.62 32 SER B O 1
ATOM 2754 N N . ALA B 1 33 ? 5.863 -11.906 -35.281 1 88.75 33 ALA B N 1
ATOM 2755 C CA . ALA B 1 33 ? 6.066 -10.641 -36 1 88.75 33 ALA B CA 1
ATOM 2756 C C . ALA B 1 33 ? 5.73 -9.453 -35.094 1 88.75 33 ALA B C 1
ATOM 2758 O O . ALA B 1 33 ? 6.398 -8.422 -35.125 1 88.75 33 ALA B O 1
ATOM 2759 N N . GLU B 1 34 ? 4.773 -9.688 -34.25 1 87.12 34 GLU B N 1
ATOM 2760 C CA . GLU B 1 34 ? 4.281 -8.594 -33.406 1 87.12 34 GLU B CA 1
ATOM 2761 C C . GLU B 1 34 ? 5.16 -8.406 -32.188 1 87.12 34 GLU B C 1
ATOM 2763 O O . GLU B 1 34 ? 5.348 -7.285 -31.703 1 87.12 34 GLU B O 1
ATOM 2768 N N . THR B 1 35 ? 5.664 -9.461 -31.672 1 84.56 35 THR B N 1
ATOM 2769 C CA . THR B 1 35 ? 6.301 -9.398 -30.359 1 84.56 35 THR B CA 1
ATOM 2770 C C . THR B 1 35 ? 7.809 -9.617 -30.484 1 84.56 35 THR B C 1
ATOM 2772 O O . THR B 1 35 ? 8.555 -9.336 -29.547 1 84.56 35 THR B O 1
ATOM 2775 N N . GLY B 1 36 ? 8.219 -10.195 -31.547 1 82 36 GLY B N 1
ATOM 2776 C CA . GLY B 1 36 ? 9.625 -10.539 -31.719 1 82 36 GLY B CA 1
ATOM 2777 C C . GLY B 1 36 ? 9.984 -11.891 -31.141 1 82 36 GLY B C 1
ATOM 2778 O O . GLY B 1 36 ? 11.141 -12.312 -31.219 1 82 36 GLY B O 1
ATOM 2779 N N . VAL B 1 37 ? 9.039 -12.562 -30.594 1 84.81 37 VAL B N 1
ATOM 2780 C CA . VAL B 1 37 ? 9.281 -13.891 -30.031 1 84.81 37 VAL B CA 1
ATOM 2781 C C . VAL B 1 37 ? 9.07 -14.945 -31.125 1 84.81 37 VAL B C 1
ATOM 2783 O O . VAL B 1 37 ? 7.988 -15.047 -31.703 1 84.81 37 VAL B O 1
ATOM 2786 N N . ASP B 1 38 ? 10.211 -15.75 -31.359 1 85.81 38 ASP B N 1
ATOM 2787 C CA . ASP B 1 38 ? 10.141 -16.781 -32.406 1 85.81 38 ASP B CA 1
ATOM 2788 C C . ASP B 1 38 ? 8.977 -17.734 -32.125 1 85.81 38 ASP B C 1
ATOM 2790 O O . ASP B 1 38 ? 8.719 -18.109 -31 1 85.81 38 ASP B O 1
ATOM 2794 N N . ALA B 1 39 ? 8.227 -18.109 -33.156 1 86.56 39 ALA B N 1
ATOM 2795 C CA . ALA B 1 39 ? 7.051 -18.969 -33.062 1 86.56 39 ALA B CA 1
ATOM 2796 C C . ALA B 1 39 ? 7.395 -20.297 -32.406 1 86.56 39 ALA B C 1
ATOM 2798 O O . ALA B 1 39 ? 6.57 -20.859 -31.672 1 86.56 39 ALA B O 1
ATOM 2799 N N . GLY B 1 40 ? 8.648 -20.672 -32.625 1 81.38 40 GLY B N 1
ATOM 2800 C CA . GLY B 1 40 ? 9.062 -21.969 -32.094 1 81.38 40 GLY B CA 1
ATOM 2801 C C . GLY B 1 40 ? 9.195 -21.984 -30.578 1 81.38 40 GLY B C 1
ATOM 2802 O O . GLY B 1 40 ? 9.117 -23.031 -29.953 1 81.38 40 GLY B O 1
ATOM 2803 N N . VAL B 1 41 ? 9.344 -20.844 -30.047 1 80 41 VAL B N 1
ATOM 2804 C CA . VAL B 1 41 ? 9.586 -20.797 -28.609 1 80 41 VAL B CA 1
ATOM 2805 C C . VAL B 1 41 ? 8.383 -20.172 -27.906 1 80 41 VAL B C 1
ATOM 2807 O O . VAL B 1 41 ? 8.469 -19.812 -26.719 1 80 41 VAL B O 1
ATOM 2810 N N . GLN B 1 42 ? 7.344 -20.047 -28.688 1 85.75 42 GLN B N 1
ATOM 2811 C CA . GLN B 1 42 ? 6.121 -19.5 -28.109 1 85.75 42 GLN B CA 1
ATOM 2812 C C . GLN B 1 42 ? 5.289 -20.609 -27.453 1 85.75 42 GLN B C 1
ATOM 2814 O O . GLN B 1 42 ? 5.184 -21.719 -27.984 1 85.75 42 GLN B O 1
ATOM 2819 N N . SER B 1 43 ? 4.848 -20.359 -26.266 1 82.62 43 SER B N 1
ATOM 2820 C CA . SER B 1 43 ? 3.785 -21.156 -25.656 1 82.62 43 SER B CA 1
ATOM 2821 C C . SER B 1 43 ? 2.533 -20.312 -25.422 1 82.62 43 SER B C 1
ATOM 2823 O O . SER B 1 43 ? 2.586 -19.281 -24.734 1 82.62 43 SER B O 1
ATOM 2825 N N . LEU B 1 44 ? 1.413 -20.719 -26.062 1 87.62 44 LEU B N 1
ATOM 2826 C CA . LEU B 1 44 ? 0.154 -20 -25.938 1 87.62 44 LEU B CA 1
ATOM 2827 C C . LEU B 1 44 ? -0.823 -20.766 -25.047 1 87.62 44 LEU B C 1
ATOM 2829 O O . LEU B 1 44 ? -0.951 -21.984 -25.156 1 87.62 44 LEU B O 1
ATOM 2833 N N . ARG B 1 45 ? -1.351 -20.031 -24.141 1 83.12 45 ARG B N 1
ATOM 2834 C CA . ARG B 1 45 ? -2.324 -20.641 -23.25 1 83.12 45 ARG B CA 1
ATOM 2835 C C . ARG B 1 45 ? -3.643 -19.875 -23.266 1 83.12 45 ARG B C 1
ATOM 2837 O O . ARG B 1 45 ? -3.65 -18.641 -23.359 1 83.12 45 ARG B O 1
ATOM 2844 N N . PHE B 1 46 ? -4.652 -20.641 -23.234 1 83.94 46 PHE B N 1
ATOM 2845 C CA . PHE B 1 46 ? -6.008 -20.125 -23.109 1 83.94 46 PHE B CA 1
ATOM 2846 C C . PHE B 1 46 ? -6.742 -20.781 -21.953 1 83.94 46 PHE B C 1
ATOM 2848 O O . PHE B 1 46 ? -6.84 -22.016 -21.891 1 83.94 46 PHE B O 1
ATOM 2855 N N . ASN B 1 47 ? -7.18 -19.969 -21.078 1 69.94 47 ASN B N 1
ATOM 2856 C CA . ASN B 1 47 ? -7.844 -20.469 -19.875 1 69.94 47 ASN B CA 1
ATOM 2857 C C . ASN B 1 47 ? -6.98 -21.484 -19.141 1 69.94 47 ASN B C 1
ATOM 2859 O O . ASN B 1 47 ? -7.453 -22.562 -18.797 1 69.94 47 ASN B O 1
ATOM 2863 N N . GLY B 1 48 ? -5.684 -21.234 -19.125 1 64.81 48 GLY B N 1
ATOM 2864 C CA . GLY B 1 48 ? -4.742 -22.047 -18.375 1 64.81 48 GLY B CA 1
ATOM 2865 C C . GLY B 1 48 ? -4.238 -23.25 -19.172 1 64.81 48 GLY B C 1
ATOM 2866 O O . GLY B 1 48 ? -3.318 -23.938 -18.734 1 64.81 48 GLY B O 1
ATOM 2867 N N . GLN B 1 49 ? -4.875 -23.438 -20.281 1 71.81 49 GLN B N 1
ATOM 2868 C CA . GLN B 1 49 ? -4.488 -24.609 -21.062 1 71.81 49 GLN B CA 1
ATOM 2869 C C . GLN B 1 49 ? -3.598 -24.219 -22.234 1 71.81 49 GLN B C 1
ATOM 2871 O O . GLN B 1 49 ? -3.918 -23.281 -22.984 1 71.81 49 GLN B O 1
ATOM 2876 N N . GLU B 1 50 ? -2.469 -24.938 -22.328 1 80.44 50 GLU B N 1
ATOM 2877 C CA . GLU B 1 50 ? -1.567 -24.688 -23.453 1 80.44 50 GLU B CA 1
ATOM 2878 C C . GLU B 1 50 ? -2.188 -25.125 -24.766 1 80.44 50 GLU B C 1
ATOM 2880 O O . GLU B 1 50 ? -2.814 -26.188 -24.828 1 80.44 50 GLU B O 1
ATOM 2885 N N . LEU B 1 51 ? -2.057 -24.266 -25.734 1 87.25 51 LEU B N 1
ATOM 2886 C CA . LEU B 1 51 ? -2.518 -24.594 -27.078 1 87.25 51 LEU B CA 1
ATOM 2887 C C . LEU B 1 51 ? -1.443 -25.344 -27.859 1 87.25 51 LEU B C 1
ATOM 2889 O O . LEU B 1 51 ? -0.352 -24.828 -28.078 1 87.25 51 LEU B O 1
ATOM 2893 N N . VAL B 1 52 ? -1.625 -26.578 -28.219 1 81.25 52 VAL B N 1
ATOM 2894 C CA . VAL B 1 52 ? -0.567 -27.391 -28.812 1 81.25 52 VAL B CA 1
ATOM 2895 C C . VAL B 1 52 ? -0.98 -27.828 -30.219 1 81.25 52 VAL B C 1
ATOM 2897 O O . VAL B 1 52 ? -0.161 -27.828 -31.141 1 81.25 52 VAL B O 1
ATOM 2900 N N . GLU B 1 53 ? -2.225 -28.25 -30.5 1 78.56 53 GLU B N 1
ATOM 2901 C CA . GLU B 1 53 ? -2.633 -28.75 -31.812 1 78.56 53 GLU B CA 1
ATOM 2902 C C . GLU B 1 53 ? -2.76 -27.625 -32.812 1 78.56 53 GLU B C 1
ATOM 2904 O O . GLU B 1 53 ? -3.27 -26.547 -32.5 1 78.56 53 GLU B O 1
ATOM 2909 N N . ASN B 1 54 ? -2.043 -27.891 -33.969 1 86.31 54 ASN B N 1
ATOM 2910 C CA . ASN B 1 54 ? -2.152 -26.875 -35 1 86.31 54 ASN B CA 1
ATOM 2911 C C . ASN B 1 54 ? -3.539 -26.891 -35.656 1 86.31 54 ASN B C 1
ATOM 2913 O O . ASN B 1 54 ? -3.719 -27.391 -36.75 1 86.31 54 ASN B O 1
ATOM 2917 N N . LYS B 1 55 ? -4.52 -26.391 -35 1 89.06 55 LYS B N 1
ATOM 2918 C CA . LYS B 1 55 ? -5.883 -26.219 -35.5 1 89.06 55 LYS B CA 1
ATOM 2919 C C . LYS B 1 55 ? -6.305 -24.766 -35.469 1 89.06 55 LYS B C 1
ATOM 2921 O O . LYS B 1 55 ? -5.605 -23.906 -34.906 1 89.06 55 LYS B O 1
ATOM 2926 N N . PRO B 1 56 ? -7.383 -24.484 -36.219 1 91.25 56 PRO B N 1
ATOM 2927 C CA . PRO B 1 56 ? -7.891 -23.109 -36.219 1 91.25 56 PRO B CA 1
ATOM 2928 C C . PRO B 1 56 ? -8.234 -22.609 -34.812 1 91.25 56 PRO B C 1
ATOM 2930 O O . PRO B 1 56 ? -8.664 -23.406 -33.969 1 91.25 56 PRO B O 1
ATOM 2933 N N . LEU B 1 57 ? -8.031 -21.359 -34.531 1 92.06 57 LEU B N 1
ATOM 2934 C CA . LEU B 1 57 ? -8.258 -20.734 -33.219 1 92.06 57 LEU B CA 1
ATOM 2935 C C . LEU B 1 57 ? -9.695 -20.969 -32.75 1 92.06 57 LEU B C 1
ATOM 2937 O O . LEU B 1 57 ? -9.945 -21.125 -31.562 1 92.06 57 LEU B O 1
ATOM 2941 N N . SER B 1 58 ? -10.68 -21.047 -33.719 1 88.38 58 SER B N 1
ATOM 2942 C CA . SER B 1 58 ? -12.094 -21.25 -33.375 1 88.38 58 SER B CA 1
ATOM 2943 C C . SER B 1 58 ? -12.305 -22.609 -32.719 1 88.38 58 SER B C 1
ATOM 2945 O O . SER B 1 58 ? -13.219 -22.781 -31.906 1 88.38 58 SER B O 1
ATOM 2947 N N . GLU B 1 59 ? -11.406 -23.547 -33 1 90.12 59 GLU B N 1
ATOM 2948 C CA . GLU B 1 59 ? -11.547 -24.891 -32.469 1 90.12 59 GLU B CA 1
ATOM 2949 C C . GLU B 1 59 ? -11.094 -24.969 -31.016 1 90.12 59 GLU B C 1
ATOM 2951 O O . GLU B 1 59 ? -11.414 -25.938 -30.312 1 90.12 59 GLU B O 1
ATOM 2956 N N . PHE B 1 60 ? -10.344 -23.969 -30.578 1 89.81 60 PHE B N 1
ATOM 2957 C CA . PHE B 1 60 ? -9.93 -23.906 -29.188 1 89.81 60 PHE B CA 1
ATOM 2958 C C . PHE B 1 60 ? -10.984 -23.188 -28.344 1 89.81 60 PHE B C 1
ATOM 2960 O O . PHE B 1 60 ? -10.75 -22.906 -27.172 1 89.81 60 PHE B O 1
ATOM 2967 N N . GLN B 1 61 ? -12.156 -22.828 -28.969 1 87.06 61 GLN B N 1
ATOM 2968 C CA . GLN B 1 61 ? -13.234 -22.094 -28.312 1 87.06 61 GLN B CA 1
ATOM 2969 C C . GLN B 1 61 ? -12.781 -20.703 -27.891 1 87.06 61 GLN B C 1
ATOM 2971 O O . GLN B 1 61 ? -13.18 -20.203 -26.844 1 87.06 61 GLN B O 1
ATOM 2976 N N . ILE B 1 62 ? -11.789 -20.234 -28.625 1 88.81 62 ILE B N 1
ATOM 2977 C CA . ILE B 1 62 ? -11.344 -18.844 -28.438 1 88.81 62 ILE B CA 1
ATOM 2978 C C . ILE B 1 62 ? -12.297 -17.906 -29.172 1 88.81 62 ILE B C 1
ATOM 2980 O O . ILE B 1 62 ? -12.594 -18.094 -30.344 1 88.81 62 ILE B O 1
ATOM 2984 N N . HIS B 1 63 ? -12.812 -16.938 -28.422 1 84.06 63 HIS B N 1
ATOM 2985 C CA . HIS B 1 63 ? -13.789 -16 -29 1 84.06 63 HIS B CA 1
ATOM 2986 C C . HIS B 1 63 ? -13.258 -14.57 -28.969 1 84.06 63 HIS B C 1
ATOM 2988 O O . HIS B 1 63 ? -12.164 -14.32 -28.469 1 84.06 63 HIS B O 1
ATOM 2994 N N . ASP B 1 64 ? -14.07 -13.781 -29.516 1 85.75 64 ASP B N 1
ATOM 2995 C CA . ASP B 1 64 ? -13.766 -12.359 -29.562 1 85.75 64 ASP B CA 1
ATOM 2996 C C . ASP B 1 64 ? -13.586 -11.789 -28.156 1 85.75 64 ASP B C 1
ATOM 2998 O O . ASP B 1 64 ? -14.367 -12.078 -27.25 1 85.75 64 ASP B O 1
ATOM 3002 N N . ASN B 1 65 ? -12.445 -11.141 -27.984 1 78 65 ASN B N 1
ATOM 3003 C CA . ASN B 1 65 ? -12.125 -10.398 -26.766 1 78 65 ASN B CA 1
ATOM 3004 C C . ASN B 1 65 ? -11.555 -11.32 -25.688 1 78 65 ASN B C 1
ATOM 3006 O O . ASN B 1 65 ? -11.492 -10.938 -24.516 1 78 65 ASN B O 1
ATOM 3010 N N . ASP B 1 66 ? -11.211 -12.547 -26.203 1 82 66 ASP B N 1
ATOM 3011 C CA . ASP B 1 66 ? -10.609 -13.453 -25.234 1 82 66 ASP B CA 1
ATOM 3012 C C . ASP B 1 66 ? -9.156 -13.07 -24.953 1 82 66 ASP B C 1
ATOM 3014 O O . ASP B 1 66 ? -8.523 -12.375 -25.75 1 82 66 ASP B O 1
ATOM 3018 N N . LEU B 1 67 ? -8.68 -13.492 -23.797 1 80.75 67 LEU B N 1
ATOM 3019 C CA . LEU B 1 67 ? -7.305 -13.273 -23.359 1 80.75 67 LEU B CA 1
ATOM 3020 C C . LEU B 1 67 ? -6.488 -14.555 -23.469 1 80.75 67 LEU B C 1
ATOM 3022 O O . LEU B 1 67 ? -6.887 -15.602 -22.969 1 80.75 67 LEU B O 1
ATOM 3026 N N . LEU B 1 68 ? -5.414 -14.438 -24.312 1 86.19 68 LEU B N 1
ATOM 3027 C CA . LEU B 1 68 ? -4.438 -15.516 -24.391 1 86.19 68 LEU B CA 1
ATOM 3028 C C . LEU B 1 68 ? -3.139 -15.133 -23.688 1 86.19 68 LEU B C 1
ATOM 3030 O O . LEU B 1 68 ? -2.76 -13.953 -23.688 1 86.19 68 LEU B O 1
ATOM 3034 N N . GLN B 1 69 ? -2.59 -16.078 -23.062 1 83.44 69 GLN B N 1
ATOM 3035 C CA . GLN B 1 69 ? -1.285 -15.883 -22.453 1 83.44 69 GLN B CA 1
ATOM 3036 C C . GLN B 1 69 ? -0.169 -16.453 -23.312 1 83.44 69 GLN B C 1
ATOM 3038 O O . GLN B 1 69 ? -0.269 -17.594 -23.781 1 83.44 69 GLN B O 1
ATOM 3043 N N . MET B 1 70 ? 0.793 -15.664 -23.641 1 84.38 70 MET B N 1
ATOM 3044 C CA . MET B 1 70 ? 1.938 -16.125 -24.422 1 84.38 70 MET B CA 1
ATOM 3045 C C . MET B 1 70 ? 3.201 -16.156 -23.562 1 84.38 70 MET B C 1
ATOM 3047 O O . MET B 1 70 ? 3.535 -15.156 -22.922 1 84.38 70 MET B O 1
ATOM 3051 N N . SER B 1 71 ? 3.832 -17.25 -23.516 1 77.69 71 SER B N 1
ATOM 3052 C CA . SER B 1 71 ? 5.113 -17.391 -22.828 1 77.69 71 SER B CA 1
ATOM 3053 C C . SER B 1 71 ? 6.199 -17.891 -23.781 1 77.69 71 SER B C 1
ATOM 3055 O O . SER B 1 71 ? 5.898 -18.453 -24.844 1 77.69 71 SER B O 1
ATOM 3057 N N . LYS B 1 72 ? 7.43 -17.391 -23.656 1 69.25 72 LYS B N 1
ATOM 3058 C CA . LYS B 1 72 ? 8.578 -17.922 -24.406 1 69.25 72 LYS B CA 1
ATOM 3059 C C . LYS B 1 72 ? 9.055 -19.234 -23.812 1 69.25 72 LYS B C 1
ATOM 3061 O O . LYS B 1 72 ? 9.32 -19.328 -22.609 1 69.25 72 LYS B O 1
ATOM 3066 N N . LYS B 1 73 ? 8.836 -20.25 -24.672 1 61.53 73 LYS B N 1
ATOM 3067 C CA . LYS B 1 73 ? 9.383 -21.531 -24.25 1 61.53 73 LYS B CA 1
ATOM 3068 C C . LYS B 1 73 ? 10.891 -21.453 -24.047 1 61.53 73 LYS B C 1
ATOM 3070 O O . LYS B 1 73 ? 11.625 -21.078 -24.969 1 61.53 73 LYS B O 1
ATOM 3075 N N . GLN B 1 74 ? 11.312 -21.062 -23.062 1 55.44 74 GLN B N 1
ATOM 3076 C CA . GLN B 1 74 ? 12.75 -21.062 -22.812 1 55.44 74 GLN B CA 1
ATOM 3077 C C . GLN B 1 74 ? 13.289 -22.5 -22.703 1 55.44 74 GLN B C 1
ATOM 3079 O O . GLN B 1 74 ? 12.578 -23.391 -22.25 1 55.44 74 GLN B O 1
ATOM 3084 N N . GLU B 1 75 ? 14.398 -22.656 -23.578 1 56.25 75 GLU B N 1
ATOM 3085 C CA . GLU B 1 75 ? 15.102 -23.906 -23.344 1 56.25 75 GLU B CA 1
ATOM 3086 C C . GLU B 1 75 ? 15.25 -24.172 -21.844 1 56.25 75 GLU B C 1
ATOM 3088 O O . GLU B 1 75 ? 15.477 -23.25 -21.062 1 56.25 75 GLU B O 1
ATOM 3093 N N . PRO B 1 76 ? 14.828 -25.344 -21.516 1 56.88 76 PRO B N 1
ATOM 3094 C CA . PRO B 1 76 ? 14.922 -25.688 -20.094 1 56.88 76 PRO B CA 1
ATOM 3095 C C . PRO B 1 76 ? 16.188 -25.141 -19.453 1 56.88 76 PRO B C 1
ATOM 3097 O O . PRO B 1 76 ? 16.141 -24.641 -18.312 1 56.88 76 PRO B O 1
ATOM 3100 N N . ASP B 1 77 ? 17.156 -25.156 -20.281 1 61.06 77 ASP B N 1
ATOM 3101 C CA . ASP B 1 77 ? 18.438 -24.719 -19.734 1 61.06 77 ASP B CA 1
ATOM 3102 C C . ASP B 1 77 ? 18.453 -23.219 -19.484 1 61.06 77 ASP B C 1
ATOM 3104 O O . ASP B 1 77 ? 18.984 -22.766 -18.469 1 61.06 77 ASP B O 1
ATOM 3108 N N . GLU B 1 78 ? 17.969 -22.578 -20.406 1 64.12 78 GLU B N 1
ATOM 3109 C CA . GLU B 1 78 ? 17.953 -21.125 -20.25 1 64.12 78 GLU B CA 1
ATOM 3110 C C . GLU B 1 78 ? 17.047 -20.703 -19.094 1 64.12 78 GLU B C 1
ATOM 3112 O O . GLU B 1 78 ? 17.359 -19.766 -18.359 1 64.12 78 GLU B O 1
ATOM 3117 N N . ARG B 1 79 ? 16.109 -21.406 -19.031 1 65.56 79 ARG B N 1
ATOM 3118 C CA . ARG B 1 79 ? 15.172 -21.125 -17.953 1 65.56 79 ARG B CA 1
ATOM 3119 C C . ARG B 1 79 ? 15.82 -21.391 -16.594 1 65.56 79 ARG B C 1
ATOM 3121 O O . ARG B 1 79 ? 15.656 -20.594 -15.656 1 65.56 79 ARG B O 1
ATOM 3128 N N . ILE B 1 80 ? 16.438 -22.484 -16.594 1 70.38 80 ILE B N 1
ATOM 3129 C CA . ILE B 1 80 ? 17.125 -22.859 -15.367 1 70.38 80 ILE B CA 1
ATOM 3130 C C . ILE B 1 80 ? 18.141 -21.781 -15 1 70.38 80 ILE B C 1
ATOM 3132 O O . ILE B 1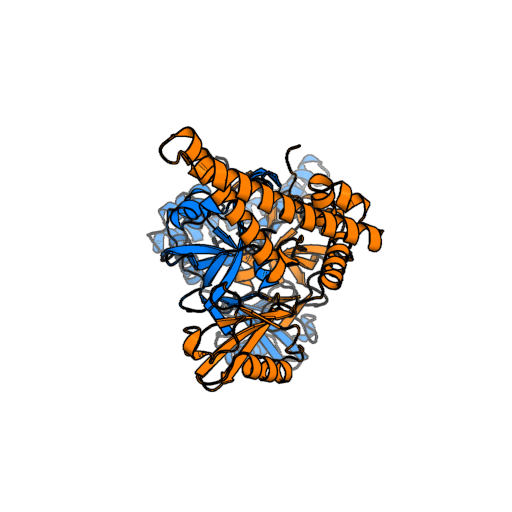 80 ? 18.234 -21.375 -13.836 1 70.38 80 ILE B O 1
ATOM 3136 N N . GLU B 1 81 ? 18.797 -21.406 -16.047 1 74.88 81 GLU B N 1
ATOM 3137 C CA . GLU B 1 81 ? 19.797 -20.375 -15.789 1 74.88 81 GLU B CA 1
ATOM 3138 C C . GLU B 1 81 ? 19.141 -19.078 -15.336 1 74.88 81 GLU B C 1
ATOM 3140 O O . GLU B 1 81 ? 19.656 -18.391 -14.445 1 74.88 81 GLU B O 1
ATOM 3145 N N . MET B 1 82 ? 18.078 -18.812 -15.859 1 69.38 82 MET B N 1
ATOM 3146 C CA . MET B 1 82 ? 17.344 -17.625 -15.453 1 69.38 82 MET B CA 1
ATOM 3147 C C . MET B 1 82 ? 16.906 -17.734 -13.992 1 69.38 82 MET B C 1
ATOM 3149 O O . MET B 1 82 ? 17.031 -16.766 -13.234 1 69.38 82 MET B O 1
ATOM 3153 N N . ILE B 1 83 ? 16.5 -18.844 -13.688 1 72.06 83 ILE B N 1
ATOM 3154 C CA . ILE B 1 83 ? 16.078 -19.094 -12.312 1 72.06 83 ILE B CA 1
ATOM 3155 C C . ILE B 1 83 ? 17.281 -18.938 -11.375 1 72.06 83 ILE B C 1
ATOM 3157 O O . ILE B 1 83 ? 17.188 -18.281 -10.344 1 72.06 83 ILE B O 1
ATOM 3161 N N . ARG B 1 84 ? 18.297 -19.641 -11.805 1 78.81 84 ARG B N 1
ATOM 3162 C CA . ARG B 1 84 ? 19.516 -19.562 -11 1 78.81 84 ARG B CA 1
ATOM 3163 C C . ARG B 1 84 ? 19.922 -18.109 -10.758 1 78.81 84 ARG B C 1
ATOM 3165 O O . ARG B 1 84 ? 20.219 -17.719 -9.625 1 78.81 84 ARG B O 1
ATOM 3172 N N . GLN B 1 85 ? 19.844 -17.359 -11.789 1 77.5 85 GLN B N 1
ATOM 3173 C CA . GLN B 1 85 ? 20.234 -15.953 -11.703 1 77.5 85 GLN B CA 1
ATOM 3174 C C . GLN B 1 85 ? 19.266 -15.172 -10.812 1 77.5 85 GLN B C 1
ATOM 3176 O O . GLN B 1 85 ? 19.688 -14.289 -10.062 1 77.5 85 GLN B O 1
ATOM 3181 N N . GLN B 1 86 ? 18.172 -15.594 -10.914 1 71.88 86 GLN B N 1
ATOM 3182 C CA . GLN B 1 86 ? 17.172 -14.93 -10.078 1 71.88 86 GLN B CA 1
ATOM 3183 C C . GLN B 1 86 ? 17.406 -15.227 -8.602 1 71.88 86 GLN B C 1
ATOM 3185 O O . GLN B 1 86 ? 17.297 -14.328 -7.762 1 71.88 86 GLN B O 1
ATOM 3190 N N . VAL B 1 87 ? 17.625 -16.484 -8.328 1 74.75 87 VAL B N 1
ATOM 3191 C CA . VAL B 1 87 ? 17.922 -16.875 -6.957 1 74.75 87 VAL B CA 1
ATOM 3192 C C . VAL B 1 87 ? 19.156 -16.141 -6.465 1 74.75 87 VAL B C 1
ATOM 3194 O O . VAL B 1 87 ? 19.188 -15.633 -5.344 1 74.75 87 VAL B O 1
ATOM 3197 N N . LEU B 1 88 ? 20.078 -16.031 -7.352 1 78.62 88 LEU B N 1
ATOM 3198 C CA . LEU B 1 88 ? 21.328 -15.383 -7 1 78.62 88 LEU B CA 1
ATOM 3199 C C . LEU B 1 88 ? 21.125 -13.898 -6.73 1 78.62 88 LEU B C 1
ATOM 3201 O O . LEU B 1 88 ? 21.781 -13.312 -5.867 1 78.62 88 LEU B O 1
ATOM 3205 N N . ALA B 1 89 ? 20.188 -13.445 -7.391 1 71.88 89 ALA B N 1
ATOM 3206 C CA . ALA B 1 89 ? 20 -12 -7.348 1 71.88 89 ALA B CA 1
ATOM 3207 C C . ALA B 1 89 ? 19.141 -11.594 -6.152 1 71.88 89 ALA B C 1
ATOM 3209 O O . ALA B 1 89 ? 19.219 -10.461 -5.676 1 71.88 89 ALA B O 1
ATOM 3210 N N . ASP B 1 90 ? 18.438 -12.602 -5.641 1 65.69 90 ASP B N 1
ATOM 3211 C CA . ASP B 1 90 ? 17.469 -12.266 -4.602 1 65.69 90 ASP B CA 1
ATOM 3212 C C . ASP B 1 90 ? 17.812 -12.969 -3.287 1 65.69 90 ASP B C 1
ATOM 3214 O O . ASP B 1 90 ? 17.625 -14.18 -3.158 1 65.69 90 ASP B O 1
ATOM 3218 N N . PRO B 1 91 ? 18.328 -12.273 -2.338 1 68.88 91 PRO B N 1
ATOM 3219 C CA . PRO B 1 91 ? 18.734 -12.891 -1.071 1 68.88 91 PRO B CA 1
ATOM 3220 C C . PRO B 1 91 ? 17.578 -13.617 -0.375 1 68.88 91 PRO B C 1
ATOM 3222 O O . PRO B 1 91 ? 17.797 -14.648 0.262 1 68.88 91 PRO B O 1
ATOM 3225 N N . ASN B 1 92 ? 16.469 -13.156 -0.521 1 59.91 92 ASN B N 1
ATOM 3226 C CA . ASN B 1 92 ? 15.352 -13.828 0.125 1 59.91 92 ASN B CA 1
ATOM 3227 C C . ASN B 1 92 ? 15.047 -15.172 -0.531 1 59.91 92 ASN B C 1
ATOM 3229 O O . ASN B 1 92 ? 14.797 -16.156 0.16 1 59.91 92 ASN B O 1
ATOM 3233 N N . VAL B 1 93 ? 15.031 -15.094 -1.817 1 64.44 93 VAL B N 1
ATOM 3234 C CA . VAL B 1 93 ? 14.844 -16.344 -2.551 1 64.44 93 VAL B CA 1
ATOM 3235 C C . VAL B 1 93 ? 15.984 -17.312 -2.23 1 64.44 93 VAL B C 1
ATOM 3237 O O . VAL B 1 93 ? 15.758 -18.5 -2.064 1 64.44 93 VAL B O 1
ATOM 3240 N N . ARG B 1 94 ? 17.047 -16.703 -2.072 1 72.75 94 ARG B N 1
ATOM 3241 C CA . ARG B 1 94 ? 18.203 -17.547 -1.747 1 72.75 94 ARG B CA 1
ATOM 3242 C C . ARG B 1 94 ? 18.016 -18.234 -0.4 1 72.75 94 ARG B C 1
ATOM 3244 O O . ARG B 1 94 ? 18.312 -19.422 -0.26 1 72.75 94 ARG B O 1
ATOM 3251 N N . GLU B 1 95 ? 17.516 -17.516 0.431 1 66.5 95 GLU B N 1
ATOM 3252 C CA . GLU B 1 95 ? 17.297 -18.094 1.753 1 66.5 95 GLU B CA 1
ATOM 3253 C C . GLU B 1 95 ? 16.219 -19.172 1.709 1 66.5 95 GLU B C 1
ATOM 3255 O O . GLU B 1 95 ? 16.328 -20.203 2.379 1 66.5 95 GLU B O 1
ATOM 3260 N N . GLN B 1 96 ? 15.195 -18.922 0.939 1 62.16 96 GLN B N 1
ATOM 3261 C CA . GLN B 1 96 ? 14.156 -19.938 0.762 1 62.16 96 GLN B CA 1
ATOM 3262 C C . GLN B 1 96 ? 14.727 -21.203 0.132 1 62.16 96 GLN B C 1
ATOM 3264 O O . GLN B 1 96 ? 14.422 -22.312 0.573 1 62.16 96 GLN B O 1
ATOM 3269 N N . VAL B 1 97 ? 15.438 -20.969 -0.845 1 68.25 97 VAL B N 1
ATOM 3270 C CA . VAL B 1 97 ? 16.062 -22.094 -1.524 1 68.25 97 VAL B CA 1
ATOM 3271 C C . VAL B 1 97 ? 17 -22.828 -0.565 1 68.25 97 VAL B C 1
ATOM 3273 O O . VAL B 1 97 ? 17.047 -24.062 -0.55 1 68.25 97 VAL B O 1
ATOM 3276 N N . ARG B 1 98 ? 17.578 -21.969 0.22 1 73.38 98 ARG B N 1
ATOM 3277 C CA . ARG B 1 98 ? 18.484 -22.562 1.21 1 73.38 98 ARG B CA 1
ATOM 3278 C C . ARG B 1 98 ? 17.719 -23.484 2.156 1 73.38 98 ARG B C 1
ATOM 3280 O O . ARG B 1 98 ? 18.172 -24.594 2.451 1 73.38 98 ARG B O 1
ATOM 3287 N N . SER B 1 99 ? 16.625 -23.062 2.473 1 64.31 99 SER B N 1
ATOM 3288 C CA . SER B 1 99 ? 15.844 -23.812 3.457 1 64.31 99 SER B CA 1
ATOM 3289 C C . SER B 1 99 ? 15.109 -24.984 2.812 1 64.31 99 SER B C 1
ATOM 3291 O O . SER B 1 99 ? 15.031 -26.062 3.391 1 64.31 99 SER B O 1
ATOM 3293 N N . THR B 1 100 ? 14.578 -24.797 1.68 1 62.16 100 THR B N 1
ATOM 3294 C CA . THR B 1 100 ? 13.719 -25.797 1.063 1 62.16 100 THR B CA 1
ATOM 3295 C C . THR B 1 100 ? 14.531 -26.75 0.192 1 62.16 100 THR B C 1
ATOM 3297 O O . THR B 1 100 ? 14.188 -27.922 0.056 1 62.16 100 THR B O 1
ATOM 3300 N N . GLN B 1 101 ? 15.516 -26.078 -0.368 1 65.31 101 GLN B N 1
ATOM 3301 C CA . GLN B 1 101 ? 16.344 -26.875 -1.272 1 65.31 101 GLN B CA 1
ATOM 3302 C C . GLN B 1 101 ? 17.828 -26.578 -1.067 1 65.31 101 GLN B C 1
ATOM 3304 O O . GLN B 1 101 ? 18.469 -25.984 -1.933 1 65.31 101 GLN B O 1
ATOM 3309 N N . PRO B 1 102 ? 18.266 -27.094 0.104 1 72.62 102 PRO B N 1
ATOM 3310 C CA . PRO B 1 102 ? 19.672 -26.797 0.436 1 72.62 102 PRO B CA 1
ATOM 3311 C C . PRO B 1 102 ? 20.641 -27.203 -0.67 1 72.62 102 PRO B C 1
ATOM 3313 O O . PRO B 1 102 ? 21.609 -26.5 -0.934 1 72.62 102 PRO B O 1
ATOM 3316 N N . SER B 1 103 ? 20.359 -28.312 -1.303 1 74 103 SER B N 1
ATOM 3317 C CA . SER B 1 103 ? 21.25 -28.781 -2.365 1 74 103 SER B CA 1
ATOM 3318 C C . SER B 1 103 ? 21.281 -27.797 -3.529 1 74 103 SER B C 1
ATOM 3320 O O . SER B 1 103 ? 22.328 -27.531 -4.105 1 74 103 SER B O 1
ATOM 3322 N N . LEU B 1 104 ? 20.141 -27.188 -3.791 1 75.94 104 LEU B N 1
ATOM 3323 C CA . LEU B 1 104 ? 20.062 -26.203 -4.867 1 75.94 104 LEU B CA 1
ATOM 3324 C C . LEU B 1 104 ? 20.766 -24.906 -4.477 1 75.94 104 LEU B C 1
ATOM 3326 O O . LEU B 1 104 ? 21.438 -24.281 -5.309 1 75.94 104 LEU B O 1
ATOM 3330 N N . PHE B 1 105 ? 20.609 -24.625 -3.256 1 80.38 105 PHE B N 1
ATOM 3331 C CA . PHE B 1 105 ? 21.281 -23.422 -2.754 1 80.38 105 PHE B CA 1
ATOM 3332 C C . PHE B 1 105 ? 22.797 -23.547 -2.918 1 80.38 105 PHE B C 1
ATOM 3334 O O . PHE B 1 105 ? 23.453 -22.609 -3.373 1 80.38 105 PHE B O 1
ATOM 3341 N N . ASP B 1 106 ? 23.297 -24.703 -2.52 1 80.19 106 ASP B N 1
ATOM 3342 C CA . ASP B 1 106 ? 24.734 -24.938 -2.59 1 80.19 106 ASP B CA 1
ATOM 3343 C C . ASP B 1 106 ? 25.234 -24.844 -4.031 1 80.19 106 ASP B C 1
ATOM 3345 O O . ASP B 1 106 ? 26.406 -24.562 -4.266 1 80.19 106 ASP B O 1
ATOM 3349 N N . ALA B 1 107 ? 24.328 -25 -4.961 1 80.69 107 ALA B N 1
ATOM 3350 C CA . ALA B 1 107 ? 24.734 -25.062 -6.363 1 80.69 107 ALA B CA 1
ATOM 3351 C C . ALA B 1 107 ? 24.5 -23.719 -7.055 1 80.69 107 ALA B C 1
ATOM 3353 O O . ALA B 1 107 ? 24.719 -23.594 -8.266 1 80.69 107 ALA B O 1
ATOM 3354 N N . LEU B 1 108 ? 24.172 -22.719 -6.301 1 85.5 108 LEU B N 1
ATOM 3355 C CA . LEU B 1 108 ? 23.75 -21.453 -6.887 1 85.5 108 LEU B CA 1
ATOM 3356 C C . LEU B 1 108 ? 24.891 -20.797 -7.66 1 85.5 108 LEU B C 1
ATOM 3358 O O . LEU B 1 108 ? 24.672 -20.141 -8.672 1 85.5 108 LEU B O 1
ATOM 3362 N N . ASN B 1 109 ? 26.109 -21 -7.191 1 84.56 109 ASN B N 1
ATOM 3363 C CA . ASN B 1 109 ? 27.25 -20.375 -7.844 1 84.56 109 ASN B CA 1
ATOM 3364 C C . ASN B 1 109 ? 27.875 -21.281 -8.898 1 84.56 109 ASN B C 1
ATOM 3366 O O . ASN B 1 109 ? 28.938 -20.969 -9.438 1 84.56 109 ASN B O 1
ATOM 3370 N N . ASP B 1 110 ? 27.328 -22.391 -9.164 1 84.5 110 ASP B N 1
ATOM 3371 C CA . ASP B 1 110 ? 27.75 -23.344 -10.18 1 84.5 110 ASP B CA 1
ATOM 3372 C C . ASP B 1 110 ? 26.625 -23.641 -11.172 1 84.5 110 ASP B C 1
ATOM 3374 O O . ASP B 1 110 ? 25.828 -24.547 -10.945 1 84.5 110 ASP B O 1
ATOM 3378 N N . PRO B 1 111 ? 26.656 -22.891 -12.234 1 82.25 111 PRO B N 1
ATOM 3379 C CA . PRO B 1 111 ? 25.547 -23.016 -13.18 1 82.25 111 PRO B CA 1
ATOM 3380 C C . PRO B 1 111 ? 25.344 -24.469 -13.633 1 82.25 111 PRO B C 1
ATOM 3382 O O . PRO B 1 111 ? 24.188 -24.906 -13.766 1 82.25 111 PRO B O 1
ATOM 3385 N N . ALA B 1 112 ? 26.391 -25.078 -13.914 1 79.69 112 ALA B N 1
ATOM 3386 C CA . ALA B 1 112 ? 26.281 -26.453 -14.383 1 79.69 112 ALA B CA 1
ATOM 3387 C C . ALA B 1 112 ? 25.672 -27.359 -13.305 1 79.69 112 ALA B C 1
ATOM 3389 O O . ALA B 1 112 ? 24.781 -28.172 -13.594 1 79.69 112 ALA B O 1
ATOM 3390 N N . ARG B 1 113 ? 26.172 -27.188 -12.125 1 81.88 113 ARG B N 1
ATOM 3391 C CA . ARG B 1 113 ? 25.656 -27.984 -11.023 1 81.88 113 ARG B CA 1
ATOM 3392 C C . ARG B 1 113 ? 24.203 -27.625 -10.711 1 81.88 113 ARG B C 1
ATOM 3394 O O . ARG B 1 113 ? 23.391 -28.5 -10.43 1 81.88 113 ARG B O 1
ATOM 3401 N N . PHE B 1 114 ? 23.938 -26.406 -10.703 1 84.75 114 PHE B N 1
ATOM 3402 C CA . PHE B 1 114 ? 22.578 -25.938 -10.477 1 84.75 114 PHE B CA 1
ATOM 3403 C C . PHE B 1 114 ? 21.609 -26.562 -11.484 1 84.75 114 PHE B C 1
ATOM 3405 O O . PHE B 1 114 ? 20.578 -27.094 -11.102 1 84.75 114 PHE B O 1
ATOM 3412 N N . ARG B 1 115 ? 22.016 -26.516 -12.648 1 76.5 115 ARG B N 1
ATOM 3413 C CA . ARG B 1 115 ? 21.203 -27.094 -13.719 1 76.5 115 ARG B CA 1
ATOM 3414 C C . ARG B 1 115 ? 21 -28.594 -13.492 1 76.5 115 ARG B C 1
ATOM 3416 O O . ARG B 1 115 ? 19.891 -29.094 -13.633 1 76.5 115 ARG B O 1
ATOM 3423 N N . SER B 1 116 ? 22.094 -29.234 -13.219 1 73.06 116 SER B N 1
ATOM 3424 C CA . SER B 1 116 ? 22.016 -30.672 -12.992 1 73.06 116 SER B CA 1
ATOM 3425 C C . SER B 1 116 ? 21.062 -31 -11.852 1 73.06 116 SER B C 1
ATOM 3427 O O . SER B 1 116 ? 20.297 -31.969 -11.945 1 73.06 116 SER B O 1
ATOM 3429 N N . LEU B 1 117 ? 21.094 -30.203 -10.836 1 74.75 117 LEU B N 1
ATOM 3430 C CA . LEU B 1 117 ? 20.234 -30.438 -9.68 1 74.75 117 LEU B CA 1
ATOM 3431 C C . LEU B 1 117 ? 18.766 -30.203 -10.031 1 74.75 117 LEU B C 1
ATOM 3433 O O . LEU B 1 117 ? 17.891 -30.969 -9.633 1 74.75 117 LEU B O 1
ATOM 3437 N N . ILE B 1 118 ? 18.609 -29.219 -10.742 1 71.88 118 ILE B N 1
ATOM 3438 C CA . ILE B 1 118 ? 17.234 -28.906 -11.148 1 71.88 118 ILE B CA 1
ATOM 3439 C C . ILE B 1 118 ? 16.703 -30.016 -12.055 1 71.88 118 ILE B C 1
ATOM 3441 O O . ILE B 1 118 ? 15.57 -30.469 -11.891 1 71.88 118 ILE B O 1
ATOM 3445 N N . MET B 1 119 ? 17.578 -30.359 -12.891 1 66.12 119 MET B N 1
ATOM 3446 C CA . MET B 1 119 ? 17.188 -31.422 -13.805 1 66.12 119 MET B CA 1
ATOM 3447 C C . MET B 1 119 ? 16.906 -32.719 -13.039 1 66.12 119 MET B C 1
ATOM 3449 O O . MET B 1 119 ? 15.992 -33.469 -13.383 1 66.12 119 MET B O 1
ATOM 3453 N N . GLU B 1 120 ? 17.797 -32.969 -12.141 1 66.94 120 GLU B N 1
ATOM 3454 C CA . GLU B 1 120 ? 17.578 -34.125 -11.297 1 66.94 120 GLU B CA 1
ATOM 3455 C C . GLU B 1 120 ? 16.25 -34.031 -10.555 1 66.94 120 GLU B C 1
ATOM 3457 O O . GLU B 1 120 ? 15.523 -35.031 -10.445 1 66.94 120 GLU B O 1
ATOM 3462 N N . GLN B 1 121 ? 16.031 -32.906 -10.125 1 65.69 121 GLN B N 1
ATOM 3463 C CA . GLN B 1 121 ? 14.773 -32.688 -9.406 1 65.69 121 GLN B CA 1
ATOM 3464 C C . GLN B 1 121 ? 13.57 -32.875 -10.328 1 65.69 121 GLN B C 1
ATOM 3466 O O . GLN B 1 121 ? 12.57 -33.469 -9.93 1 65.69 121 GLN B O 1
ATOM 3471 N N . VAL B 1 122 ? 13.836 -32.406 -11.43 1 60.72 122 VAL B N 1
ATOM 3472 C CA . VAL B 1 122 ? 12.781 -32.562 -12.422 1 60.72 122 VAL B CA 1
ATOM 3473 C C . VAL B 1 122 ? 12.578 -34.031 -12.727 1 60.72 122 VAL B C 1
ATOM 3475 O O . VAL B 1 122 ? 11.445 -34.5 -12.82 1 60.72 122 VAL B O 1
ATOM 3478 N N . SER B 1 123 ? 13.742 -34.625 -12.891 1 60.25 123 SER B N 1
ATOM 3479 C CA . SER B 1 123 ? 13.688 -36.062 -13.148 1 60.25 123 SER B CA 1
ATOM 3480 C C . SER B 1 123 ? 13.047 -36.812 -11.984 1 60.25 123 SER B C 1
ATOM 3482 O O . SER B 1 123 ? 12.242 -37.719 -12.195 1 60.25 123 SER B O 1
ATOM 3484 N N . GLN B 1 124 ? 13.469 -36.438 -10.812 1 61.38 124 GLN B N 1
ATOM 3485 C CA . GLN B 1 124 ? 12.883 -37.062 -9.633 1 61.38 124 GLN B CA 1
ATOM 3486 C C . GLN B 1 124 ? 11.383 -36.812 -9.57 1 61.38 124 GLN B C 1
ATOM 3488 O O . GLN B 1 124 ? 10.609 -37.719 -9.211 1 61.38 124 GLN B O 1
ATOM 3493 N N . GLU B 1 125 ? 11.109 -35.688 -9.922 1 62.12 125 GLU B N 1
ATOM 3494 C CA . GLU B 1 125 ? 9.68 -35.375 -9.953 1 62.12 125 GLU B CA 1
ATOM 3495 C C . GLU B 1 125 ? 8.945 -36.25 -10.969 1 62.12 125 GLU B C 1
ATOM 3497 O O . GLU B 1 125 ? 7.836 -36.719 -10.703 1 62.12 125 GLU B O 1
ATOM 3502 N N . HIS B 1 126 ? 9.656 -36.344 -12.008 1 57.16 126 HIS B N 1
ATOM 3503 C CA . HIS B 1 126 ? 9.07 -37.25 -13 1 57.16 126 HIS B CA 1
ATOM 3504 C C . HIS B 1 126 ? 8.953 -38.688 -12.461 1 57.16 126 HIS B C 1
ATOM 3506 O O . HIS B 1 126 ? 7.941 -39.344 -12.68 1 57.16 126 HIS B O 1
ATOM 3512 N N . GLN B 1 127 ? 10.055 -39.062 -11.867 1 58.94 127 GLN B N 1
ATOM 3513 C CA . GLN B 1 127 ? 10.023 -40.406 -11.273 1 58.94 127 GLN B CA 1
ATOM 3514 C C . GLN B 1 127 ? 8.945 -40.5 -10.195 1 58.94 127 GLN B C 1
ATOM 3516 O O . GLN B 1 127 ? 8.25 -41.5 -10.102 1 58.94 127 GLN B O 1
ATOM 3521 N N . GLN B 1 128 ? 8.875 -39.5 -9.43 1 64.19 128 GLN B N 1
ATOM 3522 C CA . GLN B 1 128 ? 7.832 -39.5 -8.406 1 64.19 128 GLN B CA 1
ATOM 3523 C C . GLN B 1 128 ? 6.441 -39.562 -9.039 1 64.19 128 GLN B C 1
ATOM 3525 O O . GLN B 1 128 ? 5.559 -40.25 -8.547 1 64.19 128 GLN B O 1
ATOM 3530 N N . THR B 1 129 ? 6.398 -38.844 -10.055 1 66 129 THR B N 1
ATOM 3531 C CA . THR B 1 129 ? 5.117 -38.875 -10.75 1 66 129 THR B CA 1
ATOM 3532 C C . THR B 1 129 ? 4.82 -40.25 -11.281 1 66 129 THR B C 1
ATOM 3534 O O . THR B 1 129 ? 3.682 -40.719 -11.219 1 66 129 THR B O 1
ATOM 3537 N N . SER B 1 130 ? 5.875 -40.844 -11.766 1 65.25 130 SER B N 1
ATOM 3538 C CA . SER B 1 130 ? 5.699 -42.188 -12.266 1 65.25 130 SER B CA 1
ATOM 3539 C C . SER B 1 130 ? 5.371 -43.156 -11.133 1 65.25 130 SER B C 1
ATOM 3541 O O . SER B 1 130 ? 4.523 -44.062 -11.289 1 65.25 130 SER B O 1
ATOM 3543 N N . SER B 1 131 ? 6.062 -43 -10.023 1 73.38 131 SER B N 1
ATOM 3544 C CA . SER B 1 131 ? 5.785 -43.844 -8.859 1 73.38 131 SER B CA 1
ATOM 3545 C C . SER B 1 131 ? 4.363 -43.625 -8.352 1 73.38 131 SER B C 1
ATOM 3547 O O . SER B 1 131 ? 3.676 -44.562 -7.992 1 73.38 131 SER B O 1
ATOM 3549 N N . ASN B 1 132 ? 3.998 -42.438 -8.383 1 75.94 132 ASN B N 1
ATOM 3550 C CA . ASN B 1 132 ? 2.633 -42.125 -7.965 1 75.94 132 ASN B CA 1
ATOM 3551 C C . ASN B 1 132 ? 1.606 -42.781 -8.891 1 75.94 132 ASN B C 1
ATOM 3553 O O . ASN B 1 132 ? 0.57 -43.25 -8.438 1 75.94 132 ASN B O 1
ATOM 3557 N N . GLN B 1 133 ? 1.991 -42.812 -10.086 1 74.38 133 GLN B N 1
ATOM 3558 C CA . GLN B 1 133 ? 1.089 -43.406 -11.055 1 74.38 133 GLN B CA 1
ATOM 3559 C C . GLN B 1 133 ? 0.984 -44.938 -10.828 1 74.38 133 GLN B C 1
ATOM 3561 O O . GLN B 1 133 ? -0.106 -45.5 -10.906 1 74.38 133 GLN B O 1
ATOM 3566 N N . ALA B 1 134 ? 2.131 -45.5 -10.555 1 76.69 134 ALA B N 1
ATOM 3567 C CA . ALA B 1 134 ? 2.131 -46.906 -10.258 1 76.69 134 ALA B CA 1
ATOM 3568 C C . ALA B 1 134 ? 1.334 -47.219 -8.992 1 76.69 134 ALA B C 1
ATOM 3570 O O . ALA B 1 134 ? 0.58 -48.188 -8.938 1 76.69 134 ALA B O 1
ATOM 3571 N N . GLU B 1 135 ? 1.508 -46.312 -8.055 1 82.12 135 GLU B N 1
ATOM 3572 C CA . GLU B 1 135 ? 0.759 -46.5 -6.812 1 82.12 135 GLU B CA 1
ATOM 3573 C C . GLU B 1 135 ? -0.739 -46.312 -7.043 1 82.12 135 GLU B C 1
ATOM 3575 O O . GLU B 1 135 ? -1.551 -47.062 -6.496 1 82.12 135 GLU B O 1
ATOM 3580 N N . LEU B 1 136 ? -1.027 -45.406 -7.82 1 81.06 136 LEU B N 1
ATOM 3581 C CA . LEU B 1 136 ? -2.43 -45.156 -8.133 1 81.06 136 LEU B CA 1
ATOM 3582 C C . LEU B 1 136 ? -3.068 -46.375 -8.805 1 81.06 136 LEU B C 1
ATOM 3584 O O . LEU B 1 136 ? -4.191 -46.75 -8.469 1 81.06 136 LEU B O 1
ATOM 3588 N N . LEU B 1 137 ? -2.32 -47 -9.664 1 78.31 137 LEU B N 1
ATOM 3589 C CA . LEU B 1 137 ? -2.824 -48.188 -10.359 1 78.31 137 LEU B CA 1
ATOM 3590 C C . LEU B 1 137 ? -3.031 -49.344 -9.391 1 78.31 137 LEU B C 1
ATOM 3592 O O . LEU B 1 137 ? -4.016 -50.062 -9.5 1 78.31 137 LEU B O 1
ATOM 3596 N N . ARG B 1 138 ? -2.146 -49.438 -8.438 1 83.75 138 ARG B N 1
ATOM 3597 C CA . ARG B 1 138 ? -2.262 -50.5 -7.422 1 83.75 138 ARG B CA 1
ATOM 3598 C C . ARG B 1 138 ? -3.479 -50.25 -6.535 1 83.75 138 ARG B C 1
ATOM 3600 O O . ARG B 1 138 ? -4.23 -51.188 -6.246 1 83.75 138 ARG B O 1
ATOM 3607 N N . LEU B 1 139 ? -3.65 -49.062 -6.199 1 84.25 139 LEU B N 1
ATOM 3608 C CA . LEU B 1 139 ? -4.742 -48.688 -5.297 1 84.25 139 LEU B CA 1
ATOM 3609 C C . LEU B 1 139 ? -6.09 -48.844 -5.996 1 84.25 139 LEU B C 1
ATOM 3611 O O . LEU B 1 139 ? -7.094 -49.156 -5.355 1 84.25 139 LEU B O 1
ATOM 3615 N N . GLN B 1 140 ? -6.047 -48.688 -7.254 1 82.12 140 GLN B N 1
ATOM 3616 C CA . GLN B 1 140 ? -7.27 -48.75 -8.047 1 82.12 140 GLN B CA 1
ATOM 3617 C C . GLN B 1 140 ? -7.734 -50.219 -8.219 1 82.12 140 GLN B C 1
ATOM 3619 O O . GLN B 1 140 ? -8.867 -50.469 -8.641 1 82.12 140 GLN B O 1
ATOM 3624 N N . GLN B 1 141 ? -6.945 -51.125 -7.812 1 82.81 141 GLN B N 1
ATOM 3625 C CA . GLN B 1 141 ? -7.344 -52.5 -7.871 1 82.81 141 GLN B CA 1
ATOM 3626 C C . GLN B 1 141 ? -8.43 -52.812 -6.836 1 82.81 141 GLN B C 1
ATOM 3628 O O . GLN B 1 141 ? -9.227 -53.75 -7.023 1 82.81 141 GLN B O 1
ATOM 3633 N N . ASP B 1 142 ? -8.461 -52.062 -5.68 1 86.88 142 ASP B N 1
ATOM 3634 C CA . ASP B 1 142 ? -9.5 -52.156 -4.66 1 86.88 142 ASP B CA 1
ATOM 3635 C C . ASP B 1 142 ? -10.008 -50.75 -4.293 1 86.88 142 ASP B C 1
ATOM 3637 O O . ASP B 1 142 ? -9.797 -50.281 -3.172 1 86.88 142 ASP B O 1
ATOM 3641 N N . PRO B 1 143 ? -10.781 -50.219 -5.211 1 80.06 143 PRO B N 1
ATOM 3642 C CA . PRO B 1 143 ? -11.148 -48.812 -5.055 1 80.06 143 PRO B CA 1
ATOM 3643 C C . PRO B 1 143 ? -12.188 -48.594 -3.959 1 80.06 143 PRO B C 1
ATOM 3645 O O . PRO B 1 143 ? -12.312 -47.469 -3.443 1 80.06 143 PRO B O 1
ATOM 3648 N N . ASP B 1 144 ? -12.844 -49.656 -3.523 1 86.31 144 ASP B N 1
ATOM 3649 C CA . ASP B 1 144 ? -13.906 -49.5 -2.537 1 86.31 144 ASP B CA 1
ATOM 3650 C C . ASP B 1 144 ? -13.352 -49.531 -1.116 1 86.31 144 ASP B C 1
ATOM 3652 O O . ASP B 1 144 ? -14.078 -49.281 -0.154 1 86.31 144 ASP B O 1
ATOM 3656 N N . ASN B 1 145 ? -12.047 -49.844 -0.965 1 89.12 145 ASN B N 1
ATOM 3657 C CA . ASN B 1 145 ? -11.352 -49.75 0.314 1 89.12 145 ASN B CA 1
ATOM 3658 C C . ASN B 1 145 ? -11.172 -48.312 0.749 1 89.12 145 ASN B C 1
ATOM 3660 O O . ASN B 1 145 ? -10.602 -47.5 0.012 1 89.12 145 ASN B O 1
ATOM 3664 N N . PRO B 1 146 ? -11.742 -47.906 1.968 1 88.94 146 PRO B N 1
ATOM 3665 C CA . PRO B 1 146 ? -11.672 -46.5 2.424 1 88.94 146 PRO B CA 1
ATOM 3666 C C . PRO B 1 146 ? -10.242 -46 2.516 1 88.94 146 PRO B C 1
ATOM 3668 O O . PRO B 1 146 ? -9.977 -44.812 2.189 1 88.94 146 PRO B O 1
ATOM 3671 N N . ALA B 1 147 ? -9.422 -46.781 2.955 1 89.5 147 ALA B N 1
ATOM 3672 C CA . ALA B 1 147 ? -8.023 -46.375 3.041 1 89.5 147 ALA B CA 1
ATOM 3673 C C . ALA B 1 147 ? -7.438 -46.125 1.655 1 89.5 147 ALA B C 1
ATOM 3675 O O . ALA B 1 147 ? -6.648 -45.188 1.474 1 89.5 147 ALA B O 1
ATOM 3676 N N . ASN B 1 148 ? -7.801 -47 0.657 1 87.81 148 ASN B N 1
ATOM 3677 C CA . ASN B 1 148 ? -7.363 -46.781 -0.718 1 87.81 148 ASN B CA 1
ATOM 3678 C C . ASN B 1 148 ? -7.93 -45.5 -1.298 1 87.81 148 ASN B C 1
ATOM 3680 O O . ASN B 1 148 ? -7.223 -44.75 -1.98 1 87.81 148 ASN B O 1
ATOM 3684 N N . GLN B 1 149 ? -9.133 -45.125 -0.987 1 87.88 149 GLN B N 1
ATOM 3685 C CA . GLN B 1 149 ? -9.773 -43.906 -1.479 1 87.88 149 GLN B CA 1
ATOM 3686 C C . GLN B 1 149 ? -9.062 -42.656 -0.957 1 87.88 149 GLN B C 1
ATOM 3688 O O . GLN B 1 149 ? -8.797 -41.719 -1.717 1 87.88 149 GLN B O 1
ATOM 3693 N N . GLU B 1 150 ? -8.844 -42.75 0.331 1 88.94 150 GLU B N 1
ATOM 3694 C CA . GLU B 1 150 ? -8.156 -41.625 0.94 1 88.94 150 GLU B CA 1
ATOM 3695 C C . GLU B 1 150 ? -6.785 -41.406 0.299 1 88.94 150 GLU B C 1
ATOM 3697 O O . GLU B 1 150 ? -6.406 -40.25 0.018 1 88.94 150 GLU B O 1
ATOM 3702 N N . ARG B 1 151 ? -6.117 -42.469 0.105 1 88.56 151 ARG B N 1
ATOM 3703 C CA . ARG B 1 151 ? -4.785 -42.406 -0.485 1 88.56 151 ARG B CA 1
ATOM 3704 C C . ARG B 1 151 ? -4.859 -41.938 -1.938 1 88.56 151 ARG B C 1
ATOM 3706 O O . ARG B 1 151 ? -4.008 -41.188 -2.4 1 88.56 151 ARG B O 1
ATOM 3713 N N . ILE B 1 152 ? -5.758 -42.375 -2.695 1 87.12 152 ILE B N 1
ATOM 3714 C CA . ILE B 1 152 ? -5.961 -41.969 -4.078 1 87.12 152 ILE B CA 1
ATOM 3715 C C . ILE B 1 152 ? -6.219 -40.469 -4.129 1 87.12 152 ILE B C 1
ATOM 3717 O O . ILE B 1 152 ? -5.621 -39.75 -4.941 1 87.12 152 ILE B O 1
ATOM 3721 N N . LEU B 1 153 ? -7.051 -40 -3.184 1 86.12 153 LEU B N 1
ATOM 3722 C CA . LEU B 1 153 ? -7.359 -38.562 -3.131 1 86.12 153 LEU B CA 1
ATOM 3723 C C . LEU B 1 153 ? -6.109 -37.75 -2.816 1 86.12 153 LEU B C 1
ATOM 3725 O O . LEU B 1 153 ? -5.914 -36.656 -3.375 1 86.12 153 LEU B O 1
ATOM 3729 N N . GLU B 1 154 ? -5.387 -38.25 -1.992 1 86.75 154 GLU B N 1
ATOM 3730 C CA . GLU B 1 154 ? -4.137 -37.594 -1.644 1 86.75 154 GLU B CA 1
ATOM 3731 C C . GLU B 1 154 ? -3.207 -37.5 -2.848 1 86.75 154 GLU B C 1
ATOM 3733 O O . GLU B 1 154 ? -2.568 -36.469 -3.068 1 86.75 154 GLU B O 1
ATOM 3738 N N . LEU B 1 155 ? -3.115 -38.562 -3.568 1 85.69 155 LEU B N 1
ATOM 3739 C CA . LEU B 1 155 ? -2.254 -38.562 -4.742 1 85.69 155 LEU B CA 1
ATOM 3740 C C . LEU B 1 155 ? -2.768 -37.625 -5.816 1 85.69 155 LEU B C 1
ATOM 3742 O O . LEU B 1 155 ? -1.979 -36.938 -6.473 1 85.69 155 LEU B O 1
ATOM 3746 N N . ILE B 1 156 ? -4.004 -37.562 -5.965 1 86.75 156 ILE B N 1
ATOM 3747 C CA . ILE B 1 156 ? -4.609 -36.656 -6.926 1 86.75 156 ILE B CA 1
ATOM 3748 C C . ILE B 1 156 ? -4.309 -35.188 -6.527 1 86.75 156 ILE B C 1
ATOM 3750 O O . ILE B 1 156 ? -3.963 -34.375 -7.375 1 86.75 156 ILE B O 1
ATOM 3754 N N . ARG B 1 157 ? -4.473 -34.969 -5.289 1 87.38 157 ARG B N 1
ATOM 3755 C CA . ARG B 1 157 ? -4.191 -33.625 -4.773 1 87.38 157 ARG B CA 1
ATOM 3756 C C . ARG B 1 157 ? -2.736 -33.25 -5.02 1 87.38 157 ARG B C 1
ATOM 3758 O O . ARG B 1 157 ? -2.447 -32.125 -5.441 1 87.38 157 ARG B O 1
ATOM 3765 N N . GLN B 1 158 ? -1.913 -34.125 -4.781 1 86.25 158 GLN B N 1
ATOM 3766 C CA . GLN B 1 158 ? -0.489 -33.875 -4.977 1 86.25 158 GLN B CA 1
ATOM 3767 C C . GLN B 1 158 ? -0.178 -33.594 -6.441 1 86.25 158 GLN B C 1
ATOM 3769 O O . GLN B 1 158 ? 0.611 -32.688 -6.738 1 86.25 158 GLN B O 1
ATOM 3774 N N . GLU B 1 159 ? -0.756 -34.312 -7.238 1 82.31 159 GLU B N 1
ATOM 3775 C CA . GLU B 1 159 ? -0.554 -34.094 -8.664 1 82.31 159 GLU B CA 1
ATOM 3776 C C . GLU B 1 159 ? -1.083 -32.719 -9.086 1 82.31 159 GLU B C 1
ATOM 3778 O O . GLU B 1 159 ? -0.46 -32.031 -9.891 1 82.31 159 GLU B O 1
ATOM 3783 N N . ALA B 1 160 ? -2.197 -32.406 -8.57 1 87.69 160 ALA B N 1
ATOM 3784 C CA . ALA B 1 160 ? -2.785 -31.094 -8.883 1 87.69 160 ALA B CA 1
ATOM 3785 C C . ALA B 1 160 ? -1.88 -29.953 -8.422 1 87.69 160 ALA B C 1
ATOM 3787 O O . ALA B 1 160 ? -1.709 -28.969 -9.133 1 87.69 160 ALA B O 1
ATOM 3788 N N . ILE B 1 161 ? -1.326 -30.062 -7.285 1 89.25 161 ILE B N 1
ATOM 3789 C CA . ILE B 1 161 ? -0.436 -29.062 -6.715 1 89.25 161 ILE B CA 1
ATOM 3790 C C . ILE B 1 161 ? 0.819 -28.938 -7.574 1 89.25 161 ILE B C 1
ATOM 3792 O O . ILE B 1 161 ? 1.253 -27.828 -7.895 1 89.25 161 ILE B O 1
ATOM 3796 N N . GLU B 1 162 ? 1.342 -30.062 -7.961 1 81.44 162 GLU B N 1
ATOM 3797 C CA . GLU B 1 162 ? 2.537 -30.062 -8.805 1 81.44 162 GLU B CA 1
ATOM 3798 C C . GLU B 1 162 ? 2.264 -29.406 -10.148 1 81.44 162 GLU B C 1
ATOM 3800 O O . GLU B 1 162 ? 3.08 -28.609 -10.633 1 81.44 162 GLU B O 1
ATOM 3805 N N . GLU B 1 163 ? 1.186 -29.719 -10.672 1 80.69 163 GLU B N 1
ATOM 3806 C CA . GLU B 1 163 ? 0.799 -29.109 -11.938 1 80.69 163 GLU B CA 1
ATOM 3807 C C . GLU B 1 163 ? 0.618 -27.609 -11.789 1 80.69 163 GLU B C 1
ATOM 3809 O O . GLU B 1 163 ? 0.996 -26.844 -12.68 1 80.69 163 GLU B O 1
ATOM 3814 N N . ASN B 1 164 ? 0.049 -27.266 -10.727 1 87.25 164 ASN B N 1
ATOM 3815 C CA . ASN B 1 164 ? -0.155 -25.859 -10.453 1 87.25 164 ASN B CA 1
ATOM 3816 C C . ASN B 1 164 ? 1.171 -25.109 -10.312 1 87.25 164 ASN B C 1
ATOM 3818 O O . ASN B 1 164 ? 1.323 -24 -10.82 1 87.25 164 ASN B O 1
ATOM 3822 N N . MET B 1 165 ? 2.006 -25.688 -9.594 1 79.44 165 MET B N 1
ATOM 3823 C CA . MET B 1 165 ? 3.33 -25.094 -9.422 1 79.44 165 MET B CA 1
ATOM 3824 C C . MET B 1 165 ? 4.043 -24.953 -10.766 1 79.44 165 MET B C 1
ATOM 3826 O O . MET B 1 165 ? 4.633 -23.906 -11.047 1 79.44 165 MET B O 1
ATOM 3830 N N . LYS B 1 166 ? 3.996 -26 -11.547 1 72.81 166 LYS B N 1
ATOM 3831 C CA . LYS B 1 166 ? 4.605 -25.969 -12.867 1 72.81 166 LYS B CA 1
ATOM 3832 C C . LYS B 1 166 ? 4.012 -24.859 -13.727 1 72.81 166 LYS B C 1
ATOM 3834 O O . LYS B 1 166 ? 4.738 -24.156 -14.422 1 72.81 166 LYS B O 1
ATOM 3839 N N . LEU B 1 167 ? 2.752 -24.812 -13.648 1 71.88 167 LEU B N 1
ATOM 3840 C CA . LEU B 1 167 ? 2.07 -23.75 -14.375 1 71.88 167 LEU B CA 1
ATOM 3841 C C . LEU B 1 167 ? 2.59 -22.375 -13.945 1 71.88 167 LEU B C 1
ATOM 3843 O O . LEU B 1 167 ? 2.881 -21.531 -14.797 1 71.88 167 LEU B O 1
ATOM 3847 N N . ALA B 1 168 ? 2.67 -22.125 -12.68 1 79.12 168 ALA B N 1
ATOM 3848 C CA . ALA B 1 168 ? 3.162 -20.859 -12.141 1 79.12 168 ALA B CA 1
ATOM 3849 C C . ALA B 1 168 ? 4.586 -20.578 -12.617 1 79.12 168 ALA B C 1
ATOM 3851 O O . ALA B 1 168 ? 4.918 -19.453 -12.961 1 79.12 168 ALA B O 1
ATOM 3852 N N . TRP B 1 169 ? 5.344 -21.578 -12.602 1 67.81 169 TRP B N 1
ATOM 3853 C CA . TRP B 1 169 ? 6.727 -21.453 -13.047 1 67.81 169 TRP B CA 1
ATOM 3854 C C . TRP B 1 169 ? 6.789 -21.047 -14.516 1 67.81 169 TRP B C 1
ATOM 3856 O O . TRP B 1 169 ? 7.66 -20.266 -14.914 1 67.81 169 TRP B O 1
ATOM 3866 N N . ASP B 1 170 ? 5.895 -21.578 -15.227 1 66.56 170 ASP B N 1
ATOM 3867 C CA . ASP B 1 170 ? 5.891 -21.344 -16.672 1 66.56 170 ASP B CA 1
ATOM 3868 C C . ASP B 1 170 ? 5.402 -19.922 -16.984 1 66.56 170 ASP B C 1
ATOM 3870 O O . ASP B 1 170 ? 5.988 -19.234 -17.812 1 66.56 170 ASP B O 1
ATOM 3874 N N . ILE B 1 171 ? 4.449 -19.484 -16.297 1 67.25 171 ILE B N 1
ATOM 3875 C CA . ILE B 1 171 ? 3.77 -18.266 -16.719 1 67.25 171 ILE B CA 1
ATOM 3876 C C . ILE B 1 171 ? 4.281 -17.078 -15.922 1 67.25 171 ILE B C 1
ATOM 3878 O O . ILE B 1 171 ? 4.262 -15.938 -16.406 1 67.25 171 ILE B O 1
ATOM 3882 N N . SER B 1 172 ? 4.656 -17.312 -14.633 1 71.5 172 SER B N 1
ATOM 3883 C CA . SER B 1 172 ? 5.016 -16.203 -13.758 1 71.5 172 SER B CA 1
ATOM 3884 C C . SER B 1 172 ? 6.168 -16.578 -12.828 1 71.5 172 SER B C 1
ATOM 3886 O O . SER B 1 172 ? 6.012 -16.594 -11.609 1 71.5 172 SER B O 1
ATOM 3888 N N . PRO B 1 173 ? 7.266 -16.828 -13.43 1 64.12 173 PRO B N 1
ATOM 3889 C CA . PRO B 1 173 ? 8.391 -17.266 -12.586 1 64.12 173 PRO B CA 1
ATOM 3890 C C . PRO B 1 173 ? 8.758 -16.219 -11.531 1 64.12 173 PRO B C 1
ATOM 3892 O O . PRO B 1 173 ? 9.266 -16.578 -10.461 1 64.12 173 PRO B O 1
ATOM 3895 N N . GLU B 1 174 ? 8.398 -14.938 -11.758 1 66.81 174 GLU B N 1
ATOM 3896 C CA . GLU B 1 174 ? 8.734 -13.867 -10.82 1 66.81 174 GLU B CA 1
ATOM 3897 C C . GLU B 1 174 ? 7.961 -14.016 -9.516 1 66.81 174 GLU B C 1
ATOM 3899 O O . GLU B 1 174 ? 8.328 -13.422 -8.5 1 66.81 174 GLU B O 1
ATOM 3904 N N . SER B 1 175 ? 6.859 -14.789 -9.578 1 71.25 175 SER B N 1
ATOM 3905 C CA . SER B 1 175 ? 6.035 -14.977 -8.391 1 71.25 175 SER B CA 1
ATOM 3906 C C . SER B 1 175 ? 6.793 -15.742 -7.309 1 71.25 175 SER B C 1
ATOM 3908 O O . SER B 1 175 ? 6.371 -15.773 -6.152 1 71.25 175 SER B O 1
ATOM 3910 N N . PHE B 1 176 ? 7.898 -16.281 -7.699 1 62.44 176 PHE B N 1
ATOM 3911 C CA . PHE B 1 176 ? 8.664 -17.078 -6.75 1 62.44 176 PHE B CA 1
ATOM 3912 C C . PHE B 1 176 ? 9.789 -16.25 -6.133 1 62.44 176 PHE B C 1
ATOM 3914 O O . PHE B 1 176 ? 10.578 -16.781 -5.344 1 62.44 176 PHE B O 1
ATOM 3921 N N . THR B 1 177 ? 9.82 -14.984 -6.48 1 63.56 177 THR B N 1
ATOM 3922 C CA . THR B 1 177 ? 10.883 -14.117 -5.977 1 63.56 177 THR B CA 1
ATOM 3923 C C . THR B 1 177 ? 10.336 -13.117 -4.965 1 63.56 177 THR B C 1
ATOM 3925 O O . THR B 1 177 ? 9.125 -12.953 -4.84 1 63.56 177 THR B O 1
ATOM 3928 N N . THR B 1 178 ? 11.258 -12.555 -4.207 1 67.81 178 THR B N 1
ATOM 3929 C CA . THR B 1 178 ? 10.898 -11.5 -3.262 1 67.81 178 THR B CA 1
ATOM 3930 C C . THR B 1 178 ? 10.789 -10.156 -3.969 1 67.81 178 THR B C 1
ATOM 3932 O O . THR B 1 178 ? 11.383 -9.953 -5.027 1 67.81 178 THR B O 1
ATOM 3935 N N . VAL B 1 179 ? 9.906 -9.398 -3.461 1 79.38 179 VAL B N 1
ATOM 3936 C CA . VAL B 1 179 ? 9.734 -8.086 -4.066 1 79.38 179 VAL B CA 1
ATOM 3937 C C . VAL B 1 179 ? 10.406 -7.023 -3.199 1 79.38 179 VAL B C 1
ATOM 3939 O O . VAL B 1 179 ? 10.438 -7.148 -1.974 1 79.38 179 VAL B O 1
ATOM 3942 N N . ASN B 1 180 ? 11.016 -6.035 -3.9 1 80.12 180 ASN B N 1
ATOM 3943 C CA . ASN B 1 180 ? 11.523 -4.855 -3.207 1 80.12 180 ASN B CA 1
ATOM 3944 C C . ASN B 1 180 ? 10.391 -3.902 -2.828 1 80.12 180 ASN B C 1
ATOM 3946 O O . ASN B 1 180 ? 9.586 -3.518 -3.68 1 80.12 180 ASN B O 1
ATOM 3950 N N . MET B 1 181 ? 10.414 -3.633 -1.566 1 89.88 181 MET B N 1
ATOM 3951 C CA . MET B 1 181 ? 9.391 -2.697 -1.104 1 89.88 181 MET B CA 1
ATOM 3952 C C . MET B 1 181 ? 9.602 -1.318 -1.723 1 89.88 181 MET B C 1
ATOM 3954 O O . MET B 1 181 ? 10.664 -1.033 -2.273 1 89.88 181 MET B O 1
ATOM 3958 N N . LEU B 1 182 ? 8.508 -0.524 -1.638 1 95.31 182 LEU B N 1
ATOM 3959 C CA . LEU B 1 182 ? 8.562 0.783 -2.283 1 95.31 182 LEU B CA 1
ATOM 3960 C C . LEU B 1 182 ? 9.062 1.85 -1.315 1 95.31 182 LEU B C 1
ATOM 3962 O O . LEU B 1 182 ? 8.367 2.195 -0.355 1 95.31 182 LEU B O 1
ATOM 3966 N N . TYR B 1 183 ? 10.242 2.336 -1.61 1 94.56 183 TYR B N 1
ATOM 3967 C CA . TYR B 1 183 ? 10.82 3.41 -0.814 1 94.56 183 TYR B CA 1
ATOM 3968 C C . TYR B 1 183 ? 11.109 4.637 -1.675 1 94.56 183 TYR B C 1
ATOM 3970 O O . TYR B 1 183 ? 11.477 4.508 -2.844 1 94.56 183 TYR B O 1
ATOM 3978 N N . ILE B 1 184 ? 10.961 5.777 -1.102 1 95.31 184 ILE B N 1
ATOM 3979 C CA . ILE B 1 184 ? 11.32 7.02 -1.775 1 95.31 184 ILE B CA 1
ATOM 3980 C C . ILE B 1 184 ? 12.227 7.852 -0.872 1 95.31 184 ILE B C 1
ATOM 3982 O O . ILE B 1 184 ? 12.172 7.73 0.354 1 95.31 184 ILE B O 1
ATOM 3986 N N . LYS B 1 185 ? 12.953 8.695 -1.543 1 93.81 185 LYS B N 1
ATOM 3987 C CA . LYS B 1 185 ? 13.742 9.695 -0.821 1 93.81 185 LYS B CA 1
ATOM 3988 C C . LYS B 1 185 ? 12.922 10.953 -0.547 1 93.81 185 LYS B C 1
ATOM 3990 O O . LYS B 1 185 ? 12.141 11.383 -1.394 1 93.81 185 LYS B O 1
ATOM 3995 N N . LEU B 1 186 ? 13.156 11.445 0.697 1 93.88 186 LEU B N 1
ATOM 3996 C CA . LEU B 1 186 ? 12.547 12.727 1.025 1 93.88 186 LEU B CA 1
ATOM 3997 C C . LEU B 1 186 ? 13.414 13.5 2.012 1 93.88 186 LEU B C 1
ATOM 3999 O O . LEU B 1 186 ? 14.43 12.984 2.49 1 93.88 186 LEU B O 1
ATOM 4003 N N . LYS B 1 187 ? 13.07 14.789 2.158 1 94.62 187 LYS B N 1
ATOM 4004 C CA . LYS B 1 187 ? 13.742 15.656 3.123 1 94.62 187 LYS B CA 1
ATOM 4005 C C . LYS B 1 187 ? 12.75 16.266 4.098 1 94.62 187 LYS B C 1
ATOM 4007 O O . LYS B 1 187 ? 11.664 16.703 3.697 1 94.62 187 LYS B O 1
ATOM 4012 N N . ILE B 1 188 ? 13.094 16.172 5.324 1 95.88 188 ILE B N 1
ATOM 4013 C CA . ILE B 1 188 ? 12.352 16.859 6.379 1 95.88 188 ILE B CA 1
ATOM 4014 C C . ILE B 1 188 ? 13.281 17.812 7.125 1 95.88 188 ILE B C 1
ATOM 4016 O O . ILE B 1 188 ? 14.273 17.391 7.723 1 95.88 188 ILE B O 1
ATOM 4020 N N . ASN B 1 189 ? 12.945 19.062 7.07 1 92.81 189 ASN B N 1
ATOM 4021 C CA . ASN B 1 189 ? 13.797 20.094 7.656 1 92.81 189 ASN B CA 1
ATOM 4022 C C . ASN B 1 189 ? 15.234 19.984 7.145 1 92.81 189 ASN B C 1
ATOM 4024 O O . ASN B 1 189 ? 16.188 20.031 7.93 1 92.81 189 ASN B O 1
ATOM 4028 N N . GLY B 1 190 ? 15.297 19.719 5.93 1 91.25 190 GLY B N 1
ATOM 4029 C CA . GLY B 1 190 ? 16.594 19.703 5.27 1 91.25 190 GLY B CA 1
ATOM 4030 C C . GLY B 1 190 ? 17.359 18.422 5.492 1 91.25 190 GLY B C 1
ATOM 4031 O O . GLY B 1 190 ? 18.453 18.234 4.945 1 91.25 190 GLY B O 1
ATOM 4032 N N . VAL B 1 191 ? 16.859 17.5 6.23 1 95.19 191 VAL B N 1
ATOM 4033 C CA . VAL B 1 191 ? 17.547 16.25 6.527 1 95.19 191 VAL B CA 1
ATOM 4034 C C . VAL B 1 191 ? 17 15.141 5.621 1 95.19 191 VAL B C 1
ATOM 4036 O O . VAL B 1 191 ? 15.797 14.914 5.559 1 95.19 191 VAL B O 1
ATOM 4039 N N . ASP B 1 192 ? 17.953 14.422 5 1 94.31 192 ASP B N 1
ATOM 4040 C CA . ASP B 1 192 ? 17.562 13.336 4.098 1 94.31 192 ASP B CA 1
ATOM 4041 C C . ASP B 1 192 ? 16.984 12.156 4.875 1 94.31 192 ASP B C 1
ATOM 4043 O O . ASP B 1 192 ? 17.531 11.742 5.895 1 94.31 192 ASP B O 1
ATOM 4047 N N . GLN B 1 193 ? 15.875 11.719 4.375 1 94.75 193 GLN B N 1
ATOM 4048 C CA . GLN B 1 193 ? 15.203 10.547 4.938 1 94.75 193 GLN B CA 1
ATOM 4049 C C . GLN B 1 193 ? 14.672 9.641 3.834 1 94.75 193 GLN B C 1
ATOM 4051 O O . GLN B 1 193 ? 14.68 10.008 2.658 1 94.75 193 GLN B O 1
ATOM 4056 N N . VAL B 1 194 ? 14.305 8.438 4.23 1 94.5 194 VAL B N 1
ATOM 4057 C CA . VAL B 1 194 ? 13.664 7.469 3.342 1 94.5 194 VAL B CA 1
ATOM 4058 C C . VAL B 1 194 ? 12.312 7.051 3.916 1 94.5 194 VAL B C 1
ATOM 4060 O O . VAL B 1 194 ? 12.188 6.84 5.125 1 94.5 194 VAL B O 1
ATOM 4063 N N . ALA B 1 195 ? 11.336 7.027 3.059 1 95.81 195 ALA B N 1
ATOM 4064 C CA . ALA B 1 195 ? 10 6.629 3.492 1 95.81 195 ALA B CA 1
ATOM 4065 C C . ALA B 1 195 ? 9.484 5.441 2.686 1 95.81 195 ALA B C 1
ATOM 4067 O O . ALA B 1 195 ? 9.703 5.367 1.472 1 95.81 195 ALA B O 1
ATOM 4068 N N . MET B 1 196 ? 8.867 4.535 3.363 1 95.06 196 MET B N 1
ATOM 4069 C CA . MET B 1 196 ? 8.172 3.445 2.68 1 95.06 196 MET B CA 1
ATOM 4070 C C . MET B 1 196 ? 6.773 3.877 2.252 1 95.06 196 MET B C 1
ATOM 4072 O O . MET B 1 196 ? 6.039 4.488 3.031 1 9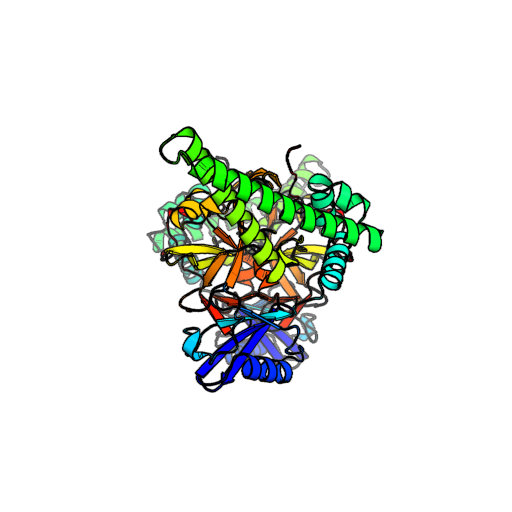5.06 196 MET B O 1
ATOM 4076 N N . VAL B 1 197 ? 6.391 3.648 1.038 1 96.75 197 VAL B N 1
ATOM 4077 C CA . VAL B 1 197 ? 5.066 3.967 0.514 1 96.75 197 VAL B CA 1
ATOM 4078 C C . VAL B 1 197 ? 4.125 2.787 0.739 1 96.75 197 VAL B C 1
ATOM 4080 O O . VAL B 1 197 ? 4.387 1.677 0.27 1 96.75 197 VAL B O 1
ATOM 4083 N N . ASP B 1 198 ? 3.055 2.982 1.504 1 95.12 198 ASP B N 1
ATOM 4084 C CA . ASP B 1 198 ? 2.184 1.904 1.961 1 95.12 198 ASP B CA 1
ATOM 4085 C C . ASP B 1 198 ? 0.713 2.285 1.808 1 95.12 198 ASP B C 1
ATOM 4087 O O . ASP B 1 198 ? 0.138 2.928 2.689 1 95.12 198 ASP B O 1
ATOM 4091 N N . SER B 1 199 ? 0.101 1.809 0.709 1 96.25 199 SER B N 1
ATOM 4092 C CA . SER B 1 199 ? -1.317 2.074 0.486 1 96.25 199 SER B CA 1
ATOM 4093 C C . SER B 1 199 ? -2.188 1.283 1.458 1 96.25 199 SER B C 1
ATOM 4095 O O . SER B 1 199 ? -3.387 1.54 1.575 1 96.25 199 SER B O 1
ATOM 4097 N N . GLY B 1 200 ? -1.591 0.34 2.178 1 92.06 200 GLY B N 1
ATOM 4098 C CA . GLY B 1 200 ? -2.334 -0.46 3.139 1 92.06 200 GLY B CA 1
ATOM 4099 C C . GLY B 1 200 ? -2.312 0.119 4.539 1 92.06 200 GLY B C 1
ATOM 4100 O O . GLY B 1 200 ? -3.025 -0.358 5.426 1 92.06 200 GLY B O 1
ATOM 4101 N N . ALA B 1 201 ? -1.558 1.095 4.715 1 90.31 201 ALA B N 1
ATOM 4102 C CA . ALA B 1 201 ? -1.516 1.799 5.992 1 90.31 201 ALA B CA 1
ATOM 4103 C C . ALA B 1 201 ? -2.422 3.025 5.973 1 90.31 201 ALA B C 1
ATOM 4105 O O . ALA B 1 201 ? -2.227 3.938 5.168 1 90.31 201 ALA B O 1
ATOM 4106 N N . ALA B 1 202 ? -3.311 3.088 6.863 1 88.44 202 ALA B N 1
ATOM 4107 C CA . ALA B 1 202 ? -4.266 4.191 6.902 1 88.44 202 ALA B CA 1
ATOM 4108 C C . ALA B 1 202 ? -3.576 5.5 7.273 1 88.44 202 ALA B C 1
ATOM 4110 O O . ALA B 1 202 ? -3.979 6.574 6.812 1 88.44 202 ALA B O 1
ATOM 4111 N N . MET B 1 203 ? -2.457 5.312 8.023 1 88.25 203 MET B N 1
ATOM 4112 C CA . MET B 1 203 ? -1.855 6.508 8.609 1 88.25 203 MET B CA 1
ATOM 4113 C C . MET B 1 203 ? -0.385 6.621 8.227 1 88.25 203 MET B C 1
ATOM 4115 O O . MET B 1 203 ? 0.325 5.617 8.164 1 88.25 203 MET B O 1
ATOM 4119 N N . THR B 1 204 ? -0.008 7.852 8.016 1 93.69 204 THR B N 1
ATOM 4120 C CA . THR B 1 204 ? 1.407 8.156 7.844 1 93.69 204 THR B CA 1
ATOM 4121 C C . THR B 1 204 ? 2.102 8.281 9.195 1 93.69 204 THR B C 1
ATOM 4123 O O . THR B 1 204 ? 1.586 8.93 10.109 1 93.69 204 THR B O 1
ATOM 4126 N N . THR B 1 205 ? 3.268 7.617 9.305 1 95.25 205 THR B N 1
ATOM 4127 C CA . THR B 1 205 ? 3.904 7.555 10.617 1 95.25 205 THR B CA 1
ATOM 4128 C C . THR B 1 205 ? 5.375 7.941 10.516 1 95.25 205 THR B C 1
ATOM 4130 O O . THR B 1 205 ? 5.977 7.867 9.445 1 95.25 205 THR B O 1
ATOM 4133 N N . ILE B 1 206 ? 5.883 8.383 11.641 1 96.81 206 ILE B N 1
ATOM 4134 C CA . ILE B 1 206 ? 7.293 8.695 11.812 1 96.81 206 ILE B CA 1
ATOM 4135 C C . ILE B 1 206 ? 7.781 8.141 13.156 1 96.81 206 ILE B C 1
ATOM 4137 O O . ILE B 1 206 ? 7.062 8.203 14.156 1 96.81 206 ILE B O 1
ATOM 4141 N N . SER B 1 207 ? 8.961 7.562 13.141 1 95.75 207 SER B N 1
ATOM 4142 C CA . SER B 1 207 ? 9.508 7.055 14.391 1 95.75 207 SER B CA 1
ATOM 4143 C C . SER B 1 207 ? 9.938 8.195 15.312 1 95.75 207 SER B C 1
ATOM 4145 O O . SER B 1 207 ? 10.289 9.273 14.836 1 95.75 207 SER B O 1
ATOM 4147 N N . PRO B 1 208 ? 9.945 7.91 16.656 1 95.88 208 PRO B N 1
ATOM 4148 C CA . PRO B 1 208 ? 10.43 8.938 17.578 1 95.88 208 PRO B CA 1
ATOM 4149 C C . PRO B 1 208 ? 11.859 9.367 17.281 1 95.88 208 PRO B C 1
ATOM 4151 O O . PRO B 1 208 ? 12.18 10.555 17.375 1 95.88 208 PRO B O 1
ATOM 4154 N N . SER B 1 209 ? 12.68 8.422 16.969 1 95.88 209 SER B N 1
ATOM 4155 C CA . SER B 1 209 ? 14.078 8.719 16.703 1 95.88 209 SER B CA 1
ATOM 4156 C C . SER B 1 209 ? 14.227 9.648 15.5 1 95.88 209 SER B C 1
ATOM 4158 O O . SER B 1 209 ? 15.008 10.602 15.539 1 95.88 209 SER B O 1
ATOM 4160 N N . ILE B 1 210 ? 13.508 9.43 14.469 1 96.94 210 ILE B N 1
ATOM 4161 C CA . ILE B 1 210 ? 13.586 10.281 13.289 1 96.94 210 ILE B CA 1
ATOM 4162 C C . ILE B 1 210 ? 12.969 11.641 13.586 1 96.94 210 ILE B C 1
ATOM 4164 O O . ILE B 1 210 ? 13.492 12.68 13.156 1 96.94 210 ILE B O 1
ATOM 4168 N N . ALA B 1 211 ? 11.836 11.656 14.281 1 97.56 211 ALA B N 1
ATOM 4169 C CA . ALA B 1 211 ? 11.234 12.93 14.664 1 97.56 211 ALA B CA 1
ATOM 4170 C C . ALA B 1 211 ? 12.242 13.82 15.391 1 97.56 211 ALA B C 1
ATOM 4172 O O . ALA B 1 211 ? 12.281 15.031 15.172 1 97.56 211 ALA B O 1
ATOM 4173 N N . GLU B 1 212 ? 12.992 13.227 16.25 1 96.56 212 GLU B N 1
ATOM 4174 C CA . GLU B 1 212 ? 14.039 13.953 16.953 1 96.56 212 GLU B CA 1
ATOM 4175 C C . GLU B 1 212 ? 15.141 14.406 16 1 96.56 212 GLU B C 1
ATOM 4177 O O . GLU B 1 212 ? 15.586 15.562 16.062 1 96.56 212 GLU B O 1
ATOM 4182 N N . GLU B 1 213 ? 15.578 13.508 15.172 1 96.31 213 GLU B N 1
ATOM 4183 C CA . GLU B 1 213 ? 16.656 13.781 14.227 1 96.31 213 GLU B CA 1
ATOM 4184 C C . GLU B 1 213 ? 16.312 14.961 13.32 1 96.31 213 GLU B C 1
ATOM 4186 O O . GLU B 1 213 ? 17.188 15.773 13 1 96.31 213 GLU B O 1
ATOM 4191 N N . VAL B 1 214 ? 15.047 15.086 12.984 1 97 214 VAL B N 1
ATOM 4192 C CA . VAL B 1 214 ? 14.656 16.109 12.008 1 97 214 VAL B CA 1
ATOM 4193 C C . VAL B 1 214 ? 14.109 17.328 12.734 1 97 214 VAL B C 1
ATOM 4195 O O . VAL B 1 214 ? 13.609 18.266 12.094 1 97 214 VAL B O 1
ATOM 4198 N N . GLY B 1 215 ? 14.047 17.312 14.055 1 95.56 215 GLY B N 1
ATOM 4199 C CA . GLY B 1 215 ? 13.672 18.484 14.828 1 95.56 215 GLY B CA 1
ATOM 4200 C C . GLY B 1 215 ? 12.172 18.672 14.953 1 95.56 215 GLY B C 1
ATOM 4201 O O . GLY B 1 215 ? 11.68 19.797 15.047 1 95.56 215 GLY B O 1
ATOM 4202 N N . LEU B 1 216 ? 11.453 17.578 14.914 1 96.56 216 LEU B N 1
ATOM 4203 C CA . LEU B 1 216 ? 10 17.688 14.977 1 96.56 216 LEU B CA 1
ATOM 4204 C C . LEU B 1 216 ? 9.469 17.203 16.312 1 96.56 216 LEU B C 1
ATOM 4206 O O . LEU B 1 216 ? 8.273 17.312 16.594 1 96.56 216 LEU B O 1
ATOM 4210 N N . ALA B 1 217 ? 10.336 16.75 17.188 1 95.44 217 ALA B N 1
ATOM 4211 C CA . ALA B 1 217 ? 9.898 16.156 18.453 1 95.44 217 ALA B CA 1
ATOM 4212 C C . ALA B 1 217 ? 9.125 17.172 19.297 1 95.44 217 ALA B C 1
ATOM 4214 O O . ALA B 1 217 ? 8.195 16.797 20.016 1 95.44 217 ALA B O 1
ATOM 4215 N N . ARG B 1 218 ? 9.461 18.422 19.234 1 92.5 218 ARG B N 1
ATOM 4216 C CA . ARG B 1 218 ? 8.836 19.469 20.047 1 92.5 218 ARG B CA 1
ATOM 4217 C C . ARG B 1 218 ? 7.391 19.703 19.609 1 92.5 218 ARG B C 1
ATOM 4219 O O . ARG B 1 218 ? 6.617 20.344 20.312 1 92.5 218 ARG B O 1
ATOM 4226 N N . LEU B 1 219 ? 7.047 19.203 18.469 1 93.5 219 LEU B N 1
ATOM 4227 C CA . LEU B 1 219 ? 5.711 19.422 17.922 1 93.5 219 LEU B CA 1
ATOM 4228 C C . LEU B 1 219 ? 4.801 18.234 18.188 1 93.5 219 LEU B C 1
ATOM 4230 O O . LEU B 1 219 ? 3.645 18.219 17.766 1 93.5 219 LEU B O 1
ATOM 4234 N N . ILE B 1 220 ? 5.293 17.219 18.875 1 94.75 220 ILE B N 1
ATOM 4235 C CA . ILE B 1 220 ? 4.5 16.031 19.141 1 94.75 220 ILE B CA 1
ATOM 4236 C C . ILE B 1 220 ? 3.369 16.359 20.109 1 94.75 220 ILE B C 1
ATOM 4238 O O . ILE B 1 220 ? 3.619 16.734 21.266 1 94.75 220 ILE B O 1
ATOM 4242 N N . ASP B 1 221 ? 2.201 16.25 19.656 1 90 221 ASP B N 1
ATOM 4243 C CA . ASP B 1 221 ? 1.003 16.422 20.469 1 90 221 ASP B CA 1
ATOM 4244 C C . ASP B 1 221 ? 0.628 15.125 21.188 1 90 221 ASP B C 1
ATOM 4246 O O . ASP B 1 221 ? -0.014 14.258 20.594 1 90 221 ASP B O 1
ATOM 4250 N N . LYS B 1 222 ? 0.869 15.078 22.406 1 87.38 222 LYS B N 1
ATOM 4251 C CA . LYS B 1 222 ? 0.703 13.859 23.203 1 87.38 222 LYS B CA 1
ATOM 4252 C C . LYS B 1 222 ? -0.771 13.594 23.484 1 87.38 222 LYS B C 1
ATOM 4254 O O . LYS B 1 222 ? -1.132 12.508 23.938 1 87.38 222 LYS B O 1
ATOM 4259 N N . ARG B 1 223 ? -1.615 14.484 23.188 1 77.06 223 ARG B N 1
ATOM 4260 C CA . ARG B 1 223 ? -3.049 14.258 23.328 1 77.06 223 ARG B CA 1
ATOM 4261 C C . ARG B 1 223 ? -3.535 13.18 22.359 1 77.06 223 ARG B C 1
ATOM 4263 O O . ARG B 1 223 ? -4.602 12.594 22.562 1 77.06 223 ARG B O 1
ATOM 4270 N N . TYR B 1 224 ? -2.775 12.93 21.422 1 81.62 224 TYR B N 1
ATOM 4271 C CA . TYR B 1 224 ? -3.152 11.953 20.406 1 81.62 224 TYR B CA 1
ATOM 4272 C C . TYR B 1 224 ? -2.477 10.609 20.656 1 81.62 224 TYR B C 1
ATOM 4274 O O . TYR B 1 224 ? -2.387 9.773 19.75 1 81.62 224 TYR B O 1
ATOM 4282 N N . LYS B 1 225 ? -2.031 10.438 21.812 1 82.81 225 LYS B N 1
ATOM 4283 C CA . LYS B 1 225 ? -1.522 9.117 22.188 1 82.81 225 LYS B CA 1
ATOM 4284 C C . LYS B 1 225 ? -2.623 8.062 22.109 1 82.81 225 LYS B C 1
ATOM 4286 O O . LYS B 1 225 ? -3.779 8.344 22.438 1 82.81 225 LYS B O 1
ATOM 4291 N N . GLY B 1 226 ? -2.189 6.895 21.625 1 78.62 226 GLY B N 1
ATOM 4292 C CA . GLY B 1 226 ? -3.137 5.797 21.5 1 78.62 226 GLY B CA 1
ATOM 4293 C C . GLY B 1 226 ? -2.51 4.527 20.953 1 78.62 226 GLY B C 1
ATOM 4294 O O . GLY B 1 226 ? -1.354 4.223 21.266 1 78.62 226 GLY B O 1
ATOM 4295 N N . GLN B 1 227 ? -3.424 3.672 20.5 1 74.31 227 GLN B N 1
ATOM 4296 C CA . GLN B 1 227 ? -2.98 2.404 19.922 1 74.31 227 GLN B CA 1
ATOM 4297 C C . GLN B 1 227 ? -3.451 2.256 18.484 1 74.31 227 GLN B C 1
ATOM 4299 O O . GLN B 1 227 ? -4.586 2.604 18.156 1 74.31 227 GLN B O 1
ATOM 4304 N N . ALA B 1 228 ? -2.512 2.031 17.703 1 69.56 228 ALA B N 1
ATOM 4305 C CA . ALA B 1 228 ? -2.828 1.671 16.312 1 69.56 228 ALA B CA 1
ATOM 4306 C C . ALA B 1 228 ? -2.98 0.16 16.172 1 69.56 228 ALA B C 1
ATOM 4308 O O . ALA B 1 228 ? -2.135 -0.606 16.641 1 69.56 228 ALA B O 1
ATOM 4309 N N . VAL B 1 229 ? -4.219 -0.259 15.695 1 63 229 VAL B N 1
ATOM 4310 C CA . VAL B 1 229 ? -4.492 -1.685 15.547 1 63 229 VAL B CA 1
ATOM 4311 C C . VAL B 1 229 ? -4.461 -2.068 14.07 1 63 229 VAL B C 1
ATOM 4313 O O . VAL B 1 229 ? -5.113 -1.429 13.242 1 63 229 VAL B O 1
ATOM 4316 N N . GLY B 1 230 ? -3.611 -2.85 13.695 1 59.66 230 GLY B N 1
ATOM 4317 C CA . GLY B 1 230 ? -3.549 -3.572 12.438 1 59.66 230 GLY B CA 1
ATOM 4318 C C . GLY B 1 230 ? -3.33 -5.062 12.609 1 59.66 230 GLY B C 1
ATOM 4319 O O . GLY B 1 230 ? -4.094 -5.73 13.312 1 59.66 230 GLY B O 1
ATOM 4320 N N . ILE B 1 231 ? -2.396 -5.645 11.938 1 56.69 231 ILE B N 1
ATOM 4321 C CA . ILE B 1 231 ? -1.994 -7.023 12.195 1 56.69 231 ILE B CA 1
ATOM 4322 C C . ILE B 1 231 ? -1.394 -7.129 13.594 1 56.69 231 ILE B C 1
ATOM 4324 O O . ILE B 1 231 ? -1.571 -8.141 14.281 1 56.69 231 ILE B O 1
ATOM 4328 N N . GLY B 1 232 ? -0.816 -5.977 14.008 1 63.69 232 GLY B N 1
ATOM 4329 C CA . GLY B 1 232 ? -0.303 -5.824 15.359 1 63.69 232 GLY B CA 1
ATOM 4330 C C . GLY B 1 232 ? -0.673 -4.496 15.984 1 63.69 232 GLY B C 1
ATOM 4331 O O . GLY B 1 232 ? -1.271 -3.637 15.336 1 63.69 232 GLY B O 1
ATOM 4332 N N . THR B 1 233 ? -0.55 -4.602 17.266 1 69.81 233 THR B N 1
ATOM 4333 C CA . THR B 1 233 ? -0.851 -3.371 18 1 69.81 233 THR B CA 1
ATOM 4334 C C . THR B 1 233 ? 0.42 -2.561 18.234 1 69.81 233 THR B C 1
ATOM 4336 O O . THR B 1 233 ? 1.454 -3.115 18.609 1 69.81 233 THR B O 1
ATOM 4339 N N . GLN B 1 234 ? 0.385 -1.339 17.75 1 79.44 234 GLN B N 1
ATOM 4340 C CA . GLN B 1 234 ? 1.497 -0.426 17.984 1 79.44 234 GLN B CA 1
ATOM 4341 C C . GLN B 1 234 ? 1.052 0.776 18.812 1 79.44 234 GLN B C 1
ATOM 4343 O O . GLN B 1 234 ? -0.078 1.25 18.672 1 79.44 234 GLN B O 1
ATOM 4348 N N . GLN B 1 235 ? 1.962 1.203 19.656 1 86.94 235 GLN B N 1
ATOM 4349 C CA . GLN B 1 235 ? 1.673 2.367 20.484 1 86.94 235 GLN B CA 1
ATOM 4350 C C . GLN B 1 235 ? 1.934 3.664 19.719 1 86.94 235 GLN B C 1
ATOM 4352 O O . GLN B 1 235 ? 2.973 3.812 19.078 1 86.94 235 GLN B O 1
ATOM 4357 N N . ILE B 1 236 ? 0.952 4.52 19.797 1 90.25 236 ILE B N 1
ATOM 4358 C CA . ILE B 1 236 ? 1.08 5.848 19.219 1 90.25 236 ILE B CA 1
ATOM 4359 C C . ILE B 1 236 ? 1.546 6.84 20.281 1 90.25 236 ILE B C 1
ATOM 4361 O O . ILE B 1 236 ? 0.892 7.008 21.312 1 90.25 236 ILE B O 1
ATOM 4365 N N . GLY B 1 237 ? 2.631 7.484 20.031 1 92.75 237 GLY B N 1
ATOM 4366 C CA . GLY B 1 237 ? 3.201 8.422 20.984 1 92.75 237 GLY B CA 1
ATOM 4367 C C . GLY B 1 237 ? 2.627 9.82 20.875 1 92.75 237 GLY B C 1
ATOM 4368 O O . GLY B 1 237 ? 2.812 10.648 21.766 1 92.75 237 GLY B O 1
ATOM 4369 N N . GLY B 1 238 ? 1.98 10.094 19.828 1 93 238 GLY B N 1
ATOM 4370 C CA . GLY B 1 238 ? 1.415 11.406 19.547 1 93 238 GLY B CA 1
ATOM 4371 C C . GLY B 1 238 ? 1.298 11.695 18.062 1 93 238 GLY B C 1
ATOM 4372 O O . GLY B 1 238 ? 1.356 10.781 17.234 1 93 238 GLY B O 1
ATOM 4373 N N . ARG B 1 239 ? 1.025 12.961 17.844 1 92.12 239 ARG B N 1
ATOM 4374 C CA . ARG B 1 239 ? 0.8 13.359 16.453 1 92.12 239 ARG B CA 1
ATOM 4375 C C . ARG B 1 239 ? 1.495 14.68 16.141 1 92.12 239 ARG B C 1
ATOM 4377 O O . ARG B 1 239 ? 1.504 15.594 16.969 1 92.12 239 ARG B O 1
ATOM 4384 N N . ILE B 1 240 ? 2.225 14.695 15.07 1 95.44 240 ILE B N 1
ATOM 4385 C CA . ILE B 1 240 ? 2.682 15.93 14.453 1 95.44 240 ILE B CA 1
ATOM 4386 C C . ILE B 1 240 ? 1.685 16.375 13.391 1 95.44 240 ILE B C 1
ATOM 4388 O O . ILE B 1 240 ? 1.503 15.703 12.375 1 95.44 240 ILE B O 1
ATOM 4392 N N . HIS B 1 241 ? 1.138 17.5 13.547 1 88.25 241 HIS B N 1
ATOM 4393 C CA . HIS B 1 241 ? -0.033 17.859 12.758 1 88.25 241 HIS B CA 1
ATOM 4394 C C . HIS B 1 241 ? 0.368 18.312 11.359 1 88.25 241 HIS B C 1
ATOM 4396 O O . HIS B 1 241 ? -0.356 18.078 10.391 1 88.25 241 HIS B O 1
ATOM 4402 N N . SER B 1 242 ? 1.425 18.984 11.297 1 90.25 242 SER B N 1
ATOM 4403 C CA . SER B 1 242 ? 1.867 19.438 9.984 1 90.25 242 SER B CA 1
ATOM 4404 C C . SER B 1 242 ? 3.377 19.656 9.953 1 90.25 242 SER B C 1
ATOM 4406 O O . SER B 1 242 ? 3.943 20.25 10.875 1 90.25 242 SER B O 1
ATOM 4408 N N . ALA B 1 243 ? 3.957 19.109 8.977 1 93.12 243 ALA B N 1
ATOM 4409 C CA . ALA B 1 243 ? 5.371 19.328 8.688 1 93.12 243 ALA B CA 1
ATOM 4410 C C . ALA B 1 243 ? 5.633 19.297 7.184 1 93.12 243 ALA B C 1
ATOM 4412 O O . ALA B 1 243 ? 5.105 18.453 6.473 1 93.12 243 ALA B O 1
ATOM 4413 N N . PRO B 1 244 ? 6.348 20.312 6.773 1 89.62 244 PRO B N 1
ATOM 4414 C CA . PRO B 1 244 ? 6.703 20.297 5.352 1 89.62 244 PRO B CA 1
ATOM 4415 C C . PRO B 1 244 ? 7.711 19.203 5.008 1 89.62 244 PRO B C 1
ATOM 4417 O O . PRO B 1 244 ? 8.688 19.016 5.738 1 89.62 244 PRO B O 1
ATOM 4420 N N . ILE B 1 245 ? 7.371 18.5 3.969 1 92.62 245 ILE B N 1
ATOM 4421 C CA . ILE B 1 245 ? 8.328 17.516 3.463 1 92.62 245 ILE B CA 1
ATOM 4422 C C . ILE B 1 245 ? 8.664 17.828 2.006 1 92.62 245 ILE B C 1
ATOM 4424 O O . ILE B 1 245 ? 7.812 18.312 1.258 1 92.62 245 ILE B O 1
ATOM 4428 N N . GLU B 1 246 ? 9.906 17.562 1.676 1 89.75 246 GLU B N 1
ATOM 4429 C CA . GLU B 1 246 ? 10.352 17.656 0.288 1 89.75 246 GLU B CA 1
ATOM 4430 C C . GLU B 1 246 ? 10.539 16.281 -0.325 1 89.75 246 GLU B C 1
ATOM 4432 O O . GLU B 1 246 ? 11.195 15.414 0.268 1 89.75 246 GLU B O 1
ATOM 4437 N N . ILE B 1 247 ? 9.898 16.062 -1.41 1 87.5 247 ILE B N 1
ATOM 4438 C CA . ILE B 1 247 ? 10 14.75 -2.029 1 87.5 247 ILE B CA 1
ATOM 4439 C C . ILE B 1 247 ? 10.992 14.805 -3.191 1 87.5 247 ILE B C 1
ATOM 4441 O O . ILE B 1 247 ? 10.914 15.695 -4.039 1 87.5 247 ILE B O 1
ATOM 4445 N N . GLY B 1 248 ? 11.82 13.766 -3.209 1 76.31 248 GLY B N 1
ATOM 4446 C CA . GLY B 1 248 ? 12.828 13.688 -4.254 1 76.31 248 GLY B CA 1
ATOM 4447 C C . GLY B 1 248 ? 13.734 14.898 -4.293 1 76.31 248 GLY B C 1
ATOM 4448 O O . GLY B 1 248 ? 14.188 15.383 -3.252 1 76.31 248 GLY B O 1
ATOM 4449 N N . ASP B 1 249 ? 14.047 15.203 -5.504 1 74.06 249 ASP B N 1
ATOM 4450 C CA . ASP B 1 249 ? 14.953 16.328 -5.703 1 74.06 249 ASP B CA 1
ATOM 4451 C C . ASP B 1 249 ? 14.195 17.594 -6.098 1 74.06 249 ASP B C 1
ATOM 4453 O O . ASP B 1 249 ? 14.781 18.531 -6.629 1 74.06 249 ASP B O 1
ATOM 4457 N N . THR B 1 250 ? 12.977 17.391 -5.527 1 72.44 250 THR B N 1
ATOM 4458 C CA . THR B 1 250 ? 12.219 18.578 -5.879 1 72.44 250 THR B CA 1
ATOM 4459 C C . THR B 1 250 ? 12.281 19.609 -4.758 1 72.44 250 THR B C 1
ATOM 4461 O O . THR B 1 250 ? 12.523 19.266 -3.6 1 72.44 250 THR B O 1
ATOM 4464 N N . LYS B 1 251 ? 12.398 20.906 -4.98 1 72.19 251 LYS B N 1
ATOM 4465 C CA . LYS B 1 251 ? 12.359 21.953 -3.975 1 72.19 251 LYS B CA 1
ATOM 4466 C C . LYS B 1 251 ? 10.93 22.281 -3.559 1 72.19 251 LYS B C 1
ATOM 4468 O O . LYS B 1 251 ? 10.68 23.25 -2.854 1 72.19 251 LYS B O 1
ATOM 4473 N N . ILE B 1 252 ? 10.086 21.297 -3.879 1 75.12 252 ILE B N 1
ATOM 4474 C CA . ILE B 1 252 ? 8.688 21.531 -3.543 1 75.12 252 ILE B CA 1
ATOM 4475 C C . ILE B 1 252 ? 8.367 20.906 -2.189 1 75.12 252 ILE B C 1
ATOM 4477 O O . ILE B 1 252 ? 8.68 19.734 -1.956 1 75.12 252 ILE B O 1
ATOM 4481 N N . GLU B 1 253 ? 7.715 21.703 -1.291 1 81.62 253 GLU B N 1
ATOM 4482 C CA . GLU B 1 253 ? 7.336 21.219 0.037 1 81.62 253 GLU B CA 1
ATOM 4483 C C . GLU B 1 253 ? 5.863 20.828 0.084 1 81.62 253 GLU B C 1
ATOM 4485 O O . GLU B 1 253 ? 5.004 21.547 -0.433 1 81.62 253 GLU B O 1
ATOM 4490 N N . LEU B 1 254 ? 5.617 19.672 0.602 1 84.19 254 LEU B N 1
ATOM 4491 C CA . LEU B 1 254 ? 4.266 19.156 0.808 1 84.19 254 LEU B CA 1
ATOM 4492 C C . LEU B 1 254 ? 3.949 19.047 2.295 1 84.19 254 LEU B C 1
ATOM 4494 O O . LEU B 1 254 ? 4.75 18.516 3.064 1 84.19 254 LEU B O 1
ATOM 4498 N N . PRO B 1 255 ? 2.775 19.609 2.65 1 87.38 255 PRO B N 1
ATOM 4499 C CA . PRO B 1 255 ? 2.4 19.422 4.055 1 87.38 255 PRO B CA 1
ATOM 4500 C C . PRO B 1 255 ? 2.023 17.984 4.379 1 87.38 255 PRO B C 1
ATOM 4502 O O . PRO B 1 255 ? 1.251 17.359 3.646 1 87.38 255 PRO B O 1
ATOM 4505 N N . CYS B 1 256 ? 2.596 17.5 5.461 1 93.06 256 CYS B N 1
ATOM 4506 C CA . CYS B 1 256 ? 2.32 16.125 5.898 1 93.06 256 CYS B CA 1
ATOM 4507 C C . CYS B 1 256 ? 2.07 16.078 7.402 1 93.06 256 CYS B C 1
ATOM 4509 O O . CYS B 1 256 ? 2.654 16.859 8.156 1 93.06 256 CYS B O 1
ATOM 4511 N N . SER B 1 257 ? 1.17 15.242 7.758 1 92.31 257 SER B N 1
ATOM 4512 C CA . SER B 1 257 ? 0.954 14.914 9.164 1 92.31 257 SER B CA 1
ATOM 4513 C C . SER B 1 257 ? 1.533 13.547 9.508 1 92.31 257 SER B C 1
ATOM 4515 O O . SER B 1 257 ? 1.556 12.641 8.664 1 92.31 257 SER B O 1
ATOM 4517 N N . PHE B 1 258 ? 2.02 13.414 10.758 1 96.25 258 PHE B N 1
ATOM 4518 C CA . PHE B 1 258 ? 2.627 12.156 11.195 1 96.25 258 PHE B CA 1
ATOM 4519 C C . PHE B 1 258 ? 2.051 11.711 12.531 1 96.25 258 PHE B C 1
ATOM 4521 O O . PHE B 1 258 ? 1.934 12.508 13.461 1 96.25 258 PHE B O 1
ATOM 4528 N N . TYR B 1 259 ? 1.664 10.508 12.602 1 93.44 259 TYR B N 1
ATOM 4529 C CA . TYR B 1 259 ? 1.585 9.852 13.898 1 93.44 259 TYR B CA 1
ATOM 4530 C C . TYR B 1 259 ? 2.945 9.312 14.32 1 93.44 259 TYR B C 1
ATOM 4532 O O . TYR B 1 259 ? 3.689 8.773 13.5 1 93.44 259 TYR B O 1
ATOM 4540 N N . VAL B 1 260 ? 3.219 9.453 15.555 1 95.88 260 VAL B N 1
ATOM 4541 C CA . VAL B 1 260 ? 4.52 9.023 16.047 1 95.88 260 VAL B CA 1
ATOM 4542 C C . VAL B 1 260 ? 4.434 7.574 16.531 1 95.88 260 VAL B C 1
ATOM 4544 O O . VAL B 1 260 ? 3.848 7.301 17.578 1 95.88 260 VAL B O 1
ATOM 4547 N N . VAL B 1 261 ? 5.008 6.695 15.781 1 92.62 261 VAL B N 1
ATOM 4548 C CA . VAL B 1 261 ? 4.984 5.262 16.062 1 92.62 261 VAL B CA 1
ATOM 4549 C C . VAL B 1 261 ? 6.383 4.68 15.859 1 92.62 261 VAL B C 1
ATOM 4551 O O . VAL B 1 261 ? 7.055 4.977 14.867 1 92.62 261 VAL B O 1
ATOM 4554 N N . ASP B 1 262 ? 6.793 3.922 16.828 1 88.88 262 ASP B N 1
ATOM 4555 C CA . ASP B 1 262 ? 8.102 3.275 16.719 1 88.88 262 ASP B CA 1
ATOM 4556 C C . ASP B 1 262 ? 8.016 2.004 15.883 1 88.88 262 ASP B C 1
ATOM 4558 O O . ASP B 1 262 ? 7.66 0.938 16.391 1 88.88 262 ASP B O 1
ATOM 4562 N N . THR B 1 263 ? 8.227 2.205 14.602 1 77.56 263 THR B N 1
ATOM 4563 C CA . THR B 1 263 ? 8.203 1.064 13.695 1 77.56 263 THR B CA 1
ATOM 4564 C C . THR B 1 263 ? 9.586 0.804 13.109 1 77.56 263 THR B C 1
ATOM 4566 O O . THR B 1 263 ? 10.484 1.631 13.242 1 77.56 263 THR B O 1
ATOM 4569 N N . HIS B 1 264 ? 9.711 -0.349 12.445 1 77.62 264 HIS B N 1
ATOM 4570 C CA . HIS B 1 264 ? 10.984 -0.743 11.859 1 77.62 264 HIS B CA 1
ATOM 4571 C C . HIS B 1 264 ? 11.289 0.073 10.609 1 77.62 264 HIS B C 1
ATOM 4573 O O . HIS B 1 264 ? 12.445 0.175 10.195 1 77.62 264 HIS B O 1
ATOM 4579 N N . VAL B 1 265 ? 10.383 0.698 9.977 1 84.44 265 VAL B N 1
ATOM 4580 C CA . VAL B 1 265 ? 10.594 1.37 8.703 1 84.44 265 VAL B CA 1
ATOM 4581 C C . VAL B 1 265 ? 10.945 2.838 8.938 1 84.44 265 VAL B C 1
ATOM 4583 O O . VAL B 1 265 ? 11.43 3.521 8.039 1 84.44 265 VAL B O 1
ATOM 4586 N N . GLY B 1 266 ? 10.766 3.379 10.094 1 91.5 266 GLY B N 1
ATOM 4587 C CA . GLY B 1 266 ? 11.094 4.758 10.414 1 91.5 266 GLY B CA 1
ATOM 4588 C C . GLY B 1 266 ? 10.016 5.742 10 1 91.5 266 GLY B C 1
ATOM 4589 O O . GLY B 1 266 ? 9.406 6.402 10.844 1 91.5 266 GLY B O 1
ATOM 4590 N N . ILE B 1 267 ? 9.828 5.836 8.562 1 95.75 267 ILE B N 1
ATOM 4591 C CA . ILE B 1 267 ? 8.758 6.664 8.023 1 95.75 267 ILE B CA 1
ATOM 4592 C C . ILE B 1 267 ? 7.879 5.828 7.094 1 95.75 267 ILE B C 1
ATOM 4594 O O . ILE B 1 267 ? 8.375 5.211 6.148 1 95.75 267 ILE B O 1
ATOM 4598 N N . LEU B 1 268 ? 6.648 5.805 7.465 1 94.88 268 LEU B N 1
ATOM 4599 C CA . LEU B 1 268 ? 5.645 5.145 6.637 1 94.88 268 LEU B CA 1
ATOM 4600 C C . LEU B 1 268 ? 4.707 6.16 6 1 94.88 268 LEU B C 1
ATOM 4602 O O . LEU B 1 268 ? 4.039 6.922 6.699 1 94.88 268 LEU B O 1
ATOM 4606 N N . PHE B 1 269 ? 4.742 6.27 4.711 1 95.38 269 PHE B N 1
ATOM 4607 C CA . PHE B 1 269 ? 3.854 7.137 3.949 1 95.38 269 PHE B CA 1
ATOM 4608 C C . PHE B 1 269 ? 2.555 6.414 3.609 1 95.38 269 PHE B C 1
ATOM 4610 O O . PHE B 1 269 ? 2.506 5.629 2.662 1 95.38 269 PHE B O 1
ATOM 4617 N N . GLY B 1 270 ? 1.563 6.711 4.344 1 95.19 270 GLY B N 1
ATOM 4618 C CA . GLY B 1 270 ? 0.328 5.945 4.309 1 95.19 270 GLY B CA 1
ATOM 4619 C C . GLY B 1 270 ? -0.707 6.523 3.361 1 95.19 270 GLY B C 1
ATOM 4620 O O . GLY B 1 270 ? -0.426 7.477 2.633 1 95.19 270 GLY B O 1
ATOM 4621 N N . LEU B 1 271 ? -1.861 5.844 3.428 1 94.75 271 LEU B N 1
ATOM 4622 C CA . LEU B 1 271 ? -2.936 6.16 2.492 1 94.75 271 LEU B CA 1
ATOM 4623 C C . LEU B 1 271 ? -3.498 7.551 2.762 1 94.75 271 LEU B C 1
ATOM 4625 O O . LEU B 1 271 ? -3.932 8.242 1.835 1 94.75 271 LEU B O 1
ATOM 4629 N N . ASP B 1 272 ? -3.48 8.039 3.979 1 89.81 272 ASP B N 1
ATOM 4630 C CA . ASP B 1 272 ? -3.975 9.375 4.301 1 89.81 272 ASP B CA 1
ATOM 4631 C C . ASP B 1 272 ? -3.236 10.445 3.498 1 89.81 272 ASP B C 1
ATOM 4633 O O . ASP B 1 272 ? -3.863 11.266 2.83 1 89.81 272 ASP B O 1
ATOM 4637 N N . MET B 1 273 ? -1.953 10.344 3.471 1 92.94 273 MET B N 1
ATOM 4638 C CA . MET B 1 273 ? -1.16 11.32 2.736 1 92.94 273 MET B CA 1
ATOM 4639 C C . MET B 1 273 ? -1.223 11.055 1.235 1 92.94 273 MET B C 1
ATOM 4641 O O . MET B 1 273 ? -1.231 11.992 0.435 1 92.94 273 MET B O 1
ATOM 4645 N N . LEU B 1 274 ? -1.197 9.789 0.872 1 95.31 274 LEU B N 1
ATOM 4646 C CA . LEU B 1 274 ? -1.302 9.445 -0.542 1 95.31 274 LEU B CA 1
ATOM 4647 C C . LEU B 1 274 ? -2.572 10.031 -1.15 1 95.31 274 LEU B C 1
ATOM 4649 O O . LEU B 1 274 ? -2.537 10.609 -2.24 1 95.31 274 LEU B O 1
ATOM 4653 N N . ARG B 1 275 ? -3.682 9.875 -0.449 1 91.75 275 ARG B N 1
ATOM 4654 C CA . ARG B 1 275 ? -4.953 10.414 -0.928 1 91.75 275 ARG B CA 1
ATOM 4655 C C . ARG B 1 275 ? -4.949 11.938 -0.891 1 91.75 275 ARG B C 1
ATOM 4657 O O . ARG B 1 275 ? -5.395 12.594 -1.838 1 91.75 275 ARG B O 1
ATOM 4664 N N . ARG B 1 276 ? -4.496 12.445 0.182 1 85.69 276 ARG B N 1
ATOM 4665 C CA . ARG B 1 276 ? -4.477 13.891 0.354 1 85.69 276 ARG B CA 1
ATOM 4666 C C . ARG B 1 276 ? -3.77 14.57 -0.814 1 85.69 276 ARG B C 1
ATOM 4668 O O . ARG B 1 276 ? -4.227 15.602 -1.308 1 85.69 276 ARG B O 1
ATOM 4675 N N . HIS B 1 277 ? -2.697 14.039 -1.228 1 89.12 277 HIS B N 1
ATOM 4676 C CA . HIS B 1 277 ? -1.877 14.672 -2.256 1 89.12 277 HIS B CA 1
ATOM 4677 C C . HIS B 1 277 ? -2.145 14.055 -3.627 1 89.12 277 HIS B C 1
ATOM 4679 O O . HIS B 1 277 ? -1.363 14.25 -4.562 1 89.12 277 HIS B O 1
ATOM 4685 N N . ARG B 1 278 ? -3.152 13.266 -3.74 1 90.62 278 ARG B N 1
ATOM 4686 C CA . ARG B 1 278 ? -3.604 12.672 -4.996 1 90.62 278 ARG B CA 1
ATOM 4687 C C . ARG B 1 278 ? -2.459 11.969 -5.715 1 90.62 278 ARG B C 1
ATOM 4689 O O . ARG B 1 278 ? -2.207 12.219 -6.895 1 90.62 278 ARG B O 1
ATOM 4696 N N . CYS B 1 279 ? -1.863 11.133 -4.965 1 95.19 279 CYS B N 1
ATOM 4697 C CA . CYS B 1 279 ? -0.686 10.445 -5.484 1 95.19 279 CYS B CA 1
ATOM 4698 C C . CYS B 1 279 ? -1.084 9.312 -6.418 1 95.19 279 CYS B C 1
ATOM 4700 O O . CYS B 1 279 ? -2.193 8.781 -6.32 1 95.19 279 CYS B O 1
ATOM 4702 N N . THR B 1 280 ? -0.152 9.016 -7.312 1 96.69 280 THR B N 1
ATOM 4703 C CA . THR B 1 280 ? -0.223 7.824 -8.156 1 96.69 280 THR B CA 1
ATOM 4704 C C . THR B 1 280 ? 1.009 6.945 -7.957 1 96.69 280 THR B C 1
ATOM 4706 O O . THR B 1 280 ? 2.137 7.391 -8.18 1 96.69 280 THR B O 1
ATOM 4709 N N . ILE B 1 281 ? 0.755 5.738 -7.418 1 97.75 281 ILE B N 1
ATOM 4710 C CA . ILE B 1 281 ? 1.814 4.738 -7.395 1 97.75 281 ILE B CA 1
ATOM 4711 C C . ILE B 1 281 ? 1.889 4.035 -8.75 1 97.75 281 ILE B C 1
ATOM 4713 O O . ILE B 1 281 ? 1.031 3.209 -9.078 1 97.75 281 ILE B O 1
ATOM 4717 N N . ASP B 1 282 ? 2.865 4.383 -9.508 1 96.62 282 ASP B N 1
ATOM 4718 C CA . ASP B 1 282 ? 3.014 3.871 -10.867 1 96.62 282 ASP B CA 1
ATOM 4719 C C . ASP B 1 282 ? 4.109 2.809 -10.938 1 96.62 282 ASP B C 1
ATOM 4721 O O . ASP B 1 282 ? 5.289 3.135 -11.086 1 96.62 282 ASP B O 1
ATOM 4725 N N . LEU B 1 283 ? 3.709 1.555 -10.969 1 95.88 283 LEU B N 1
ATOM 4726 C CA . LEU B 1 283 ? 4.684 0.47 -10.898 1 95.88 283 LEU B CA 1
ATOM 4727 C C . LEU B 1 283 ? 5.184 0.103 -12.297 1 95.88 283 LEU B C 1
ATOM 4729 O O . LEU B 1 283 ? 6.168 -0.624 -12.43 1 95.88 283 LEU B O 1
ATOM 4733 N N . GLU B 1 284 ? 4.516 0.601 -13.305 1 91.62 284 GLU B N 1
ATOM 4734 C CA . GLU B 1 284 ? 5.055 0.476 -14.656 1 91.62 284 GLU B CA 1
ATOM 4735 C C . GLU B 1 284 ? 6.301 1.342 -14.836 1 91.62 284 GLU B C 1
ATOM 4737 O O . GLU B 1 284 ? 7.309 0.884 -15.367 1 91.62 284 GLU B O 1
ATOM 4742 N N . ARG B 1 285 ? 6.215 2.506 -14.367 1 94.19 285 ARG B N 1
ATOM 4743 C CA . ARG B 1 285 ? 7.316 3.455 -14.492 1 94.19 285 ARG B CA 1
ATOM 4744 C C . ARG B 1 285 ? 8.203 3.43 -13.258 1 94.19 285 ARG B C 1
ATOM 4746 O O . ARG B 1 285 ? 9.258 4.062 -13.227 1 94.19 285 ARG B O 1
ATOM 4753 N N . ASP B 1 286 ? 7.762 2.754 -12.273 1 95.25 286 ASP B N 1
ATOM 4754 C CA . ASP B 1 286 ? 8.477 2.621 -11.008 1 95.25 286 ASP B CA 1
ATOM 4755 C C . ASP B 1 286 ? 8.695 3.982 -10.352 1 95.25 286 ASP B C 1
ATOM 4757 O O . ASP B 1 286 ? 9.82 4.328 -9.984 1 95.25 286 ASP B O 1
ATOM 4761 N N . VAL B 1 287 ? 7.566 4.758 -10.258 1 96.19 287 VAL B N 1
ATOM 4762 C CA . VAL B 1 287 ? 7.637 6.094 -9.68 1 96.19 287 VAL B CA 1
ATOM 4763 C C . VAL B 1 287 ? 6.383 6.371 -8.852 1 96.19 287 VAL B C 1
ATOM 4765 O O . VAL B 1 287 ? 5.336 5.766 -9.086 1 96.19 287 VAL B O 1
ATOM 4768 N N . LEU B 1 288 ? 6.547 7.203 -7.902 1 96.44 288 LEU B N 1
ATOM 4769 C CA . LEU B 1 288 ? 5.43 7.859 -7.23 1 96.44 288 LEU B CA 1
ATOM 4770 C C . LEU B 1 288 ? 5.168 9.234 -7.828 1 96.44 288 LEU B C 1
ATOM 4772 O O . LEU B 1 288 ? 6.059 10.086 -7.852 1 96.44 288 LEU B O 1
ATOM 4776 N N . VAL B 1 289 ? 4.012 9.398 -8.32 1 94.88 289 VAL B N 1
ATOM 4777 C CA . VAL B 1 289 ? 3.621 10.703 -8.859 1 94.88 289 VAL B CA 1
ATOM 4778 C C . VAL B 1 289 ? 2.77 11.445 -7.836 1 94.88 289 VAL B C 1
ATOM 4780 O O . VAL B 1 289 ? 1.798 10.898 -7.309 1 94.88 289 VAL B O 1
ATOM 4783 N N . ILE B 1 290 ? 3.146 12.57 -7.504 1 90.88 290 ILE B N 1
ATOM 4784 C CA . ILE B 1 290 ? 2.414 13.406 -6.559 1 90.88 290 ILE B CA 1
ATOM 4785 C C . ILE B 1 290 ? 1.791 14.586 -7.297 1 90.88 290 ILE B C 1
ATOM 4787 O O . ILE B 1 290 ? 2.504 15.461 -7.805 1 90.88 290 ILE B O 1
ATOM 4791 N N . GLY B 1 291 ? 0.5 14.555 -7.258 1 78.31 291 GLY B N 1
ATOM 4792 C CA . GLY B 1 291 ? -0.168 15.555 -8.078 1 78.31 291 GLY B CA 1
ATOM 4793 C C . GLY B 1 291 ? 0.161 15.43 -9.555 1 78.31 291 GLY B C 1
ATOM 4794 O O . GLY B 1 291 ? 0.142 14.328 -10.109 1 78.31 291 GLY B O 1
ATOM 4795 N N . GLN B 1 292 ? 0.389 16.469 -10.289 1 70.38 292 GLN B N 1
ATOM 4796 C CA . GLN B 1 292 ? 0.63 16.406 -11.727 1 70.38 292 GLN B CA 1
ATOM 4797 C C . GLN B 1 292 ? 2.086 16.734 -12.055 1 70.38 292 GLN B C 1
ATOM 4799 O O . GLN B 1 292 ? 2.553 16.469 -13.164 1 70.38 292 GLN B O 1
ATOM 4804 N N . HIS B 1 293 ? 2.871 17.031 -11.008 1 73.81 293 HIS B N 1
ATOM 4805 C CA . HIS B 1 293 ? 4.125 17.656 -11.414 1 73.81 293 HIS B CA 1
ATOM 4806 C C . HIS B 1 293 ? 5.312 17.031 -10.688 1 73.81 293 HIS B C 1
ATOM 4808 O O . HIS B 1 293 ? 6.465 17.266 -11.062 1 73.81 293 HIS B O 1
ATOM 4814 N N . ILE B 1 294 ? 5.098 16.328 -9.648 1 85.94 294 ILE B N 1
ATOM 4815 C CA . ILE B 1 294 ? 6.211 15.797 -8.867 1 85.94 294 ILE B CA 1
ATOM 4816 C C . ILE B 1 294 ? 6.305 14.289 -9.047 1 85.94 294 ILE B C 1
ATOM 4818 O O . ILE B 1 294 ? 5.297 13.586 -8.961 1 85.94 294 ILE B O 1
ATOM 4822 N N . GLU B 1 295 ? 7.52 13.914 -9.391 1 91.69 295 GLU B N 1
ATOM 4823 C CA . GLU B 1 295 ? 7.766 12.477 -9.5 1 91.69 295 GLU B CA 1
ATOM 4824 C C . GLU B 1 295 ? 8.953 12.055 -8.641 1 91.69 295 GLU B C 1
ATOM 4826 O O . GLU B 1 295 ? 9.977 12.734 -8.609 1 91.69 295 GLU B O 1
ATOM 4831 N N . ALA B 1 296 ? 8.75 11.039 -7.918 1 93.81 296 ALA B N 1
ATOM 4832 C CA . ALA B 1 296 ? 9.82 10.406 -7.145 1 93.81 296 ALA B CA 1
ATOM 4833 C C . ALA B 1 296 ? 10.047 8.969 -7.59 1 93.81 296 ALA B C 1
ATOM 4835 O O . ALA B 1 296 ? 9.125 8.148 -7.562 1 93.81 296 ALA B O 1
ATOM 4836 N N . LYS B 1 297 ? 11.258 8.68 -7.965 1 94.56 297 LYS B N 1
ATOM 4837 C CA . LYS B 1 297 ? 11.586 7.305 -8.328 1 94.56 297 LYS B CA 1
ATOM 4838 C C . LYS B 1 297 ? 11.68 6.418 -7.09 1 94.56 297 LYS B C 1
ATOM 4840 O O . LYS B 1 297 ? 12.203 6.84 -6.055 1 94.56 297 LYS B O 1
ATOM 4845 N N . PHE B 1 298 ? 11.141 5.219 -7.195 1 95.5 298 PHE B N 1
ATOM 4846 C CA . PHE B 1 298 ? 11.328 4.262 -6.113 1 95.5 298 PHE B CA 1
ATOM 4847 C C . PHE B 1 298 ? 12.781 3.797 -6.043 1 95.5 298 PHE B C 1
ATOM 4849 O O . PHE B 1 298 ? 13.414 3.582 -7.074 1 95.5 298 PHE B O 1
ATOM 4856 N N . LEU B 1 299 ? 13.242 3.576 -4.871 1 92.38 299 L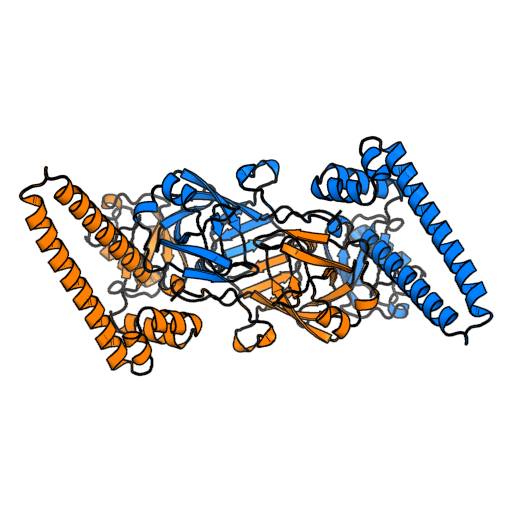EU B N 1
ATOM 4857 C CA . LEU B 1 299 ? 14.641 3.23 -4.633 1 92.38 299 LEU B CA 1
ATOM 4858 C C . LEU B 1 299 ? 14.898 1.767 -4.965 1 92.38 299 LEU B C 1
ATOM 4860 O O . LEU B 1 299 ? 14.047 0.909 -4.73 1 92.38 299 LEU B O 1
ATOM 4864 N N . SER B 1 300 ? 16.094 1.579 -5.406 1 85.69 300 SER B N 1
ATOM 4865 C CA . SER B 1 300 ? 16.562 0.207 -5.562 1 85.69 300 SER B CA 1
ATOM 4866 C C . SER B 1 300 ? 17.031 -0.369 -4.234 1 85.69 300 SER B C 1
ATOM 4868 O O . SER B 1 300 ? 17.188 0.363 -3.252 1 85.69 300 SER B O 1
ATOM 4870 N N . GLU B 1 301 ? 17.219 -1.615 -4.223 1 77.12 301 GLU B N 1
ATOM 4871 C CA . GLU B 1 301 ? 17.656 -2.287 -3.006 1 77.12 301 GLU B CA 1
ATOM 4872 C C . GLU B 1 301 ? 18.969 -1.703 -2.502 1 77.12 301 GLU B C 1
ATOM 4874 O O . GLU B 1 301 ? 19.188 -1.591 -1.292 1 77.12 301 GLU B O 1
ATOM 4879 N N . SER B 1 302 ? 19.766 -1.392 -3.377 1 76.19 302 SER B N 1
ATOM 4880 C CA . SER B 1 302 ? 21.078 -0.875 -3.023 1 76.19 302 SER B CA 1
ATOM 4881 C C . SER B 1 302 ? 20.984 0.527 -2.432 1 76.19 302 SER B C 1
ATOM 4883 O O . SER B 1 302 ? 21.891 0.964 -1.71 1 76.19 302 SER B O 1
ATOM 4885 N N . GLU B 1 303 ? 19.938 1.211 -2.68 1 82.06 303 GLU B N 1
ATOM 4886 C CA . GLU B 1 303 ? 19.766 2.596 -2.25 1 82.06 303 GLU B CA 1
ATOM 4887 C C . GLU B 1 303 ? 19.078 2.674 -0.89 1 82.06 303 GLU B C 1
ATOM 4889 O O . GLU B 1 303 ? 19.062 3.73 -0.254 1 82.06 303 GLU B O 1
ATOM 4894 N N . ILE B 1 304 ? 18.5 1.57 -0.508 1 78.5 304 ILE B N 1
ATOM 4895 C CA . ILE B 1 304 ? 17.781 1.562 0.756 1 78.5 304 ILE B CA 1
ATOM 4896 C C . ILE B 1 304 ? 18.75 1.335 1.91 1 78.5 304 ILE B C 1
ATOM 4898 O O . ILE B 1 304 ? 19.531 0.386 1.889 1 78.5 304 ILE B O 1
ATOM 4902 N N . PRO B 1 305 ? 18.609 2.35 2.818 1 67.81 305 PRO B N 1
ATOM 4903 C CA . PRO B 1 305 ? 19.5 2.158 3.959 1 67.81 305 PRO B CA 1
ATOM 4904 C C . PRO B 1 305 ? 19.234 0.859 4.715 1 67.81 305 PRO B C 1
ATOM 4906 O O . PRO B 1 305 ? 18.078 0.414 4.789 1 67.81 305 PRO B O 1
ATOM 4909 N N . ARG B 1 306 ? 20.203 0.16 5.086 1 57.28 306 ARG B N 1
ATOM 4910 C CA . ARG B 1 306 ? 20.156 -1.155 5.719 1 57.28 306 ARG B CA 1
ATOM 4911 C C . ARG B 1 306 ? 19.203 -1.163 6.906 1 57.28 306 ARG B C 1
ATOM 4913 O O . ARG B 1 306 ? 18.547 -2.168 7.172 1 57.28 306 ARG B O 1
ATOM 4920 N N . LYS B 1 307 ? 19.141 -0.093 7.695 1 50.44 307 LYS B N 1
ATOM 4921 C CA . LYS B 1 307 ? 18.297 -0.082 8.891 1 50.44 307 LYS B CA 1
ATOM 4922 C C . LYS B 1 307 ? 16.828 -0.21 8.531 1 50.44 307 LYS B C 1
ATOM 4924 O O . LYS B 1 307 ? 16.016 -0.643 9.359 1 50.44 307 LYS B O 1
ATOM 4929 N N . SER B 1 308 ? 16.453 0.219 7.461 1 48.41 308 SER B N 1
ATOM 4930 C CA . SER B 1 308 ? 15.047 0.289 7.078 1 48.41 308 SER B CA 1
ATOM 4931 C C . SER B 1 308 ? 14.555 -1.05 6.543 1 48.41 308 SER B C 1
ATOM 4933 O O . SER B 1 308 ? 13.352 -1.238 6.34 1 48.41 308 SER B O 1
ATOM 4935 N N . LEU B 1 309 ? 15.406 -1.926 6.219 1 44.12 309 LEU B N 1
ATOM 4936 C CA . LEU B 1 309 ? 15.062 -3.117 5.449 1 44.12 309 LEU B CA 1
ATOM 4937 C C . LEU B 1 309 ? 14.438 -4.18 6.344 1 44.12 309 LEU B C 1
ATOM 4939 O O . LEU B 1 309 ? 14.688 -5.375 6.168 1 44.12 309 LEU B O 1
ATOM 4943 N N . GLY B 1 310 ? 13.891 -3.83 7.473 1 42.5 310 GLY B N 1
ATOM 4944 C CA . GLY B 1 310 ? 13.25 -4.922 8.188 1 42.5 310 GLY B CA 1
ATOM 4945 C C . GLY B 1 310 ? 12.055 -5.504 7.441 1 42.5 310 GLY B C 1
ATOM 4946 O O . GLY B 1 310 ? 10.906 -5.176 7.75 1 42.5 310 GLY B O 1
ATOM 4947 N N . GLY B 1 311 ? 12.133 -5.551 6.262 1 39.97 311 GLY B N 1
ATOM 4948 C CA . GLY B 1 311 ? 11.016 -6.059 5.48 1 39.97 311 GLY B CA 1
ATOM 4949 C C . GLY B 1 311 ? 10.461 -7.367 6.012 1 39.97 311 GLY B C 1
ATOM 4950 O O . GLY B 1 311 ? 11.094 -8.016 6.852 1 39.97 311 GLY B O 1
ATOM 4951 N N . ASN B 1 312 ? 9.195 -7.535 5.789 1 39.91 312 ASN B N 1
ATOM 4952 C CA . ASN B 1 312 ? 8.398 -8.727 6.055 1 39.91 312 ASN B CA 1
ATOM 4953 C C . ASN B 1 312 ? 9.133 -10 5.629 1 39.91 312 ASN B C 1
ATOM 4955 O O . ASN B 1 312 ? 9.391 -10.203 4.441 1 39.91 312 ASN B O 1
ATOM 4959 N N . ILE B 1 313 ? 10 -10.406 6.543 1 38.81 313 ILE B N 1
ATOM 4960 C CA . ILE B 1 313 ? 10.758 -11.625 6.289 1 38.81 313 ILE B CA 1
ATOM 4961 C C . ILE B 1 313 ? 9.891 -12.844 6.578 1 38.81 313 ILE B C 1
ATOM 4963 O O . ILE B 1 313 ? 9.258 -12.93 7.633 1 38.81 313 ILE B O 1
ATOM 4967 N N . PHE B 1 314 ? 9.477 -13.492 5.539 1 37.56 314 PHE B N 1
ATOM 4968 C CA . PHE B 1 314 ? 9.008 -14.867 5.652 1 37.56 314 PHE B CA 1
ATOM 4969 C C . PHE B 1 314 ? 10.039 -15.727 6.383 1 37.56 314 PHE B C 1
ATOM 4971 O O . PHE B 1 314 ? 11.211 -15.766 6.004 1 37.56 314 PHE B O 1
ATOM 4978 N N . GLN B 1 315 ? 9.781 -15.844 7.766 1 34.47 315 GLN B N 1
ATOM 4979 C CA . GLN B 1 315 ? 10.602 -16.859 8.438 1 34.47 315 GLN B CA 1
ATOM 4980 C C . GLN B 1 315 ? 9.891 -18.203 8.469 1 34.47 315 GLN B C 1
ATOM 4982 O O . GLN B 1 315 ? 8.742 -18.297 8.922 1 34.47 315 GLN B O 1
ATOM 4987 N N . ARG B 1 316 ? 10.344 -19.234 7.781 1 33.12 316 ARG B N 1
ATOM 4988 C CA . ARG B 1 316 ? 9.789 -20.578 7.852 1 33.12 316 ARG B CA 1
ATOM 4989 C C . ARG B 1 316 ? 10.109 -21.234 9.195 1 33.12 316 ARG B C 1
ATOM 4991 O O . ARG B 1 316 ? 11.172 -21 9.766 1 33.12 316 ARG B O 1
ATOM 4998 N N . GLU B 1 317 ? 9.141 -21.531 10.008 1 28 317 GLU B N 1
ATOM 4999 C CA . GLU B 1 317 ? 9.375 -22.375 11.18 1 28 317 GLU B CA 1
ATOM 5000 C C . GLU B 1 317 ? 10.188 -23.625 10.812 1 28 317 GLU B C 1
ATOM 5002 O O . GLU B 1 317 ? 9.883 -24.312 9.836 1 28 317 GLU B O 1
ATOM 5007 N N . ASN B 1 318 ? 11.469 -23.609 11.266 1 26.73 318 ASN B N 1
ATOM 5008 C CA . ASN B 1 318 ? 12.156 -24.891 11.305 1 26.73 318 ASN B CA 1
ATOM 5009 C C . ASN B 1 318 ? 11.352 -25.938 12.07 1 26.73 318 ASN B C 1
ATOM 5011 O O . ASN B 1 318 ? 10.812 -25.641 13.141 1 26.73 318 ASN B O 1
#

Foldseek 3Di:
DWEWEQELVVRDIDIDDDDQQQWLLNVLVVVCVVPVAHSVQKWKDFPLHTDDDRGGNVVVVDDHHGYIYIFGNDDLLVLLVVLLVQCVVAVQLLVVCCVPPVQLSVCSVPSVSNSVVVVVVVVVVVVVLVVLVVLLVVLVVCCVDPVSVVVNVVSVVVVVVVVVVVSCCGRPVCVSGDDDFFKFWKDFLRHIDIETEEAPAAFKAAECVVCVVRVNNVQFDQVPWDWDDDVDIWTWRGKRQWTWMGTDPDPDTDIDIHTHTHDQQRIYRYNNNCVVQVWDCDVVVQWIRGHPDDITHTDDPVRDDPSNPPPDRPDDDD/DWEWEQELVVRDIDIDDDDQQQWLLNVLVVVCVVPVAHSVQKWKDFPLHTDDDRGGNVVVVDDHHGYIYIFGNDDLLVLLVVLLVQCVVAVQLLVVCCVPPVQLSVCSVPSVSNSVVVVVVVVVVVVVLVVLVVLLVVLVVCCVPPVSVVSNVVSVVVVVVVSVVVSCCGRPVCVSGDDDFFKFWKDFQRHIDIETEEAPAAFKAAECVVCVVRVNNVQFDQVPWDWDDDVDIWTWRGKRQWTWMGTDPDPDTDIDIHTHTHDQQRIYHYNNNCVVQVWDCDVVVQWIRGHPDDITHTDDPVRDDPSNPPPPRPDDDD